Protein AF-A0A7R8WW71-F1 (afdb_monomer_lite)

Organism: NCBI:txid163714

pLDDT: mean 81.94, std 21.59, range [24.39, 98.94]

Radius of gyration: 29.84 Å; chains: 1; bounding box: 73×64×77 Å

Sequence (594 aa):
KRKSDSFTEEFNKARTEALSGLQNKIFKAIKEVAEKENYDVVLSENVLYLGLEVRGNPDIRLTGVAHLQKAGTNDLSFLYQSSYIPYLESTGAGAVIVKSDQANQCPVTCLIADDPYLAYARAAQLLFPRKRGAGLRAPTAVIGDGCGIADTADVGANVVIGCNVEIGHEAIIGPGCVIEDNCSIGAGTYLKARVSLGEGTVLGEECLVHPGAVIGSDGFGFANNRGRWEKIPQVGRVIIGSFVDVGANTTIDRGTVGNTVIRDGVKLDNQIHIAHNVEGHFPGKPIMPGVLIMESLAQTCGLYAFSSHPASEQDKKYLYLFAGIDKARFRKAPKPMWMASWWHRLKSCALSRRWLLIDPRAIIDPAAKIGEGVSIGAFSIVGADVVIGDGCEIGPHVVINGPTRMGSENRVFQFASIGEQPQDLKYNGEPTELIIGDRNTFREFVTINRGTVTGYNKTQIGNDGLFMAYVHIAHDSLVGDRVVFSNGASLAGHVIVGDNVILSGFTLVHQFVSVGDHAFTGMGTALNRDLPPFTMAAGNYASAIGINKEGLKRRGFSPETIAALNKAFRLLIKGRDRKAALDKLAPLMVEFDD

Secondary structure (DSSP, 8-state):
-HHHHHHHHHHHHHHHHHHHHHHHHHHHHHHHHHHHHTPPPBHHHHHHHHTPEEES-TT-B--EE--TTT--TTEEEE--SGGGGGGTTT---SEEEE-TTTTTT-SSEEEE-SSHHHHHHHHHHHHSPPP---S-B-TT-EE-TT-EE-TT-EE-TT-EE-SS-EE-TT-EE-TT-EE-TT-EE-TT-EE-TT-EE-TT-EE-SS-EE-TT-EEEEEP--EEEETTEEEEPP----EEE-TT-EE-TT-EEEEPSSS-EEE-TT-EE-TT-EE-TT-EE--TT-----HHHHHHHHHHHHHHHHHHTS---TTGGG----PPP------S-PPPP----------SS-SS-----SB-TTSEE-TT-EE-TT-EE-TT-EE-TTEEE-TT-EE-TT-EE-SSEEE-SS-EE-TT-EEEEPP--TT--S---EEEE-SS-EE-TT-EEE---TTTTSEEEE-SS-EE-TT-EE-TT-EE-SS-EE-TT-EE-TT-EE-TT-EE-TT-EE-TT-EE-TT-EE-TT-EE-S-B-TTEEEETBTTEEEEE-HHHHHHTT--HHHHHHHHHHHHHHTS-S-HHHHHHHHHHHHHHT--

Structure (mmCIF, N/CA/C/O backbone):
data_AF-A0A7R8WW71-F1
#
_entry.id   AF-A0A7R8WW71-F1
#
loop_
_atom_site.group_PDB
_atom_site.id
_atom_site.type_symbol
_atom_site.label_atom_id
_atom_site.label_alt_id
_atom_site.label_comp_id
_atom_site.label_asym_id
_atom_site.label_entity_id
_atom_site.label_seq_id
_atom_site.pdbx_PDB_ins_code
_atom_site.Cartn_x
_atom_site.Cartn_y
_atom_site.Cartn_z
_atom_site.occupancy
_atom_site.B_iso_or_equiv
_atom_site.auth_seq_id
_atom_site.auth_comp_id
_atom_site.auth_asym_id
_atom_site.auth_atom_id
_atom_site.pdbx_PDB_model_num
ATOM 1 N N . LYS A 1 1 ? 13.656 -23.468 46.470 1.00 38.44 1 LYS A N 1
ATOM 2 C CA . LYS A 1 1 ? 13.617 -23.131 45.026 1.00 38.44 1 LYS A CA 1
ATOM 3 C C . LYS A 1 1 ? 12.534 -23.932 44.301 1.00 38.44 1 LYS A C 1
ATOM 5 O O . LYS A 1 1 ? 11.458 -23.390 44.178 1.00 38.44 1 LYS A O 1
ATOM 10 N N . ARG A 1 2 ? 12.659 -25.242 44.021 1.00 30.72 2 ARG A N 1
ATOM 11 C CA . ARG A 1 2 ? 11.579 -26.000 43.324 1.00 30.72 2 ARG A CA 1
ATOM 12 C C . ARG A 1 2 ? 10.173 -26.013 43.975 1.00 30.72 2 ARG A C 1
ATOM 14 O O . ARG A 1 2 ? 9.208 -26.203 43.257 1.00 30.72 2 ARG A O 1
ATOM 21 N N . LYS A 1 3 ? 10.037 -25.801 45.294 1.00 29.14 3 LYS A N 1
ATOM 22 C CA . LYS A 1 3 ? 8.730 -25.676 45.984 1.00 29.14 3 LYS A CA 1
ATOM 23 C C . LYS A 1 3 ? 8.164 -24.244 46.053 1.00 29.14 3 LYS A C 1
ATOM 25 O O . LYS A 1 3 ? 6.988 -24.098 46.344 1.00 29.14 3 LYS A O 1
ATOM 30 N N . SER A 1 4 ? 8.971 -23.200 45.818 1.00 33.78 4 SER A N 1
ATOM 31 C CA . SER A 1 4 ? 8.461 -21.814 45.769 1.00 33.78 4 SER A CA 1
ATOM 32 C C . SER A 1 4 ? 7.886 -21.481 44.398 1.00 33.78 4 SER A C 1
ATOM 34 O O . SER A 1 4 ? 6.927 -20.726 44.304 1.00 33.78 4 SER A O 1
ATOM 36 N N . ASP A 1 5 ? 8.437 -22.086 43.347 1.00 35.44 5 ASP A N 1
ATOM 37 C CA . ASP A 1 5 ? 8.046 -21.781 41.972 1.00 35.44 5 ASP A CA 1
ATOM 38 C C . ASP A 1 5 ? 6.665 -22.387 41.644 1.00 35.44 5 ASP A C 1
ATOM 40 O O . ASP A 1 5 ? 5.827 -21.698 41.072 1.00 35.44 5 ASP A O 1
ATOM 44 N N . SER A 1 6 ? 6.354 -23.598 42.140 1.00 38.19 6 SER A N 1
ATOM 45 C CA . SER A 1 6 ? 5.028 -24.220 41.945 1.00 38.19 6 SER A CA 1
ATOM 46 C C . SER A 1 6 ? 3.908 -23.527 42.729 1.00 38.19 6 SER A C 1
ATOM 48 O O . SER A 1 6 ? 2.795 -23.406 42.232 1.00 38.19 6 SER A O 1
ATOM 50 N N . PHE A 1 7 ? 4.199 -23.030 43.938 1.00 37.56 7 PHE A N 1
ATOM 51 C CA . PHE A 1 7 ? 3.222 -22.300 44.755 1.00 37.56 7 PHE A CA 1
ATOM 52 C C . PHE A 1 7 ? 2.895 -20.929 44.147 1.00 37.56 7 PHE A C 1
ATOM 54 O O . PHE A 1 7 ? 1.762 -20.465 44.215 1.00 37.56 7 PHE A O 1
ATOM 61 N N . THR A 1 8 ? 3.882 -20.295 43.507 1.00 45.53 8 THR A N 1
ATOM 62 C CA . THR A 1 8 ? 3.696 -19.009 42.823 1.00 45.53 8 THR A CA 1
ATOM 63 C C . THR A 1 8 ? 2.903 -19.182 41.522 1.00 45.53 8 THR A C 1
ATOM 65 O O . THR A 1 8 ? 2.067 -18.340 41.206 1.00 45.53 8 THR A O 1
ATOM 68 N N . GLU A 1 9 ? 3.094 -20.287 40.794 1.00 43.66 9 GLU A N 1
ATOM 69 C CA . GLU A 1 9 ? 2.289 -20.628 39.610 1.00 43.66 9 GLU A CA 1
ATOM 70 C C . GLU A 1 9 ? 0.837 -20.984 39.954 1.00 43.66 9 GLU A C 1
ATOM 72 O O . GLU A 1 9 ? -0.073 -20.435 39.334 1.00 43.66 9 GLU A O 1
ATOM 77 N N . GLU A 1 10 ? 0.590 -21.831 40.960 1.00 43.22 10 GLU A N 1
ATOM 78 C CA . GLU A 1 10 ? -0.777 -22.160 41.400 1.00 43.22 10 GLU A CA 1
ATOM 79 C C . GLU A 1 10 ? -1.509 -20.938 41.962 1.00 43.22 10 GLU A C 1
ATOM 81 O O . GLU A 1 10 ? -2.676 -20.719 41.637 1.00 43.22 10 GLU A O 1
ATOM 86 N N . PHE A 1 11 ? -0.824 -20.094 42.740 1.00 38.00 11 PHE A N 1
ATOM 87 C CA . PHE A 1 11 ? -1.401 -18.859 43.268 1.00 38.00 11 PHE A CA 1
ATOM 88 C C . PHE A 1 11 ? -1.731 -17.857 42.156 1.00 38.00 11 PHE A C 1
ATOM 90 O O . PHE A 1 11 ? -2.813 -17.272 42.156 1.00 38.00 11 PHE A O 1
ATOM 97 N N . ASN A 1 12 ? -0.846 -17.684 41.170 1.00 44.12 12 ASN A N 1
ATOM 98 C CA . ASN A 1 12 ? -1.112 -16.807 40.029 1.00 44.12 12 ASN A CA 1
ATOM 99 C C . ASN A 1 12 ? -2.229 -17.353 39.134 1.00 44.12 12 ASN A C 1
ATOM 101 O O . ASN A 1 12 ? -3.046 -16.572 38.651 1.00 44.12 12 ASN A O 1
ATOM 105 N N . LYS A 1 13 ? -2.312 -18.672 38.943 1.00 49.44 13 LYS A N 1
ATOM 106 C CA . LYS A 1 13 ? -3.391 -19.306 38.180 1.00 49.44 13 LYS A CA 1
ATOM 107 C C . LYS A 1 13 ? -4.743 -19.147 38.879 1.00 49.44 13 LYS A C 1
ATOM 109 O O . LYS A 1 13 ? -5.679 -18.649 38.261 1.00 49.44 13 LYS A O 1
ATOM 114 N N . ALA A 1 14 ? -4.816 -19.443 40.178 1.00 41.56 14 ALA A N 1
ATOM 115 C CA . ALA A 1 14 ? -6.028 -19.266 40.978 1.00 41.56 14 ALA A CA 1
ATOM 116 C C . ALA A 1 14 ? -6.457 -17.791 41.070 1.00 41.56 14 ALA A C 1
ATOM 118 O O . ALA A 1 14 ? -7.647 -17.485 41.001 1.00 41.56 14 ALA A O 1
ATOM 119 N N . ARG A 1 15 ? -5.500 -16.855 41.165 1.00 41.62 15 ARG A N 1
ATOM 120 C CA . ARG A 1 15 ? -5.775 -15.410 41.155 1.00 41.62 15 ARG A CA 1
ATOM 121 C C . ARG A 1 15 ? -6.321 -14.943 39.807 1.00 41.62 15 ARG A C 1
ATOM 123 O O . ARG A 1 15 ? -7.260 -14.156 39.787 1.00 41.62 15 ARG A O 1
ATOM 130 N N . THR A 1 16 ? -5.764 -15.422 38.697 1.00 44.75 16 THR A N 1
ATOM 131 C CA . THR A 1 16 ? -6.228 -15.080 37.342 1.00 44.75 16 THR A CA 1
ATOM 132 C C . THR A 1 16 ? -7.601 -15.684 37.046 1.00 44.75 16 THR A C 1
ATOM 134 O O . THR A 1 16 ? -8.470 -14.988 36.526 1.00 44.75 16 THR A O 1
ATOM 137 N N . GLU A 1 17 ? -7.852 -16.933 37.445 1.00 50.19 17 GLU A N 1
ATOM 138 C CA . GLU A 1 17 ? -9.165 -17.578 37.305 1.00 50.19 17 GLU A CA 1
ATOM 139 C C . GLU A 1 17 ? -10.230 -16.867 38.156 1.00 50.19 17 GLU A C 1
ATOM 141 O O . GLU A 1 17 ? -11.308 -16.558 37.645 1.00 50.19 17 GLU A O 1
ATOM 146 N N . ALA A 1 18 ? -9.909 -16.500 39.403 1.00 40.25 18 ALA A N 1
ATOM 147 C CA . ALA A 1 18 ? -10.802 -15.736 40.276 1.00 40.25 18 ALA A CA 1
ATOM 148 C C . ALA A 1 18 ? -11.073 -14.311 39.761 1.00 40.25 18 ALA A C 1
ATOM 150 O O . ALA A 1 18 ? -12.219 -13.862 39.794 1.00 40.25 18 ALA A O 1
ATOM 151 N N . LEU A 1 19 ? -10.054 -13.614 39.243 1.00 41.72 19 LEU A N 1
ATOM 152 C CA . LEU A 1 19 ? -10.209 -12.286 38.640 1.00 41.72 19 LEU A CA 1
ATOM 153 C C . LEU A 1 19 ? -11.043 -12.346 37.358 1.00 41.72 19 LEU A C 1
ATOM 155 O O . LEU A 1 19 ? -11.925 -11.508 37.192 1.00 41.72 19 LEU A O 1
ATOM 159 N N . SER A 1 20 ? -10.842 -13.355 36.504 1.00 41.44 20 SER A N 1
ATOM 160 C CA . SER A 1 20 ? -11.653 -13.523 35.290 1.00 41.44 20 SER A CA 1
ATOM 161 C C . SER A 1 20 ? -13.105 -13.892 35.611 1.00 41.44 20 SER A C 1
ATOM 163 O O . SER A 1 20 ? -14.032 -13.372 34.995 1.00 41.44 20 SER A O 1
ATOM 165 N N . GLY A 1 21 ? -13.331 -14.730 36.630 1.00 47.22 21 GLY A N 1
ATOM 166 C CA . GLY A 1 21 ? -14.669 -15.110 37.079 1.00 47.22 21 GLY A CA 1
ATOM 167 C C . GLY A 1 21 ? -15.431 -13.948 37.716 1.00 47.22 21 GLY A C 1
ATOM 168 O O . GLY A 1 21 ? -16.641 -13.820 37.519 1.00 47.22 21 GLY A O 1
ATOM 169 N N . LEU A 1 22 ? -14.728 -13.078 38.446 1.00 41.50 22 LEU A N 1
ATOM 170 C CA . LEU A 1 22 ? -15.298 -11.864 39.023 1.00 41.50 22 LEU A CA 1
ATOM 171 C C . LEU A 1 22 ? -15.571 -10.815 37.937 1.00 41.50 22 LEU A C 1
ATOM 173 O O . LEU A 1 22 ? -16.677 -10.285 37.890 1.00 41.50 22 LEU A O 1
ATOM 177 N N . GLN A 1 23 ? -14.628 -10.589 37.014 1.00 40.91 23 GLN A N 1
ATOM 178 C CA . GLN A 1 23 ? -14.820 -9.697 35.867 1.00 40.91 23 GLN A CA 1
ATOM 179 C C . GLN A 1 23 ? -15.993 -10.137 34.993 1.00 40.91 23 GLN A C 1
ATOM 181 O O . GLN A 1 23 ? -16.818 -9.300 34.653 1.00 40.91 23 GLN A O 1
ATOM 186 N N . ASN A 1 24 ? -16.133 -11.429 34.692 1.00 43.59 24 ASN A N 1
ATOM 187 C CA . ASN A 1 24 ? -17.231 -11.930 33.862 1.00 43.59 24 ASN A CA 1
ATOM 188 C C . ASN A 1 24 ? -18.602 -11.794 34.538 1.00 43.59 24 ASN A C 1
ATOM 190 O O . ASN A 1 24 ? -19.581 -11.456 33.876 1.00 43.59 24 ASN A O 1
ATOM 194 N N . LYS A 1 25 ? -18.695 -12.015 35.856 1.00 44.97 25 LYS A N 1
ATOM 195 C CA . LYS A 1 25 ? -19.948 -11.794 36.603 1.00 44.97 25 LYS A CA 1
ATOM 196 C C . LYS A 1 25 ? -20.325 -10.317 36.661 1.00 44.97 25 LYS A C 1
ATOM 198 O O . LYS A 1 25 ? -21.496 -9.983 36.521 1.00 44.97 25 LYS A O 1
ATOM 203 N N . ILE A 1 26 ? -19.327 -9.460 36.834 1.00 42.62 26 ILE A N 1
ATOM 204 C CA . ILE A 1 26 ? -19.485 -8.011 36.870 1.00 42.62 26 ILE A CA 1
ATOM 205 C C . ILE A 1 26 ? -19.901 -7.483 35.489 1.00 42.62 26 ILE A C 1
ATOM 207 O O . ILE A 1 26 ? -20.920 -6.813 35.383 1.00 42.62 26 ILE A O 1
ATOM 211 N N . PHE A 1 27 ? -19.208 -7.871 34.416 1.00 43.94 27 PHE A N 1
ATOM 212 C CA . PHE A 1 27 ? -19.563 -7.495 33.044 1.00 43.94 27 PHE A CA 1
ATOM 213 C C . PHE A 1 27 ? -20.967 -7.956 32.654 1.00 43.94 27 PHE A C 1
ATOM 215 O O . PHE A 1 27 ? -21.703 -7.200 32.026 1.00 43.94 27 PHE A O 1
ATOM 222 N N . LYS A 1 28 ? -21.364 -9.169 33.054 1.00 44.16 28 LYS A N 1
ATOM 223 C CA . LYS A 1 28 ? -22.708 -9.685 32.787 1.00 44.16 28 LYS A CA 1
ATOM 224 C C . LYS A 1 28 ? -23.790 -8.868 33.500 1.00 44.16 28 LYS A C 1
ATOM 226 O O . LYS A 1 28 ? -24.770 -8.497 32.866 1.00 44.16 28 LYS A O 1
ATOM 231 N N . ALA A 1 29 ? -23.586 -8.538 34.776 1.00 45.06 29 ALA A N 1
ATOM 232 C CA . ALA A 1 29 ? -24.520 -7.709 35.534 1.00 45.06 29 ALA A CA 1
ATOM 233 C C . ALA A 1 29 ? -24.620 -6.279 34.970 1.00 45.06 29 ALA A C 1
ATOM 235 O O . ALA A 1 29 ? -25.712 -5.730 34.881 1.00 45.06 29 ALA A O 1
ATOM 236 N N . ILE A 1 30 ? -23.500 -5.697 34.528 1.00 43.47 30 ILE A N 1
ATOM 237 C CA . ILE A 1 30 ? -23.467 -4.362 33.907 1.00 43.47 30 ILE A CA 1
ATOM 238 C C . ILE A 1 30 ? -24.194 -4.358 32.567 1.00 43.47 30 ILE A C 1
ATOM 240 O O . ILE A 1 30 ? -24.953 -3.437 32.292 1.00 43.47 30 ILE A O 1
ATOM 244 N N . LYS A 1 31 ? -23.980 -5.382 31.735 1.00 43.97 31 LYS A N 1
ATOM 245 C CA . LYS A 1 31 ? -24.619 -5.495 30.420 1.00 43.97 31 LYS A CA 1
ATOM 246 C C . LYS A 1 31 ? -26.138 -5.645 30.553 1.00 43.97 31 LYS A C 1
ATOM 248 O O . LYS A 1 31 ? -26.875 -4.939 29.876 1.00 43.97 31 LYS A O 1
ATOM 253 N N . GLU A 1 32 ? -26.596 -6.466 31.500 1.00 48.69 32 GLU A N 1
ATOM 254 C CA . GLU A 1 32 ? -28.025 -6.651 31.798 1.00 48.69 32 GLU A CA 1
ATOM 255 C C . GLU A 1 32 ? -28.703 -5.377 32.338 1.00 48.69 32 GLU A C 1
ATOM 257 O O . GLU A 1 32 ? -29.900 -5.189 32.129 1.00 48.69 32 GLU A O 1
ATOM 262 N N . VAL A 1 33 ? -27.958 -4.491 33.005 1.00 47.06 33 VAL A N 1
ATOM 263 C CA . VAL A 1 33 ? -28.457 -3.192 33.490 1.00 47.06 33 VAL A CA 1
ATOM 264 C C . VAL A 1 33 ? -28.421 -2.140 32.373 1.00 47.06 33 VAL A C 1
ATOM 266 O O . VAL A 1 33 ? -29.424 -1.474 32.127 1.00 47.06 33 VAL A O 1
ATOM 269 N N . ALA A 1 34 ? -27.318 -2.053 31.625 1.00 43.56 34 ALA A N 1
ATOM 270 C CA . ALA A 1 34 ? -27.133 -1.115 30.516 1.00 43.56 34 ALA A CA 1
ATOM 271 C C . ALA A 1 34 ? -28.165 -1.297 29.387 1.00 43.56 34 ALA A C 1
ATOM 273 O O . ALA A 1 34 ? -28.678 -0.312 28.854 1.00 43.56 34 ALA A O 1
ATOM 274 N N . GLU A 1 35 ? -28.499 -2.546 29.048 1.00 47.16 35 GLU A N 1
ATOM 275 C CA . GLU A 1 35 ? -29.461 -2.888 27.988 1.00 47.16 35 GLU A CA 1
ATOM 276 C C . GLU A 1 35 ? -30.923 -2.629 28.383 1.00 47.16 35 GLU A C 1
ATOM 278 O O . GLU A 1 35 ? -31.768 -2.417 27.514 1.00 47.16 35 GLU A O 1
ATOM 283 N N . LYS A 1 36 ? -31.244 -2.634 29.681 1.00 45.81 36 LYS A N 1
ATOM 284 C CA . LYS A 1 36 ? -32.631 -2.592 30.166 1.00 45.81 36 LYS A CA 1
ATOM 285 C C . LYS A 1 36 ? -33.188 -1.174 30.340 1.00 45.81 36 LYS A C 1
ATOM 287 O O . LYS A 1 36 ? -34.402 -0.999 30.343 1.00 45.81 36 LYS A O 1
ATOM 292 N N . GLU A 1 37 ? -32.318 -0.177 30.466 1.00 40.03 37 GLU A N 1
ATOM 293 C CA . GLU A 1 37 ? -32.668 1.156 30.993 1.00 40.03 37 GLU A CA 1
ATOM 294 C C . GLU A 1 37 ? -32.218 2.323 30.088 1.00 40.03 37 GLU A C 1
ATOM 296 O O . GLU A 1 37 ? -32.487 3.480 30.394 1.00 40.03 37 GLU A O 1
ATOM 301 N N . ASN A 1 38 ? -31.582 2.044 28.942 1.00 42.19 38 ASN A N 1
ATOM 302 C CA . ASN A 1 38 ? -31.204 3.053 27.938 1.00 42.19 38 ASN A CA 1
ATOM 303 C C . ASN A 1 38 ? -30.344 4.202 28.525 1.00 42.19 38 ASN A C 1
ATOM 305 O O . ASN A 1 38 ? -30.659 5.383 28.365 1.00 42.19 38 ASN A O 1
ATOM 309 N N . TYR A 1 39 ? -29.286 3.844 29.265 1.00 43.28 39 TYR A N 1
ATOM 310 C CA . TYR A 1 39 ? -28.603 4.759 30.183 1.00 43.28 39 TYR A CA 1
ATOM 311 C C . TYR A 1 39 ? -27.798 5.894 29.538 1.00 43.28 39 TYR A C 1
ATOM 313 O O . TYR A 1 39 ? -26.919 5.702 28.698 1.00 43.28 39 TYR A O 1
ATOM 321 N N . ASP A 1 40 ? -28.019 7.068 30.118 1.00 40.19 40 ASP A N 1
ATOM 322 C CA . ASP A 1 40 ? -27.089 8.181 30.210 1.00 40.19 40 ASP A CA 1
ATOM 323 C C . ASP A 1 40 ? -26.042 7.959 31.333 1.00 40.19 40 ASP A C 1
ATOM 325 O O . ASP A 1 40 ? -26.382 7.483 32.414 1.00 40.19 40 ASP A O 1
ATOM 329 N N . VAL A 1 41 ? -24.776 8.350 31.122 1.00 42.28 41 VAL A N 1
ATOM 330 C CA . VAL A 1 41 ? -23.636 7.997 32.004 1.00 42.28 41 VAL A CA 1
ATOM 331 C C . VAL A 1 41 ? -23.472 8.935 33.220 1.00 42.28 41 VAL A C 1
ATOM 333 O O . VAL A 1 41 ? -23.222 10.127 33.053 1.00 42.28 41 VAL A O 1
ATOM 336 N N . VAL A 1 42 ? -23.534 8.396 34.449 1.00 47.91 42 VAL A N 1
ATOM 337 C CA . VAL A 1 42 ? -23.287 9.094 35.740 1.00 47.91 42 VAL A CA 1
ATOM 338 C C . VAL A 1 42 ? -21.973 8.589 36.383 1.00 47.91 42 VAL A C 1
ATOM 340 O O . VAL A 1 42 ? -21.672 7.395 36.289 1.00 47.91 42 VAL A O 1
ATOM 343 N N . LEU A 1 43 ? -21.149 9.458 37.006 1.00 46.75 43 LEU A N 1
ATOM 344 C CA . LEU A 1 43 ? -19.838 9.054 37.570 1.00 46.75 43 LEU A CA 1
ATOM 345 C C . LEU A 1 43 ? -19.928 8.077 38.737 1.00 46.75 43 LEU A C 1
ATOM 347 O O . LEU A 1 43 ? -19.025 7.253 38.868 1.00 46.75 43 LEU A O 1
ATOM 351 N N . SER A 1 44 ? -20.918 8.212 39.619 1.00 45.03 44 SER A N 1
ATOM 352 C CA . SER A 1 44 ? -20.891 7.553 40.932 1.00 45.03 44 SER A CA 1
ATOM 353 C C . SER A 1 44 ? -20.809 6.026 40.829 1.00 45.03 44 SER A C 1
ATOM 355 O O . SER A 1 44 ? -20.090 5.398 41.605 1.00 45.03 44 SER A O 1
ATOM 357 N N . GLU A 1 45 ? -21.425 5.430 39.805 1.00 49.44 45 GLU A N 1
ATOM 358 C CA . GLU A 1 45 ? -21.304 3.995 39.520 1.00 49.44 45 GLU A CA 1
ATOM 359 C C . GLU A 1 45 ? -19.963 3.629 38.854 1.00 49.44 45 GLU A C 1
ATOM 361 O O . GLU A 1 45 ? -19.394 2.583 39.157 1.00 49.44 45 GLU A O 1
ATOM 366 N N . ASN A 1 46 ? -19.403 4.502 38.006 1.00 51.31 46 ASN A N 1
ATOM 367 C CA . ASN A 1 46 ? -18.204 4.246 37.191 1.00 51.31 46 ASN A CA 1
ATOM 368 C C . ASN A 1 46 ? -16.865 4.506 37.901 1.00 51.31 46 ASN A C 1
ATOM 370 O O . ASN A 1 46 ? -15.858 3.871 37.577 1.00 51.31 46 ASN A O 1
ATOM 374 N N . VAL A 1 47 ? -16.816 5.388 38.901 1.00 50.81 47 VAL A N 1
ATOM 375 C CA . VAL A 1 47 ? -15.579 5.615 39.670 1.00 50.81 47 VAL A CA 1
ATOM 376 C C . VAL A 1 47 ? -15.237 4.419 40.562 1.00 50.81 47 VAL A C 1
ATOM 378 O O . VAL A 1 47 ? -14.057 4.094 40.720 1.00 50.81 47 VAL A O 1
ATOM 381 N N . LEU A 1 48 ? -16.248 3.683 41.041 1.00 48.38 48 LEU A N 1
ATOM 382 C CA . LEU A 1 48 ? -16.038 2.405 41.728 1.00 48.38 48 LEU A CA 1
ATOM 383 C C . LEU A 1 48 ? -15.319 1.380 40.829 1.00 48.38 48 LEU A C 1
ATOM 385 O O . LEU A 1 48 ? -14.492 0.615 41.322 1.00 48.38 48 LEU A O 1
ATOM 389 N N . TYR A 1 49 ? -15.570 1.403 39.513 1.00 53.06 49 TYR A N 1
ATOM 390 C CA . TYR A 1 49 ? -14.894 0.537 38.536 1.00 53.06 49 TYR A CA 1
ATOM 391 C C . TYR A 1 49 ? -13.436 0.917 38.283 1.00 53.06 49 TYR A C 1
ATOM 393 O O . TYR A 1 49 ? -12.608 0.043 38.020 1.00 53.06 49 TYR A O 1
ATOM 401 N N . LEU A 1 50 ? -13.106 2.209 38.353 1.00 65.06 50 LEU A N 1
ATOM 402 C CA . LEU A 1 50 ? -11.735 2.693 38.167 1.00 65.06 50 LEU A CA 1
ATOM 403 C C . LEU A 1 50 ? -10.898 2.605 39.451 1.00 65.06 50 LEU A C 1
ATOM 405 O O . LEU A 1 50 ? -9.670 2.647 39.366 1.00 65.06 50 LEU A O 1
ATOM 409 N N . GLY A 1 51 ? -11.545 2.473 40.614 1.00 70.50 51 GLY A N 1
ATOM 410 C CA . GLY A 1 51 ? -10.885 2.405 41.919 1.00 70.50 51 GLY A CA 1
ATOM 411 C C . GLY A 1 51 ? -10.152 3.695 42.295 1.00 70.50 51 GLY A C 1
ATOM 412 O O . GLY A 1 51 ? -9.157 3.635 43.012 1.00 70.50 51 GLY A O 1
ATOM 413 N N . LEU A 1 52 ? -10.598 4.841 41.771 1.00 83.69 52 LEU A N 1
ATOM 414 C CA . LEU A 1 52 ? -9.978 6.144 42.020 1.00 83.69 52 LEU A CA 1
ATOM 415 C C . LEU A 1 52 ? -10.626 6.820 43.227 1.00 83.69 52 LEU A C 1
ATOM 417 O O . LEU A 1 52 ? -11.839 6.742 43.420 1.00 83.69 52 LEU A O 1
ATOM 421 N N . GLU A 1 53 ? -9.820 7.522 44.016 1.00 88.56 53 GLU A N 1
ATOM 422 C CA . GLU A 1 53 ? -10.340 8.382 45.076 1.00 88.56 53 GLU A CA 1
ATOM 423 C C . GLU A 1 53 ? -11.015 9.611 44.452 1.00 88.56 53 GLU A C 1
ATOM 425 O O . GLU A 1 53 ? -10.461 10.256 43.557 1.00 88.56 53 GLU A O 1
ATOM 430 N N . VAL A 1 54 ? -12.217 9.937 44.933 1.00 89.56 54 VAL A N 1
ATOM 431 C CA . VAL A 1 54 ? -12.970 11.121 44.507 1.00 89.56 54 VAL A CA 1
ATOM 432 C C . VAL A 1 54 ? -12.866 12.201 45.566 1.00 89.56 54 VAL A C 1
ATOM 434 O O . VAL A 1 54 ? -13.204 11.973 46.727 1.00 89.56 54 VAL A O 1
ATOM 437 N N . ARG A 1 55 ? -12.505 13.411 45.144 1.00 90.75 55 ARG A N 1
ATOM 438 C CA . ARG A 1 55 ? -12.601 14.614 45.971 1.00 90.75 55 ARG A CA 1
ATOM 439 C C . ARG A 1 55 ? -13.489 15.642 45.286 1.00 90.75 55 ARG A C 1
ATOM 441 O O . ARG A 1 55 ? -13.150 16.134 44.218 1.00 90.75 55 ARG A O 1
ATOM 448 N N . GLY A 1 56 ? -14.604 15.995 45.916 1.00 87.81 56 GLY A N 1
ATOM 449 C CA . GLY A 1 56 ? -15.618 16.879 45.339 1.00 87.81 56 GLY A CA 1
ATOM 450 C C . GLY A 1 56 ? -16.966 16.176 45.256 1.00 87.81 56 GLY A C 1
ATOM 451 O O . GLY A 1 56 ? -17.267 15.337 46.100 1.00 87.81 56 GLY A O 1
ATOM 452 N N . ASN A 1 57 ? -17.774 16.522 44.256 1.00 84.19 57 ASN A N 1
ATOM 453 C CA . ASN A 1 57 ? -19.091 15.923 44.055 1.00 84.19 57 ASN A CA 1
ATOM 454 C C . ASN A 1 57 ? -18.972 14.605 43.256 1.00 84.19 57 ASN A C 1
ATOM 456 O O . ASN A 1 57 ? -18.627 14.681 42.073 1.00 84.19 57 ASN A O 1
ATOM 460 N N . PRO A 1 58 ? -19.258 13.428 43.847 1.00 79.62 58 PRO A N 1
ATOM 461 C CA . PRO A 1 58 ? -19.204 12.141 43.148 1.00 79.62 58 PRO A CA 1
ATOM 462 C C . PRO A 1 58 ? -20.389 11.900 42.200 1.00 79.62 58 PRO A C 1
ATOM 464 O O . PRO A 1 58 ? -20.288 11.050 41.318 1.00 79.62 58 PRO A O 1
ATOM 467 N N . ASP A 1 59 ? -21.482 12.652 42.341 1.00 79.69 59 ASP A N 1
ATOM 468 C CA . ASP A 1 59 ? -22.726 12.466 41.578 1.00 79.69 59 ASP A CA 1
ATOM 469 C C . ASP A 1 59 ? -22.750 13.264 40.271 1.00 79.69 59 ASP A C 1
ATOM 471 O O . ASP A 1 59 ? -23.791 13.421 39.628 1.00 79.69 59 ASP A O 1
ATOM 475 N N . ILE A 1 60 ? -21.602 13.808 39.867 1.00 81.62 60 ILE A N 1
ATOM 476 C CA . ILE A 1 60 ? -21.510 14.525 38.608 1.00 81.62 60 ILE A CA 1
ATOM 477 C C . ILE A 1 60 ? -21.785 13.593 37.418 1.00 81.62 60 ILE A C 1
ATOM 479 O O . ILE A 1 60 ? -21.530 12.386 37.436 1.00 81.62 60 ILE A O 1
ATOM 483 N N . ARG A 1 61 ? -22.387 14.160 36.375 1.00 82.62 61 ARG A N 1
ATOM 484 C CA . ARG A 1 61 ? -22.727 13.450 35.152 1.00 82.62 61 ARG A CA 1
ATOM 485 C C . ARG A 1 61 ? -21.748 13.848 34.058 1.00 82.62 61 ARG A C 1
ATOM 487 O O . ARG A 1 61 ? -21.682 15.016 33.684 1.00 82.62 61 ARG A O 1
ATOM 494 N N . LEU A 1 62 ? -20.994 12.877 33.556 1.00 83.88 62 LEU A N 1
ATOM 495 C CA . LEU A 1 62 ? -20.036 13.094 32.478 1.00 83.88 62 LEU A CA 1
ATOM 496 C C . LEU A 1 62 ? -20.528 12.420 31.215 1.00 83.88 62 LEU A C 1
ATOM 498 O O . LEU A 1 62 ? -20.840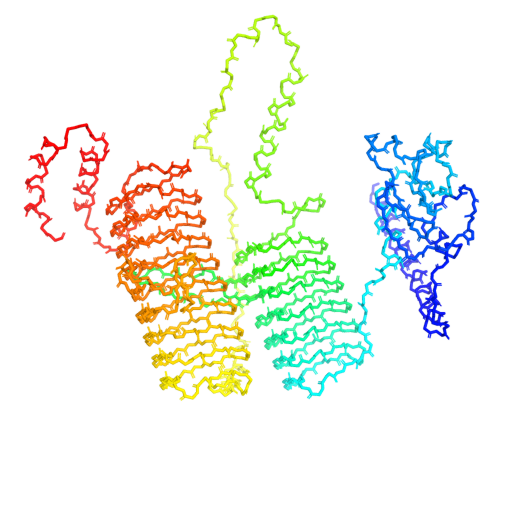 11.235 31.211 1.00 83.88 62 LEU A O 1
ATOM 502 N N . THR A 1 63 ? -20.553 13.184 30.135 1.00 83.06 63 THR A N 1
ATOM 503 C CA . THR A 1 63 ? -20.974 12.713 28.811 1.00 83.06 63 THR A CA 1
ATOM 504 C C . THR A 1 63 ? -19.894 12.934 27.757 1.00 83.06 63 THR A C 1
ATOM 506 O O . THR A 1 63 ? -20.074 12.540 26.608 1.00 83.06 63 THR A O 1
ATOM 509 N N . GLY A 1 64 ? -18.792 13.595 28.122 1.00 84.12 64 GLY A N 1
ATOM 510 C CA . GLY A 1 64 ? -17.751 14.030 27.201 1.00 84.12 64 GLY A CA 1
ATOM 511 C C . GLY A 1 64 ? -16.343 13.944 27.783 1.00 84.12 64 GLY A C 1
ATOM 512 O O . GLY A 1 64 ? -16.144 13.690 28.972 1.00 84.12 64 GLY A O 1
ATOM 513 N N . VAL A 1 65 ? -15.355 14.160 26.918 1.00 91.12 65 VAL A N 1
ATOM 514 C CA . VAL A 1 65 ? -13.951 14.379 27.287 1.00 91.12 65 VAL A CA 1
ATOM 515 C C . VAL A 1 65 ? -13.456 15.635 26.588 1.00 91.12 65 VAL A C 1
ATOM 517 O O . VAL A 1 65 ? -13.784 15.872 25.423 1.00 91.12 65 VAL A O 1
ATOM 520 N N . ALA A 1 66 ? -12.635 16.428 27.267 1.00 92.19 66 ALA A N 1
ATOM 521 C CA . ALA A 1 66 ? -12.079 17.645 26.691 1.00 92.19 66 ALA A CA 1
ATOM 522 C C . ALA A 1 66 ? -10.760 18.038 27.360 1.00 92.19 66 ALA A C 1
ATOM 524 O O . ALA A 1 66 ? -10.481 17.680 28.501 1.00 92.19 66 ALA A O 1
ATOM 525 N N . HIS A 1 67 ? -9.942 18.814 26.645 1.00 93.56 67 HIS A N 1
ATOM 526 C CA . HIS A 1 67 ? -8.759 19.441 27.233 1.00 93.56 67 HIS A CA 1
ATOM 527 C C . HIS A 1 67 ? -9.161 20.469 28.298 1.00 93.56 67 HIS A C 1
ATOM 529 O O . HIS A 1 67 ? -10.162 21.165 28.126 1.00 93.56 67 HIS A O 1
ATOM 535 N N . LEU A 1 68 ? -8.333 20.636 29.339 1.00 94.62 68 LEU A N 1
ATOM 536 C CA . LEU A 1 68 ? -8.575 21.550 30.470 1.00 94.62 68 LEU A CA 1
ATOM 537 C C . LEU A 1 68 ? -9.066 22.946 30.055 1.00 94.62 68 LEU A C 1
ATOM 539 O O . LEU A 1 68 ? -9.948 23.496 30.706 1.00 94.62 68 LEU A O 1
ATOM 543 N N . GLN A 1 69 ? -8.533 23.496 28.961 1.00 93.75 69 GLN A N 1
ATOM 544 C CA . GLN A 1 69 ? -8.854 24.841 28.472 1.00 93.75 69 GLN A CA 1
ATOM 545 C C . GLN A 1 69 ? -10.258 24.985 27.873 1.00 93.75 69 GLN A C 1
ATOM 547 O O . GLN A 1 69 ? -10.754 26.101 27.756 1.00 93.75 69 GLN A O 1
ATOM 552 N N . LYS A 1 70 ? -10.853 23.888 27.396 1.00 94.38 70 LYS A N 1
ATOM 553 C CA . LYS A 1 70 ? -12.125 23.891 26.652 1.00 94.38 70 LYS A CA 1
ATOM 554 C C . LYS A 1 70 ? -13.215 23.056 27.315 1.00 94.38 70 LYS A C 1
ATOM 556 O O . LYS A 1 70 ? -14.345 23.086 26.843 1.00 94.38 70 LYS A O 1
ATOM 561 N N . ALA A 1 71 ? -12.862 22.295 28.345 1.00 94.56 71 ALA A N 1
ATOM 562 C CA . ALA A 1 71 ? -13.779 21.410 29.033 1.00 94.56 71 ALA A CA 1
ATOM 563 C C . ALA A 1 71 ? -14.923 22.193 29.679 1.00 94.56 71 ALA A C 1
ATOM 565 O O . ALA A 1 71 ? -14.688 23.176 30.387 1.00 94.56 71 ALA A O 1
ATOM 566 N N . GLY A 1 72 ? -16.147 21.746 29.412 1.00 93.25 72 GLY A N 1
ATOM 567 C CA . GLY A 1 72 ? -17.350 22.198 30.093 1.00 93.25 72 GLY A CA 1
ATOM 568 C C . GLY A 1 72 ? -17.724 21.290 31.263 1.00 93.25 72 GLY A C 1
ATOM 569 O O . GLY A 1 72 ? -17.071 20.287 31.550 1.00 93.25 72 GLY A O 1
ATOM 570 N N . THR A 1 73 ? -18.840 21.612 31.912 1.00 93.69 73 THR A N 1
ATOM 571 C CA . THR A 1 73 ? -19.273 20.975 33.168 1.00 93.69 73 THR A CA 1
ATOM 572 C C . THR A 1 73 ? -19.611 19.490 33.047 1.00 93.69 73 THR A C 1
ATOM 574 O O . THR A 1 73 ? -19.736 18.820 34.064 1.00 93.69 73 THR A O 1
ATOM 577 N N . ASN A 1 74 ? -19.761 18.969 31.828 1.00 90.38 74 ASN 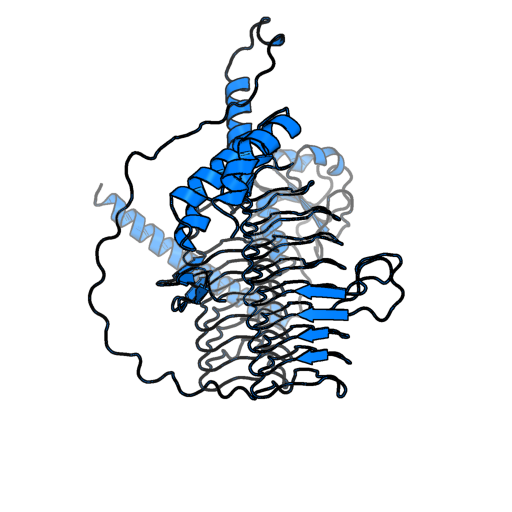A N 1
ATOM 578 C CA . ASN A 1 74 ? -20.074 17.561 31.566 1.00 90.38 74 ASN A CA 1
ATOM 579 C C . ASN A 1 74 ? -18.881 16.798 30.962 1.00 90.38 74 ASN A C 1
ATOM 581 O O . ASN A 1 74 ? -19.035 15.644 30.552 1.00 90.38 74 ASN A O 1
ATOM 585 N N . ASP A 1 75 ? -17.706 17.432 30.886 1.00 92.44 75 ASP A N 1
ATOM 586 C CA . ASP A 1 75 ? -16.503 16.845 30.306 1.00 92.44 75 ASP A CA 1
ATOM 587 C C . ASP A 1 75 ? -15.526 16.357 31.373 1.00 92.44 75 ASP A C 1
ATOM 589 O O . ASP A 1 75 ? -15.262 17.030 32.375 1.00 92.44 75 ASP A O 1
ATOM 593 N N . LEU A 1 76 ? -14.953 15.182 31.117 1.00 93.25 76 LEU A N 1
ATOM 594 C CA . LEU A 1 76 ? -13.801 14.665 31.832 1.00 93.25 76 LEU A CA 1
ATOM 595 C C . LEU A 1 76 ? -12.526 15.228 31.213 1.00 93.25 76 LEU A C 1
ATOM 597 O O . LEU A 1 76 ? -12.309 15.127 30.002 1.00 93.25 76 LEU A O 1
ATOM 601 N N . SER A 1 77 ? -11.640 15.740 32.053 1.00 95.50 77 SER A N 1
ATOM 602 C CA . SER A 1 77 ? -10.285 16.111 31.656 1.00 95.50 77 SER A CA 1
ATOM 603 C C . SER A 1 77 ? -9.255 15.371 32.509 1.00 95.50 77 SER A C 1
ATOM 605 O O . SER A 1 77 ? -9.589 14.662 33.459 1.00 95.50 77 SER A O 1
ATOM 607 N N . PHE A 1 78 ? -7.979 15.521 32.178 1.00 95.00 78 PHE A N 1
ATOM 608 C CA . PHE A 1 78 ? -6.877 15.019 32.988 1.00 95.00 78 PHE A CA 1
ATOM 609 C C . PHE A 1 78 ? -5.681 15.967 32.920 1.00 95.00 78 PHE A C 1
ATOM 611 O O . PHE A 1 78 ? -5.497 16.698 31.943 1.00 95.00 78 PHE A O 1
ATOM 618 N N . LEU A 1 79 ? -4.838 15.921 33.948 1.00 93.19 79 LEU A N 1
ATOM 619 C CA . LEU A 1 79 ? -3.566 16.628 33.997 1.00 93.19 79 LEU A CA 1
ATOM 620 C C . LEU A 1 79 ? -2.421 15.621 34.133 1.00 93.19 79 LEU A C 1
ATOM 622 O O . LEU A 1 79 ? -2.285 14.952 35.151 1.00 93.19 79 LEU A O 1
ATOM 626 N N . TYR A 1 80 ? -1.576 15.532 33.104 1.00 87.56 80 TYR A N 1
ATOM 627 C CA . TYR A 1 80 ? -0.381 14.676 33.115 1.00 87.56 80 TYR A CA 1
ATOM 628 C C . TYR A 1 80 ? 0.922 15.481 33.051 1.00 87.56 80 TYR A C 1
ATOM 630 O O . TYR A 1 80 ? 1.851 15.223 33.814 1.00 87.56 80 TYR A O 1
ATOM 638 N N . GLN A 1 81 ? 0.996 16.475 32.160 1.00 86.06 81 GLN A N 1
ATOM 639 C CA . GLN A 1 81 ? 2.183 17.313 31.988 1.00 86.06 81 GLN A CA 1
ATOM 640 C C . GLN A 1 81 ? 2.071 18.602 32.801 1.00 86.06 81 GLN A C 1
ATOM 642 O O . GLN A 1 81 ? 1.081 19.326 32.699 1.00 86.06 81 GLN A O 1
ATOM 647 N N . SER A 1 82 ? 3.130 18.941 33.535 1.00 85.25 82 SER A N 1
ATOM 648 C CA . SER A 1 82 ? 3.173 20.135 34.387 1.00 85.25 82 SER A CA 1
ATOM 649 C C . SER A 1 82 ? 2.977 21.450 33.621 1.00 85.25 82 SER A C 1
ATOM 651 O O . SER A 1 82 ? 2.502 22.423 34.196 1.00 85.25 82 SER A O 1
ATOM 653 N N . SER A 1 83 ? 3.278 21.483 32.318 1.00 88.06 83 SER A N 1
ATOM 654 C CA . SER A 1 83 ? 3.039 22.642 31.443 1.00 88.06 83 SER A CA 1
ATOM 655 C C . SER A 1 83 ? 1.567 23.059 31.361 1.00 88.06 83 SER A C 1
ATOM 657 O O . SER A 1 83 ? 1.285 24.199 30.999 1.00 88.06 83 SER A O 1
ATOM 659 N N . TYR A 1 84 ? 0.633 22.171 31.716 1.00 89.44 84 TYR A N 1
ATOM 660 C CA . TYR A 1 84 ? -0.802 22.444 31.688 1.00 89.44 84 TYR A CA 1
ATOM 661 C C . TYR A 1 84 ? -1.390 22.830 33.057 1.00 89.44 84 TYR A C 1
ATOM 663 O O . TYR A 1 84 ? -2.581 23.130 33.125 1.00 89.44 84 TYR A O 1
ATOM 671 N N . ILE A 1 85 ? -0.579 22.888 34.126 1.00 89.06 85 ILE A N 1
ATOM 672 C CA . ILE A 1 85 ? -1.010 23.325 35.471 1.00 89.06 85 ILE A CA 1
ATOM 673 C C . ILE A 1 85 ? -1.717 24.692 35.456 1.00 89.06 85 ILE A C 1
ATOM 675 O O . ILE A 1 85 ? -2.768 24.789 36.083 1.00 89.06 85 ILE A O 1
ATOM 679 N N . PRO A 1 86 ? -1.255 25.726 34.716 1.00 91.94 86 PRO A N 1
ATOM 680 C CA . PRO A 1 86 ? -1.940 27.026 34.704 1.00 91.94 86 PRO A CA 1
ATOM 681 C C . PRO A 1 86 ? -3.400 26.970 34.224 1.00 91.94 86 PRO A C 1
ATOM 683 O O . PRO A 1 86 ? -4.192 27.859 34.520 1.00 91.94 86 PRO A O 1
ATOM 686 N N . TYR A 1 87 ? -3.771 25.926 33.478 1.00 93.06 87 TYR A N 1
ATOM 687 C CA . TYR A 1 87 ? -5.139 25.718 33.007 1.00 93.06 87 TYR A CA 1
ATOM 688 C C . TYR A 1 87 ? -5.997 24.913 33.989 1.00 93.06 87 TYR A C 1
ATOM 690 O O . TYR A 1 87 ? -7.206 24.834 33.799 1.00 93.06 87 TYR A O 1
ATOM 698 N N . LEU A 1 88 ? -5.400 24.310 35.023 1.00 93.81 88 LEU A N 1
ATOM 699 C CA . LEU A 1 88 ? -6.125 23.543 36.037 1.00 93.81 88 LEU A CA 1
ATOM 700 C C . LEU A 1 88 ? -6.996 24.458 36.903 1.00 93.81 88 LEU A C 1
ATOM 702 O O . LEU A 1 88 ? -8.160 24.149 37.127 1.00 93.81 88 LEU A O 1
ATOM 706 N N . GLU A 1 89 ? -6.456 25.599 37.335 1.00 90.94 89 GLU A N 1
ATOM 707 C CA . GLU A 1 89 ? -7.150 26.552 38.218 1.00 90.94 89 GLU A CA 1
ATOM 708 C C . GLU A 1 89 ? -8.335 27.256 37.540 1.00 90.94 89 GLU A C 1
ATOM 710 O O . GLU A 1 89 ? -9.228 27.764 38.211 1.00 90.94 89 GLU A O 1
ATOM 715 N N . SER A 1 90 ? -8.345 27.295 36.205 1.00 92.25 90 SER A N 1
ATOM 716 C CA . SER A 1 90 ? -9.354 27.988 35.393 1.00 92.25 90 SER A CA 1
ATOM 717 C C . SER A 1 90 ? -10.246 27.044 34.582 1.00 92.25 90 SER A C 1
ATOM 719 O O . SER A 1 90 ? -11.047 27.508 33.769 1.00 92.25 90 SER A O 1
ATOM 721 N N . THR A 1 91 ? -10.118 25.726 34.769 1.00 95.00 91 THR A N 1
ATOM 722 C CA . THR A 1 91 ? -10.878 24.748 33.983 1.00 95.00 91 THR A CA 1
ATOM 723 C C . THR A 1 91 ? -12.368 24.774 34.323 1.00 95.00 91 THR A C 1
ATOM 725 O O . THR A 1 91 ? -12.754 24.861 35.487 1.00 95.00 91 THR A O 1
ATOM 728 N N . GLY A 1 92 ? -13.208 24.655 33.292 1.00 93.94 92 GLY A N 1
ATOM 729 C CA . GLY A 1 92 ? -14.653 24.467 33.428 1.00 93.94 92 GLY A CA 1
ATOM 730 C C . GLY A 1 92 ? -15.087 23.000 33.445 1.00 93.94 92 GLY A C 1
ATOM 731 O O . GLY A 1 92 ? -16.287 22.742 33.374 1.00 93.94 92 GLY A O 1
ATOM 732 N N . ALA A 1 93 ? -14.133 22.058 33.486 1.00 95.50 93 ALA A N 1
ATOM 733 C CA . ALA A 1 93 ? -14.400 20.625 33.437 1.00 95.50 93 ALA A CA 1
ATOM 734 C C . ALA A 1 93 ? -15.364 20.186 34.542 1.00 95.50 93 ALA A C 1
ATOM 736 O O . ALA A 1 93 ? -15.318 20.693 35.661 1.00 95.50 93 ALA A O 1
ATOM 737 N N . GLY A 1 94 ? -16.179 19.174 34.262 1.00 92.81 94 GLY A N 1
ATOM 738 C CA . GLY A 1 94 ? -16.967 18.536 35.306 1.00 92.81 94 GLY A CA 1
ATOM 739 C C . GLY A 1 94 ? -16.078 17.833 36.329 1.00 92.81 94 GLY A C 1
ATOM 740 O O . GLY A 1 94 ? -16.221 18.013 37.541 1.00 92.81 94 GLY A O 1
ATOM 741 N N . ALA A 1 95 ? -15.132 17.042 35.828 1.00 93.69 95 ALA A N 1
ATOM 742 C CA . ALA A 1 95 ? -14.139 16.383 36.656 1.00 93.69 95 ALA A CA 1
ATOM 743 C C . ALA A 1 95 ? -12.768 16.374 35.982 1.00 93.69 95 ALA A C 1
ATOM 745 O O . ALA A 1 95 ? -12.658 16.342 34.751 1.00 93.69 95 ALA A O 1
ATOM 746 N N . VAL A 1 96 ? -11.714 16.354 36.795 1.00 95.50 96 VAL A N 1
ATOM 747 C CA . VAL A 1 96 ? -10.332 16.263 36.318 1.00 95.50 96 VAL A CA 1
ATOM 748 C C . VAL A 1 96 ? -9.606 15.121 37.011 1.00 95.50 96 VAL A C 1
ATOM 750 O O . VAL A 1 96 ? -9.603 15.014 38.236 1.00 95.50 96 VAL A O 1
ATOM 753 N N . ILE A 1 97 ? -8.946 14.279 36.221 1.00 94.88 97 ILE A N 1
ATOM 754 C CA . ILE A 1 97 ? -8.024 13.271 36.737 1.00 94.88 97 ILE A CA 1
ATOM 755 C C . ILE A 1 97 ? -6.678 13.931 37.025 1.00 94.88 97 ILE A C 1
ATOM 757 O O . ILE A 1 97 ? -6.048 14.492 36.124 1.00 94.88 97 ILE A O 1
ATOM 761 N N . VAL A 1 98 ? -6.227 13.854 38.271 1.00 95.38 98 VAL A N 1
ATOM 762 C CA . VAL A 1 98 ? -5.022 14.539 38.757 1.00 95.38 98 VAL A CA 1
ATOM 763 C C . VAL A 1 98 ? -4.222 13.643 39.695 1.00 95.38 98 VAL A C 1
ATOM 765 O O . VAL A 1 98 ? -4.732 12.651 40.216 1.00 95.38 98 VAL A O 1
ATOM 768 N N . LYS A 1 99 ? -2.965 14.010 39.949 1.00 94.19 99 LYS A N 1
ATOM 769 C CA . LYS A 1 99 ? -2.202 13.428 41.060 1.00 94.19 99 LYS A CA 1
ATOM 770 C C . LYS A 1 99 ? -2.650 14.017 42.397 1.00 94.19 99 LYS A C 1
ATOM 772 O O . LYS A 1 99 ? -3.205 15.115 42.459 1.00 94.19 99 LYS A O 1
ATOM 777 N N . SER A 1 100 ? -2.370 13.302 43.487 1.00 91.88 100 SER A N 1
ATOM 778 C CA . SER A 1 100 ? -2.776 13.716 44.839 1.00 91.88 100 SER A CA 1
ATOM 779 C C . SER A 1 100 ? -2.254 15.103 45.242 1.00 91.88 100 SER A C 1
ATOM 781 O O . SER A 1 100 ? -2.945 15.821 45.961 1.00 91.88 100 SER A O 1
ATOM 783 N N . ASP A 1 101 ? -1.061 15.493 44.793 1.00 90.62 101 ASP A N 1
ATOM 784 C CA . ASP A 1 101 ? -0.434 16.788 45.093 1.00 90.62 101 ASP A CA 1
ATOM 785 C C . ASP A 1 101 ? -1.066 17.963 44.323 1.00 90.62 101 ASP A C 1
ATOM 787 O O . ASP A 1 101 ? -0.983 19.114 44.754 1.00 90.62 101 ASP A O 1
ATOM 791 N N . GLN A 1 102 ? -1.754 17.671 43.220 1.00 90.75 102 GLN A N 1
ATOM 792 C CA . GLN A 1 102 ? -2.444 18.639 42.366 1.00 90.75 102 GLN A CA 1
ATOM 793 C C . GLN A 1 102 ? -3.914 18.834 42.758 1.00 90.75 102 GLN A C 1
ATOM 795 O O . GLN A 1 102 ? -4.512 19.850 42.406 1.00 90.75 102 GLN A O 1
ATOM 800 N N . ALA A 1 103 ? -4.500 17.908 43.523 1.00 88.31 103 ALA A N 1
ATOM 801 C CA . ALA A 1 103 ? -5.919 17.935 43.889 1.00 88.31 103 ALA A CA 1
ATOM 802 C C . ALA A 1 103 ? -6.345 19.207 44.648 1.00 88.31 103 ALA A C 1
ATOM 804 O O . ALA A 1 103 ? -7.494 19.620 44.561 1.00 88.31 103 ALA A O 1
ATOM 805 N N . ASN A 1 104 ? -5.429 19.857 45.377 1.00 88.00 104 ASN A N 1
ATOM 806 C CA . ASN A 1 104 ? -5.715 21.120 46.073 1.00 88.00 104 ASN A CA 1
ATOM 807 C C . ASN A 1 104 ? -5.852 22.331 45.131 1.00 88.00 104 ASN A C 1
ATOM 809 O O . ASN A 1 104 ? -6.455 23.322 45.526 1.00 88.00 104 ASN A O 1
ATOM 813 N N . GLN A 1 105 ? -5.268 22.271 43.931 1.00 88.00 105 GLN A N 1
ATOM 814 C CA . GLN A 1 105 ? -5.256 23.368 42.949 1.00 88.00 105 GLN A CA 1
ATOM 815 C C . GLN A 1 105 ? -6.424 23.273 41.959 1.00 88.00 105 GLN A C 1
ATOM 817 O O . GLN A 1 105 ? -6.662 24.190 41.179 1.00 88.00 105 GLN A O 1
ATOM 822 N N . CYS A 1 106 ? -7.142 22.151 41.956 1.00 91.19 106 CYS A N 1
ATOM 823 C CA . CYS A 1 106 ? -8.249 21.927 41.046 1.00 91.19 106 CYS A CA 1
ATOM 824 C C . CYS A 1 106 ? -9.561 22.437 41.670 1.00 91.19 106 CYS A C 1
ATOM 826 O O . CYS A 1 106 ? -9.926 21.992 42.760 1.00 91.19 106 CYS A O 1
ATOM 828 N N . PRO A 1 107 ? -10.284 23.354 41.003 1.00 91.31 107 PRO A N 1
ATOM 829 C CA . PRO A 1 107 ? -11.502 23.956 41.546 1.00 91.31 107 PRO A CA 1
ATOM 830 C C . PRO A 1 107 ? -12.747 23.062 41.407 1.00 91.31 107 PRO A C 1
ATOM 832 O O . PRO A 1 107 ? -13.814 23.424 41.901 1.00 91.31 107 PRO A O 1
ATOM 835 N N . VAL A 1 108 ? -12.631 21.918 40.726 1.00 93.62 108 VAL A N 1
ATOM 836 C CA . VAL A 1 108 ? -13.740 21.012 40.378 1.00 93.62 108 VAL A CA 1
ATOM 837 C C . VAL A 1 108 ? -13.512 19.608 40.950 1.00 93.62 108 VAL A C 1
ATOM 839 O O . VAL A 1 108 ? -12.501 19.352 41.609 1.00 93.62 108 VAL A O 1
ATOM 842 N N . THR A 1 109 ? -14.453 18.683 40.728 1.00 93.38 109 THR A N 1
ATOM 843 C CA . THR A 1 109 ? -14.323 17.302 41.215 1.00 93.38 109 THR A CA 1
ATOM 844 C C . THR A 1 109 ? -13.034 16.663 40.687 1.00 93.38 109 THR A C 1
ATOM 846 O O . THR A 1 109 ? -12.778 16.621 39.485 1.00 93.38 109 THR A O 1
ATOM 849 N N . CYS A 1 110 ? -12.220 16.132 41.592 1.00 93.44 110 CYS A N 1
ATOM 850 C CA . CYS A 1 110 ? -10.969 15.456 41.280 1.00 93.44 110 CYS A CA 1
ATOM 851 C C . CYS A 1 110 ? -11.132 13.943 41.349 1.00 93.44 110 CYS A C 1
ATOM 853 O O . CYS A 1 110 ? -11.678 13.422 42.324 1.00 93.44 110 CYS A O 1
ATOM 855 N N . LEU A 1 111 ? -10.572 13.252 40.360 1.00 92.38 111 LEU A N 1
ATOM 856 C CA . LEU A 1 111 ? -10.315 11.816 40.405 1.00 92.38 111 LEU A CA 1
ATOM 857 C C . LEU A 1 111 ? -8.813 11.616 40.610 1.00 92.38 111 LEU A C 1
ATOM 859 O O . LEU A 1 111 ? -8.009 11.956 39.739 1.00 92.38 111 LEU A O 1
ATOM 863 N N . ILE A 1 112 ? -8.419 11.115 41.774 1.00 92.38 112 ILE A N 1
ATOM 864 C CA . ILE A 1 112 ? -7.009 11.026 42.150 1.00 92.38 112 ILE A CA 1
ATOM 865 C C . ILE A 1 112 ? -6.423 9.720 41.616 1.00 92.38 112 ILE A C 1
ATOM 867 O O . ILE A 1 112 ? -6.916 8.635 41.925 1.00 92.38 112 ILE A O 1
ATOM 871 N N . ALA A 1 113 ? -5.363 9.836 40.815 1.00 92.19 113 ALA A N 1
ATOM 872 C CA . ALA A 1 113 ? -4.665 8.715 40.198 1.00 92.19 113 ALA A CA 1
ATOM 873 C C . ALA A 1 113 ? -3.141 8.904 40.241 1.00 92.19 113 ALA A C 1
ATOM 875 O O . ALA A 1 113 ? -2.635 9.997 39.983 1.00 92.19 113 ALA A O 1
ATOM 876 N N . ASP A 1 114 ? -2.400 7.816 40.468 1.00 90.31 114 ASP A N 1
ATOM 877 C CA . ASP A 1 114 ? -0.930 7.818 40.373 1.00 90.31 114 ASP A CA 1
ATOM 878 C C . ASP A 1 114 ? -0.449 8.100 38.939 1.00 90.31 114 ASP A C 1
ATOM 880 O O . ASP A 1 114 ? 0.522 8.831 38.716 1.00 90.31 114 ASP A O 1
ATOM 884 N N . ASP A 1 115 ? -1.172 7.548 37.960 1.00 90.75 115 ASP A N 1
ATOM 885 C CA . ASP A 1 115 ? -0.993 7.802 36.532 1.00 90.75 115 ASP A CA 1
ATOM 886 C C . ASP A 1 115 ? -2.286 8.387 35.940 1.00 90.75 115 ASP A C 1
ATOM 888 O O . ASP A 1 115 ? -3.172 7.640 35.502 1.00 90.75 115 ASP A O 1
ATOM 892 N N . PRO A 1 116 ? -2.408 9.729 35.909 1.00 92.19 116 PRO A N 1
ATOM 893 C CA . PRO A 1 116 ? -3.571 10.394 35.335 1.00 92.19 116 PRO A CA 1
ATOM 894 C C . PRO A 1 116 ? -3.829 10.043 33.869 1.00 92.19 116 PRO A C 1
ATOM 896 O O . PRO A 1 116 ? -4.982 10.037 33.447 1.00 92.19 116 PRO A O 1
ATOM 899 N N . TYR A 1 117 ? -2.789 9.724 33.088 1.00 89.25 117 TYR A N 1
ATOM 900 C CA . TYR A 1 117 ? -2.943 9.393 31.671 1.00 89.25 117 TYR A CA 1
ATOM 901 C C . TYR A 1 117 ? -3.555 8.002 31.487 1.00 89.25 117 TYR A C 1
ATOM 903 O O . TYR A 1 117 ? -4.493 7.831 30.705 1.00 89.25 117 TYR A O 1
ATOM 911 N N . LEU A 1 118 ? -3.085 7.010 32.249 1.00 85.44 118 LEU A N 1
ATOM 912 C CA . LEU A 1 118 ? -3.675 5.669 32.249 1.00 85.44 118 LEU A CA 1
ATOM 913 C C . LEU A 1 118 ? -5.109 5.675 32.795 1.00 85.44 118 LEU A C 1
ATOM 915 O O . LEU A 1 118 ? -5.991 5.029 32.224 1.00 85.44 118 LEU A O 1
ATOM 919 N N . ALA A 1 119 ? -5.350 6.404 33.886 1.00 88.00 119 ALA A N 1
ATOM 920 C CA . ALA A 1 119 ? -6.684 6.565 34.455 1.00 88.00 119 ALA A CA 1
ATOM 921 C C . ALA A 1 119 ? -7.639 7.234 33.456 1.00 88.00 119 ALA A C 1
ATOM 923 O O . ALA A 1 119 ? -8.755 6.751 33.267 1.00 88.00 119 ALA A O 1
ATOM 924 N N . TYR A 1 120 ? -7.173 8.263 32.741 1.00 91.50 120 TYR A N 1
ATOM 925 C CA . TYR A 1 120 ? -7.918 8.877 31.645 1.00 91.50 120 TYR A CA 1
ATOM 926 C C . TYR A 1 120 ? -8.243 7.883 30.536 1.00 91.50 120 TYR A C 1
ATOM 928 O O . TYR A 1 120 ? -9.402 7.780 30.145 1.00 91.50 120 TYR A O 1
ATOM 936 N N . ALA A 1 121 ? -7.265 7.108 30.062 1.00 83.94 121 ALA A N 1
ATOM 937 C CA . ALA A 1 121 ? -7.495 6.129 29.003 1.00 83.94 121 ALA A CA 1
ATOM 938 C C . ALA A 1 121 ? -8.576 5.102 29.388 1.00 83.94 121 ALA A C 1
ATOM 940 O O . ALA A 1 121 ? -9.407 4.745 28.554 1.00 83.94 121 ALA A O 1
ATOM 941 N N . ARG A 1 122 ? -8.603 4.658 30.651 1.00 83.81 122 ARG A N 1
ATOM 942 C CA . ARG A 1 122 ? -9.637 3.749 31.173 1.00 83.81 122 ARG A CA 1
ATOM 943 C C . ARG A 1 122 ? -10.996 4.434 31.311 1.00 83.81 122 ARG A C 1
ATOM 945 O O . ARG A 1 122 ? -11.998 3.873 30.885 1.00 83.81 122 ARG A O 1
ATOM 952 N N . ALA A 1 123 ? -11.033 5.647 31.857 1.00 84.81 123 ALA A N 1
ATOM 953 C CA . ALA A 1 123 ? -12.268 6.409 32.003 1.00 84.81 123 ALA A CA 1
ATOM 954 C C . ALA A 1 123 ? -12.901 6.743 30.642 1.00 84.81 123 ALA A C 1
ATOM 956 O O . ALA A 1 123 ? -14.106 6.590 30.462 1.00 84.81 123 ALA A O 1
ATOM 957 N N . ALA A 1 124 ? -12.085 7.108 29.651 1.00 82.38 124 ALA A N 1
ATOM 958 C CA . ALA A 1 124 ? -12.536 7.352 28.287 1.00 82.38 124 ALA A CA 1
ATOM 959 C C . ALA A 1 124 ? -13.131 6.090 27.637 1.00 82.38 124 ALA A C 1
ATOM 961 O O . ALA A 1 124 ? -14.106 6.198 26.905 1.00 82.38 124 ALA A O 1
ATOM 962 N N . GLN A 1 125 ? -12.604 4.894 27.925 1.00 79.62 125 GLN A N 1
ATOM 963 C CA . GLN A 1 125 ? -13.182 3.633 27.434 1.00 79.62 125 GLN A CA 1
ATOM 964 C C . GLN A 1 125 ? -14.541 3.306 28.069 1.00 79.62 125 GLN A C 1
ATOM 966 O O . GLN A 1 125 ? -15.352 2.649 27.425 1.00 79.62 125 GLN A O 1
ATOM 971 N N . LEU A 1 126 ? -14.803 3.762 29.298 1.00 80.62 126 LEU A N 1
ATOM 972 C CA . LEU A 1 126 ? -16.118 3.629 29.937 1.00 80.62 126 LEU A CA 1
ATOM 973 C C . LEU A 1 126 ? -17.126 4.634 29.369 1.00 80.62 126 LEU A C 1
ATOM 975 O O . LEU A 1 126 ? -18.270 4.275 29.117 1.00 80.62 126 LEU A O 1
ATOM 979 N N . LEU A 1 127 ? -16.692 5.878 29.139 1.00 79.38 127 LEU A N 1
ATOM 980 C CA . LEU A 1 127 ? -17.523 6.927 28.535 1.00 79.38 127 LEU A CA 1
ATOM 981 C C . LEU A 1 127 ? -17.840 6.638 27.061 1.00 79.38 127 LEU A C 1
ATOM 983 O O . LEU A 1 127 ? -18.920 6.966 26.577 1.00 79.38 127 LEU A O 1
ATOM 987 N N . PHE A 1 128 ? -16.900 6.013 26.353 1.00 79.31 128 PHE A N 1
ATOM 988 C CA . PHE A 1 128 ? -17.001 5.691 24.933 1.00 79.31 128 PHE A CA 1
ATOM 989 C C . PHE A 1 128 ? -16.680 4.209 24.706 1.00 79.31 128 PHE A C 1
ATOM 991 O O . PHE A 1 128 ? -15.612 3.879 24.170 1.00 79.31 128 PHE A O 1
ATOM 998 N N . PRO A 1 129 ? -17.581 3.296 25.118 1.00 79.75 129 PRO A N 1
ATOM 999 C CA . PRO A 1 129 ? -17.349 1.868 24.984 1.00 79.75 129 PRO A CA 1
ATOM 1000 C C . PRO A 1 129 ? -17.198 1.471 23.515 1.00 79.75 129 PRO A C 1
ATOM 1002 O O . PRO A 1 129 ? -17.823 2.038 22.611 1.00 79.75 129 PRO A O 1
ATOM 1005 N N . ARG A 1 130 ? -16.353 0.463 23.265 1.00 80.19 130 ARG A N 1
ATOM 1006 C CA . ARG A 1 130 ? -16.214 -0.116 21.925 1.00 80.19 130 ARG A CA 1
ATOM 1007 C C . ARG A 1 130 ? -17.564 -0.678 21.482 1.00 80.19 130 ARG A C 1
ATOM 1009 O O . ARG A 1 130 ? -18.263 -1.332 22.252 1.00 80.19 130 ARG A O 1
ATOM 1016 N N . LYS A 1 131 ? -17.905 -0.445 20.213 1.00 87.31 131 LYS A N 1
ATOM 1017 C CA . LYS A 1 131 ? -19.080 -1.066 19.600 1.00 87.31 131 LYS A CA 1
ATOM 1018 C C . LYS A 1 131 ? -18.917 -2.585 19.602 1.00 87.31 131 LYS A C 1
ATOM 1020 O O . LYS A 1 131 ? -17.829 -3.085 19.322 1.00 87.31 131 LYS A O 1
ATOM 1025 N N . ARG A 1 132 ? -20.014 -3.283 19.879 1.00 91.50 132 ARG A N 1
ATOM 1026 C CA . ARG A 1 132 ? -20.138 -4.741 19.818 1.00 91.50 132 ARG A CA 1
ATOM 1027 C C . ARG A 1 132 ? -21.194 -5.120 18.798 1.00 91.50 132 ARG A C 1
ATOM 1029 O O . ARG A 1 132 ? -22.144 -4.361 18.609 1.00 91.50 132 ARG A O 1
ATOM 1036 N N . GLY A 1 133 ? -20.996 -6.264 18.153 1.00 91.25 133 GLY A N 1
ATOM 1037 C CA . GLY A 1 133 ? -22.001 -6.843 17.278 1.00 91.25 133 GLY A CA 1
ATOM 1038 C C . GLY A 1 133 ? -23.282 -7.144 18.052 1.00 91.25 133 GLY A C 1
ATOM 1039 O O . GLY A 1 133 ? -23.237 -7.590 19.202 1.00 91.25 133 GLY A O 1
ATOM 1040 N N . ALA A 1 134 ? -24.413 -6.875 17.414 1.00 93.81 134 ALA A N 1
ATOM 1041 C CA . ALA A 1 134 ? -25.755 -7.129 17.919 1.00 93.81 134 ALA A CA 1
ATOM 1042 C C . ALA A 1 134 ? -26.494 -8.208 17.100 1.00 93.81 134 ALA A C 1
ATOM 1044 O O . ALA A 1 134 ? -27.688 -8.419 17.304 1.00 93.81 134 ALA A O 1
ATOM 1045 N N . GLY A 1 135 ? -25.806 -8.887 16.175 1.00 94.44 135 GLY A N 1
ATOM 1046 C CA . GLY A 1 135 ? -26.387 -9.902 15.289 1.00 94.44 135 GLY A CA 1
ATOM 1047 C C . GLY A 1 135 ? -27.022 -9.338 14.017 1.00 94.44 135 GLY A C 1
ATOM 1048 O O . GLY A 1 135 ? -27.843 -9.998 13.376 1.00 94.44 135 GLY A O 1
ATOM 1049 N N . LEU A 1 136 ? -26.684 -8.105 13.637 1.00 95.38 136 LEU A N 1
ATOM 1050 C CA . LEU A 1 136 ? -27.242 -7.433 12.468 1.00 95.38 136 LEU A CA 1
ATOM 1051 C C . LEU A 1 136 ? -26.622 -7.978 11.184 1.00 95.38 136 LEU A C 1
ATOM 1053 O O . LEU A 1 136 ? -25.420 -7.863 10.967 1.00 95.38 136 LEU A O 1
ATOM 1057 N N . ARG A 1 137 ? -27.447 -8.499 10.275 1.00 95.88 137 ARG A N 1
ATOM 1058 C CA . ARG A 1 137 ? -26.992 -8.984 8.964 1.00 95.88 137 ARG A CA 1
ATOM 1059 C C . ARG A 1 137 ? -27.676 -8.212 7.852 1.00 95.88 137 ARG A C 1
ATOM 1061 O O . ARG A 1 137 ? -28.892 -8.284 7.685 1.00 95.88 137 ARG A O 1
ATOM 1068 N N . ALA A 1 138 ? -26.892 -7.451 7.099 1.00 96.94 138 ALA A N 1
ATOM 1069 C CA . ALA A 1 138 ? -27.414 -6.682 5.986 1.00 96.94 138 ALA A CA 1
ATOM 1070 C C . ALA A 1 138 ? -27.880 -7.615 4.849 1.00 96.94 138 ALA A C 1
ATOM 1072 O O . ALA A 1 138 ? -27.121 -8.500 4.452 1.00 96.94 138 ALA A O 1
ATOM 1073 N N . PRO A 1 139 ? -29.062 -7.383 4.243 1.00 95.88 139 PRO A N 1
ATOM 1074 C CA . PRO A 1 139 ? -29.569 -8.212 3.143 1.00 95.88 139 PRO A CA 1
ATOM 1075 C C . PRO A 1 139 ? -28.679 -8.237 1.894 1.00 95.88 139 PRO A C 1
ATOM 1077 O O . PRO A 1 139 ? -28.816 -9.120 1.057 1.00 95.88 139 PRO A O 1
ATOM 1080 N N . THR A 1 140 ? -27.789 -7.254 1.745 1.00 95.88 140 THR A N 1
ATOM 1081 C CA . THR A 1 140 ? -26.871 -7.152 0.604 1.00 95.88 140 THR A CA 1
ATOM 1082 C C . THR A 1 140 ? -25.514 -7.815 0.847 1.00 95.88 140 THR A C 1
ATOM 1084 O O . THR A 1 140 ? -24.632 -7.728 -0.009 1.00 95.88 140 THR A O 1
ATOM 1087 N N . ALA A 1 141 ? -25.309 -8.438 2.010 1.00 95.00 141 ALA A N 1
ATOM 1088 C CA . ALA A 1 141 ? -24.119 -9.235 2.264 1.00 95.00 141 ALA A CA 1
ATOM 1089 C C . ALA A 1 141 ? -24.154 -10.527 1.433 1.00 95.00 141 ALA A C 1
ATOM 1091 O O . ALA A 1 141 ? -25.187 -11.188 1.330 1.00 95.00 141 ALA A O 1
ATOM 1092 N N . VAL A 1 142 ? -23.011 -10.891 0.859 1.00 94.69 142 VAL A N 1
ATOM 1093 C CA . VAL A 1 142 ? -22.814 -12.146 0.128 1.00 94.69 142 VAL A CA 1
ATOM 1094 C C . VAL A 1 142 ? -21.929 -13.039 0.983 1.00 94.69 142 VAL A C 1
ATOM 1096 O O . VAL A 1 142 ? -20.824 -12.638 1.344 1.00 94.69 142 VAL A O 1
ATOM 1099 N N . ILE A 1 143 ? -22.427 -14.226 1.321 1.00 95.00 143 ILE A N 1
ATOM 1100 C CA . ILE A 1 143 ? -21.760 -15.175 2.215 1.00 95.00 143 ILE A CA 1
ATOM 1101 C C . ILE A 1 143 ? -21.624 -16.504 1.477 1.00 95.00 143 ILE A C 1
ATOM 1103 O O . ILE A 1 143 ? -22.624 -17.045 1.005 1.00 95.00 143 ILE A O 1
ATOM 1107 N N . GLY A 1 144 ? -20.392 -16.992 1.354 1.00 93.25 144 GLY A N 1
ATOM 1108 C CA . GLY A 1 144 ? -20.080 -18.276 0.745 1.00 93.25 144 GLY A CA 1
ATOM 1109 C C . GLY A 1 144 ? -20.471 -19.467 1.619 1.00 93.25 144 GLY A C 1
ATOM 1110 O O . GLY A 1 144 ? -20.850 -19.337 2.786 1.00 93.25 144 GLY A O 1
ATOM 1111 N N . ASP A 1 145 ? -20.357 -20.658 1.042 1.00 93.94 145 ASP A N 1
ATOM 1112 C CA . ASP A 1 145 ? -20.764 -21.895 1.701 1.00 93.94 145 ASP A CA 1
ATOM 1113 C C . ASP A 1 145 ? -19.854 -22.253 2.886 1.00 93.94 145 ASP A C 1
ATOM 1115 O O . ASP A 1 145 ? -18.666 -21.925 2.922 1.00 93.94 145 ASP A O 1
ATOM 1119 N N . GLY A 1 146 ? -20.416 -22.968 3.864 1.00 95.88 146 GLY A N 1
ATOM 1120 C CA . GLY A 1 146 ? -19.655 -23.532 4.983 1.00 95.88 146 GLY A CA 1
ATOM 1121 C C . GLY A 1 146 ? -19.180 -22.524 6.033 1.00 95.88 146 GLY A C 1
ATOM 1122 O O . GLY A 1 146 ? -18.353 -22.885 6.860 1.00 95.88 146 GLY A O 1
ATOM 1123 N N . CYS A 1 147 ? -19.670 -21.282 6.015 1.00 97.25 147 CYS A N 1
ATOM 1124 C CA . CYS A 1 147 ? -19.277 -20.266 6.994 1.00 97.25 147 CYS A CA 1
ATOM 1125 C C . CYS A 1 147 ? -19.954 -20.459 8.361 1.00 97.25 147 CYS A C 1
ATOM 1127 O O . CYS A 1 147 ? -21.182 -20.558 8.440 1.00 97.25 147 CYS A O 1
ATOM 1129 N N . GLY A 1 148 ? -19.171 -20.410 9.440 1.00 97.81 148 GLY A N 1
ATOM 1130 C CA . GLY A 1 148 ? -19.654 -20.291 10.814 1.00 97.81 148 GLY A CA 1
ATOM 1131 C C . GLY A 1 148 ? -19.679 -18.832 11.272 1.00 97.81 148 GLY A C 1
ATOM 1132 O O . GLY A 1 148 ? -18.659 -18.257 11.637 1.00 97.81 148 GLY A O 1
ATOM 1133 N N . ILE A 1 149 ? -20.856 -18.203 11.266 1.00 98.12 149 ILE A N 1
ATOM 1134 C CA . ILE A 1 149 ? -21.025 -16.811 11.714 1.00 98.12 149 ILE A CA 1
ATOM 1135 C C . ILE A 1 149 ? -21.890 -16.807 12.966 1.00 98.12 149 ILE A C 1
ATOM 1137 O O . ILE A 1 149 ? -23.067 -17.170 12.886 1.00 98.12 149 ILE A O 1
ATOM 1141 N N . ALA A 1 150 ? -21.329 -16.367 14.092 1.00 98.12 150 ALA A N 1
ATOM 1142 C CA . ALA A 1 150 ? -22.042 -16.287 15.361 1.00 98.12 150 ALA A CA 1
ATOM 1143 C C . ALA A 1 150 ? -23.323 -15.435 15.264 1.00 98.12 150 ALA A C 1
ATOM 1145 O O . ALA A 1 150 ? -23.382 -14.437 14.540 1.00 98.12 150 ALA A O 1
ATOM 1146 N N . ASP A 1 151 ? -24.348 -15.795 16.039 1.00 97.19 151 ASP A N 1
ATOM 1147 C CA . ASP A 1 151 ? -25.649 -15.105 16.022 1.00 97.19 151 ASP A CA 1
ATOM 1148 C C . ASP A 1 151 ? -25.560 -13.647 16.487 1.00 97.19 151 ASP A C 1
ATOM 1150 O O . ASP A 1 151 ? -26.382 -12.827 16.101 1.00 97.19 151 ASP A O 1
ATOM 1154 N N . THR A 1 152 ? -24.539 -13.314 17.281 1.00 97.62 152 THR A N 1
ATOM 1155 C CA . THR A 1 152 ? -24.274 -11.953 17.766 1.00 97.62 152 THR A CA 1
ATOM 1156 C C . THR A 1 152 ? -23.307 -11.166 16.879 1.00 97.62 152 THR A C 1
ATOM 1158 O O . THR A 1 152 ? -22.992 -10.024 17.198 1.00 97.62 152 THR A O 1
ATOM 1161 N N . ALA A 1 153 ? -22.795 -11.749 15.792 1.00 98.25 153 ALA A N 1
ATOM 1162 C CA . ALA A 1 153 ? -21.889 -11.050 14.887 1.00 98.25 153 ALA A CA 1
ATOM 1163 C C . ALA A 1 153 ? -22.658 -10.160 13.899 1.00 98.25 153 ALA A C 1
ATOM 1165 O O . ALA A 1 153 ? -23.656 -10.582 13.308 1.00 98.25 153 ALA A O 1
ATOM 1166 N N . ASP A 1 154 ? -22.146 -8.950 13.679 1.00 98.69 154 ASP A N 1
ATOM 1167 C CA . ASP A 1 154 ? -22.675 -8.027 12.680 1.00 98.69 154 ASP A CA 1
ATOM 1168 C C . ASP A 1 154 ? -21.978 -8.224 11.331 1.00 98.69 154 ASP A C 1
ATOM 1170 O O . ASP A 1 154 ? -20.748 -8.224 11.235 1.00 98.69 154 ASP A O 1
ATOM 1174 N N . VAL A 1 155 ? -22.770 -8.300 10.264 1.00 98.50 155 VAL A N 1
ATOM 1175 C CA . VAL A 1 155 ? -22.314 -8.309 8.873 1.00 98.50 155 VAL A CA 1
ATOM 1176 C C . VAL A 1 155 ? -22.937 -7.121 8.148 1.00 98.50 155 VAL A C 1
ATOM 1178 O O . VAL A 1 155 ? -24.138 -7.087 7.869 1.00 98.50 155 VAL A O 1
ATOM 1181 N N . GLY A 1 156 ? -22.105 -6.122 7.861 1.00 97.88 156 GLY A N 1
ATOM 1182 C CA . GLY A 1 156 ? -22.501 -4.866 7.241 1.00 97.88 156 GLY A CA 1
ATOM 1183 C C . GLY A 1 156 ? -22.930 -4.995 5.779 1.00 97.88 156 GLY A C 1
ATOM 1184 O O . GLY A 1 156 ? -22.752 -6.018 5.118 1.00 97.88 156 GLY A O 1
ATOM 1185 N N . ALA A 1 157 ? -23.493 -3.906 5.253 1.00 97.19 157 ALA A N 1
ATOM 1186 C CA . ALA A 1 157 ? -23.961 -3.845 3.872 1.00 97.19 157 ALA A CA 1
ATOM 1187 C C . ALA A 1 157 ? -22.834 -4.126 2.872 1.00 97.19 157 ALA A C 1
ATOM 1189 O O . ALA A 1 157 ? -21.721 -3.609 3.002 1.00 97.19 157 ALA A O 1
ATOM 1190 N N . ASN A 1 158 ? -23.156 -4.897 1.835 1.00 95.81 158 ASN A N 1
ATOM 1191 C CA . ASN A 1 158 ? -22.262 -5.198 0.720 1.00 95.81 158 ASN A CA 1
ATOM 1192 C C . ASN A 1 158 ? -20.952 -5.885 1.151 1.00 95.81 158 ASN A C 1
ATOM 1194 O O . ASN A 1 158 ? -19.933 -5.756 0.484 1.00 95.81 158 ASN A O 1
ATOM 1198 N N . VAL A 1 159 ? -20.935 -6.596 2.274 1.00 97.81 159 VAL A N 1
ATOM 1199 C CA . VAL A 1 159 ? -19.791 -7.443 2.629 1.00 97.81 159 VAL A CA 1
ATOM 1200 C C . VAL A 1 159 ? -19.712 -8.643 1.676 1.00 97.81 159 VAL A C 1
ATOM 1202 O O . VAL A 1 159 ? -20.742 -9.172 1.258 1.00 97.81 159 VAL A O 1
ATOM 1205 N N . VAL A 1 160 ? -18.492 -9.064 1.332 1.00 97.19 160 VAL A N 1
ATOM 1206 C CA . VAL A 1 160 ? -18.193 -10.332 0.641 1.00 97.19 160 VAL A CA 1
ATOM 1207 C C . VAL A 1 160 ? -17.472 -11.244 1.595 1.00 97.19 160 VAL A C 1
ATOM 1209 O O . VAL A 1 160 ? -16.387 -10.899 2.056 1.00 97.19 160 VAL A O 1
ATOM 1212 N N . ILE A 1 161 ? -18.045 -12.407 1.849 1.00 97.50 161 ILE A N 1
ATOM 1213 C CA . ILE A 1 161 ? -17.418 -13.476 2.609 1.00 97.50 161 ILE A CA 1
ATOM 1214 C C . ILE A 1 161 ? -17.304 -14.686 1.683 1.00 97.50 161 ILE A C 1
ATOM 1216 O O . ILE A 1 161 ? -18.299 -15.108 1.096 1.00 97.50 161 ILE A O 1
ATOM 1220 N N . GLY A 1 162 ? -16.084 -15.200 1.528 1.00 94.81 162 GLY A N 1
ATOM 1221 C CA . GLY A 1 162 ? -15.770 -16.430 0.805 1.00 94.81 162 GLY A CA 1
ATOM 1222 C C . GLY A 1 162 ? -16.298 -17.678 1.515 1.00 94.81 162 GLY A C 1
ATOM 1223 O O . GLY A 1 162 ? -17.180 -17.602 2.364 1.00 94.81 162 GLY A O 1
ATOM 1224 N N . CYS A 1 163 ? -15.774 -18.847 1.167 1.00 95.69 163 CYS A N 1
ATOM 1225 C CA . CYS A 1 163 ? -16.189 -20.122 1.752 1.00 95.69 163 CYS A CA 1
ATOM 1226 C C . CYS A 1 163 ? -15.425 -20.439 3.046 1.00 95.69 163 CYS A C 1
ATOM 1228 O O . CYS A 1 163 ? -14.247 -20.101 3.188 1.00 95.69 163 CYS A O 1
ATOM 1230 N N . ASN A 1 164 ? -16.065 -21.180 3.953 1.00 97.56 164 ASN A N 1
ATOM 1231 C CA . ASN A 1 164 ? -15.464 -21.686 5.197 1.00 97.56 164 ASN A CA 1
ATOM 1232 C C . ASN A 1 164 ? -14.853 -20.584 6.085 1.00 97.56 164 ASN A C 1
ATOM 1234 O O . ASN A 1 164 ? -13.771 -20.759 6.648 1.00 97.56 164 ASN A O 1
ATOM 1238 N N . VAL A 1 165 ? -15.506 -19.423 6.154 1.00 98.44 165 VAL A N 1
ATOM 1239 C CA . VAL A 1 165 ? -15.080 -18.315 7.014 1.00 98.44 165 VAL A CA 1
ATOM 1240 C C . VAL A 1 165 ? -15.746 -18.427 8.382 1.00 98.44 165 VAL A C 1
ATOM 1242 O O . VAL A 1 165 ? -16.959 -18.606 8.473 1.00 98.44 165 VAL A O 1
ATOM 1245 N N . GLU A 1 166 ? -14.956 -18.255 9.439 1.00 98.75 166 GLU A N 1
ATOM 1246 C CA . GLU A 1 166 ? -15.421 -18.255 10.828 1.00 98.75 166 GLU A CA 1
ATOM 1247 C C . GLU A 1 166 ? -15.425 -16.834 11.405 1.00 98.75 166 GLU A C 1
ATOM 1249 O O . GLU A 1 166 ? -14.418 -16.121 11.338 1.00 98.75 166 GLU A O 1
ATOM 1254 N N . ILE A 1 167 ? -16.549 -16.415 11.989 1.00 98.69 167 ILE A N 1
ATOM 1255 C CA . ILE A 1 167 ? -16.740 -15.089 12.593 1.00 98.69 167 ILE A CA 1
ATOM 1256 C C . ILE A 1 167 ? -17.294 -15.255 14.010 1.00 98.69 167 ILE A C 1
ATOM 1258 O O . ILE A 1 167 ? -18.423 -15.713 14.208 1.00 98.69 167 ILE A O 1
ATOM 1262 N N . GLY A 1 168 ? -16.486 -14.861 14.995 1.00 98.12 168 GLY A N 1
ATOM 1263 C CA . GLY A 1 168 ? -16.773 -15.006 16.419 1.00 98.12 168 GLY A CA 1
ATOM 1264 C C . GLY A 1 168 ? -17.867 -14.078 16.956 1.00 98.12 168 GLY A C 1
ATOM 1265 O O . GLY A 1 168 ? -18.299 -13.124 16.311 1.00 98.12 168 GLY A O 1
ATOM 1266 N N . HIS A 1 169 ? -18.302 -14.360 18.187 1.00 97.75 169 HIS A N 1
ATOM 1267 C CA . HIS A 1 169 ? -19.339 -13.598 18.886 1.00 97.75 169 HIS A CA 1
ATOM 1268 C C . HIS A 1 169 ? -19.022 -12.104 18.971 1.00 97.75 169 HIS A C 1
ATOM 1270 O O . HIS A 1 169 ? -17.886 -11.721 19.239 1.00 97.75 169 HIS A O 1
ATOM 1276 N N . GLU A 1 170 ? -20.043 -11.266 18.787 1.00 97.50 170 GLU A N 1
ATOM 1277 C CA . GLU A 1 170 ? -19.957 -9.801 18.905 1.00 97.50 170 GLU A CA 1
ATOM 1278 C C . GLU A 1 170 ? -18.929 -9.137 17.968 1.00 97.50 170 GLU A C 1
ATOM 1280 O O . GLU A 1 170 ? -18.641 -7.945 18.117 1.00 97.50 170 GLU A O 1
ATOM 1285 N N . ALA A 1 171 ? -18.369 -9.877 17.005 1.00 98.56 171 ALA A N 1
ATOM 1286 C CA . ALA A 1 171 ? -17.527 -9.311 15.964 1.00 98.56 171 ALA A CA 1
ATOM 1287 C C . ALA A 1 171 ? -18.364 -8.421 15.037 1.00 98.56 171 ALA A C 1
ATOM 1289 O O . ALA A 1 171 ? -19.560 -8.646 14.842 1.00 98.56 171 ALA A O 1
ATOM 1290 N N . ILE A 1 172 ? -17.731 -7.408 14.450 1.00 98.69 172 ILE A N 1
ATOM 1291 C CA . ILE A 1 172 ? -18.375 -6.486 13.513 1.00 98.69 172 ILE A CA 1
ATOM 1292 C C . ILE A 1 172 ? -17.589 -6.487 12.211 1.00 98.69 172 ILE A C 1
ATOM 1294 O O . ILE A 1 172 ? -16.416 -6.103 12.182 1.00 98.69 172 ILE A O 1
ATOM 1298 N N . ILE A 1 173 ? -18.254 -6.847 11.117 1.00 98.75 173 ILE A N 1
ATOM 1299 C CA . ILE A 1 173 ? -17.718 -6.716 9.766 1.00 98.75 173 ILE A CA 1
ATOM 1300 C C . ILE A 1 173 ? -18.345 -5.492 9.108 1.00 98.75 173 ILE A C 1
ATOM 1302 O O . ILE A 1 173 ? -19.518 -5.487 8.736 1.00 98.75 173 ILE A O 1
ATOM 1306 N N . GLY A 1 174 ? -17.559 -4.429 8.983 1.00 98.19 174 GLY A N 1
ATOM 1307 C CA . GLY A 1 174 ? -17.977 -3.169 8.386 1.00 98.19 174 GLY A CA 1
ATOM 1308 C C . GLY A 1 174 ? -18.365 -3.302 6.908 1.00 98.19 174 GLY A C 1
ATOM 1309 O O . GLY A 1 174 ? -17.989 -4.260 6.235 1.00 98.19 174 GLY A O 1
ATOM 1310 N N . PRO A 1 175 ? -19.115 -2.329 6.369 1.00 97.88 175 PRO A N 1
ATOM 1311 C CA . PRO A 1 175 ? -19.641 -2.413 5.013 1.00 97.88 175 PRO A CA 1
ATOM 1312 C C . PRO A 1 175 ? -18.534 -2.456 3.950 1.00 97.88 175 PRO A C 1
ATOM 1314 O O . PRO A 1 175 ? -17.501 -1.790 4.071 1.00 97.88 175 PRO A O 1
ATOM 1317 N N . GLY A 1 176 ? -18.772 -3.217 2.881 1.00 96.38 176 GLY A N 1
ATOM 1318 C CA . GLY A 1 176 ? -17.856 -3.332 1.741 1.00 96.38 176 GLY A CA 1
ATOM 1319 C C . GLY A 1 176 ? -16.548 -4.082 2.020 1.00 96.38 176 GLY A C 1
ATOM 1320 O O . GLY A 1 176 ? -15.645 -4.028 1.185 1.00 96.38 176 GLY A O 1
ATOM 1321 N N . CYS A 1 177 ? -16.402 -4.741 3.175 1.00 98.69 177 CYS A N 1
ATOM 1322 C CA . CYS A 1 177 ? -15.270 -5.638 3.416 1.00 98.69 177 CYS A CA 1
ATOM 1323 C C . CYS A 1 177 ? -15.282 -6.822 2.443 1.00 98.69 177 CYS A C 1
ATOM 1325 O O . CYS A 1 177 ? -16.349 -7.297 2.047 1.00 98.69 177 CYS A O 1
ATOM 1327 N N . VAL A 1 178 ? -14.092 -7.310 2.098 1.00 98.19 178 VAL A N 1
ATOM 1328 C CA . VAL A 1 178 ? -13.893 -8.517 1.288 1.00 98.19 178 VAL A CA 1
ATOM 1329 C C . VAL A 1 178 ? -13.049 -9.497 2.092 1.00 98.19 178 VAL A C 1
ATOM 1331 O O . VAL A 1 178 ? -11.910 -9.197 2.438 1.00 98.19 178 VAL A O 1
ATOM 1334 N N . ILE A 1 179 ? -13.618 -10.648 2.424 1.00 98.38 179 ILE A N 1
ATOM 1335 C CA . ILE A 1 179 ? -12.985 -11.694 3.226 1.00 98.38 179 ILE A CA 1
ATOM 1336 C C . ILE A 1 179 ? -12.904 -12.941 2.353 1.00 98.38 179 ILE A C 1
ATOM 1338 O O . ILE A 1 179 ? -13.934 -13.508 1.998 1.00 98.38 179 ILE A O 1
ATOM 1342 N N . GLU A 1 180 ? -11.695 -13.340 1.973 1.00 96.69 180 GLU A N 1
ATOM 1343 C CA . GLU A 1 180 ? -11.459 -14.542 1.172 1.00 96.69 180 GLU A CA 1
ATOM 1344 C C . GLU A 1 180 ? -11.645 -15.830 1.992 1.00 96.69 180 GLU A C 1
ATOM 1346 O O . GLU A 1 180 ? -11.842 -15.810 3.210 1.00 96.69 180 GLU A O 1
ATOM 1351 N N . ASP A 1 181 ? -11.586 -16.969 1.305 1.00 96.06 181 ASP A N 1
ATOM 1352 C CA . ASP A 1 181 ? -11.868 -18.284 1.871 1.00 96.06 181 ASP A CA 1
ATOM 1353 C C . ASP A 1 181 ? -10.994 -18.620 3.093 1.00 96.06 181 ASP A C 1
ATOM 1355 O O . ASP A 1 181 ? -9.835 -18.205 3.218 1.00 96.06 181 ASP A O 1
ATOM 1359 N N . ASN A 1 182 ? -11.532 -19.465 3.973 1.00 97.38 182 ASN A N 1
ATOM 1360 C CA . ASN A 1 182 ? -10.816 -20.070 5.100 1.00 97.38 182 ASN A CA 1
ATOM 1361 C C . ASN A 1 182 ? -10.266 -19.061 6.131 1.00 97.38 182 ASN A C 1
ATOM 1363 O O . ASN A 1 182 ? -9.342 -19.391 6.883 1.00 97.38 182 ASN A O 1
ATOM 1367 N N . CYS A 1 183 ? -10.786 -17.832 6.158 1.00 98.62 183 CYS A N 1
ATOM 1368 C CA . CYS A 1 183 ? -10.425 -16.835 7.163 1.00 98.62 183 CYS A CA 1
ATOM 1369 C C . CYS A 1 183 ? -11.112 -17.107 8.511 1.00 98.62 183 CYS A C 1
ATOM 1371 O O . CYS A 1 183 ? -12.210 -17.654 8.566 1.00 98.62 183 CYS A O 1
ATOM 1373 N N . SER A 1 184 ? -10.487 -16.671 9.605 1.00 98.69 184 SER A N 1
ATOM 1374 C CA . SER A 1 184 ? -11.053 -16.749 10.958 1.00 98.69 184 SER A CA 1
ATOM 1375 C C . SER A 1 184 ? -10.926 -15.405 11.660 1.00 98.69 184 SER A C 1
ATOM 1377 O O . SER A 1 184 ? -9.836 -14.834 11.705 1.00 98.69 184 SER A O 1
ATOM 1379 N N . ILE A 1 185 ? -12.020 -14.915 12.236 1.00 98.88 185 ILE A N 1
ATOM 1380 C CA . ILE A 1 185 ? -12.103 -13.617 12.911 1.00 98.88 185 ILE A CA 1
ATOM 1381 C C . ILE A 1 185 ? -12.615 -13.841 14.336 1.00 98.88 185 ILE A C 1
ATOM 1383 O O . ILE A 1 185 ? -13.735 -14.312 14.527 1.00 98.88 185 ILE A O 1
ATOM 1387 N N . GLY A 1 186 ? -11.790 -13.526 15.336 1.00 98.31 186 GLY A N 1
ATOM 1388 C CA . GLY A 1 186 ? -12.107 -13.739 16.749 1.00 98.31 186 GLY A CA 1
ATOM 1389 C C . GLY A 1 186 ? -13.232 -12.851 17.291 1.00 98.31 186 GLY A C 1
ATOM 1390 O O . GLY A 1 186 ? -13.659 -11.878 16.667 1.00 98.31 186 GLY A O 1
ATOM 1391 N N . ALA A 1 187 ? -13.715 -13.199 18.484 1.00 97.69 187 ALA A N 1
ATOM 1392 C CA . ALA A 1 187 ? -14.809 -12.503 19.154 1.00 97.69 187 ALA A CA 1
ATOM 1393 C C . ALA A 1 187 ? -14.485 -11.026 19.435 1.00 97.69 187 ALA A C 1
ATOM 1395 O O . ALA A 1 187 ? -13.339 -10.659 19.704 1.00 97.69 187 ALA A O 1
ATOM 1396 N N . GLY A 1 188 ? -15.497 -10.164 19.343 1.00 95.44 188 GLY A N 1
ATOM 1397 C CA . GLY A 1 188 ? -15.376 -8.728 19.606 1.00 95.44 188 GLY A CA 1
ATOM 1398 C C . GLY A 1 188 ? -14.485 -7.953 18.625 1.00 95.44 188 GLY A C 1
ATOM 1399 O O . GLY A 1 188 ? -14.345 -6.738 18.780 1.00 95.44 188 GLY A O 1
ATOM 1400 N N . THR A 1 189 ? -13.892 -8.614 17.622 1.00 98.62 189 THR A N 1
ATOM 1401 C CA . THR A 1 189 ? -13.057 -7.970 16.604 1.00 98.62 189 THR A CA 1
ATOM 1402 C C . THR A 1 189 ? -13.905 -7.118 15.668 1.00 98.62 189 THR A C 1
ATOM 1404 O O . THR A 1 189 ? -14.935 -7.554 15.157 1.00 98.62 189 THR A O 1
ATOM 1407 N N . TYR A 1 190 ? -13.445 -5.897 15.408 1.00 98.44 190 TYR A N 1
ATOM 1408 C CA . TYR A 1 190 ? -14.112 -4.945 14.534 1.00 98.44 190 TYR A CA 1
ATOM 1409 C C . TYR A 1 190 ? -13.258 -4.648 13.301 1.00 98.44 190 TYR A C 1
ATOM 1411 O O . TYR A 1 190 ? -12.254 -3.934 13.367 1.00 98.44 190 TYR A O 1
ATOM 1419 N N . LEU A 1 191 ? -13.706 -5.146 12.149 1.00 98.69 191 LEU A N 1
ATOM 1420 C CA . LEU A 1 191 ? -13.242 -4.678 10.848 1.00 98.69 191 LEU A CA 1
ATOM 1421 C C . LEU A 1 191 ? -14.074 -3.462 10.450 1.00 98.69 191 LEU A C 1
ATOM 1423 O O . LEU A 1 191 ? -15.283 -3.572 10.252 1.00 98.69 191 LEU A O 1
ATOM 1427 N N . LYS A 1 192 ? -13.458 -2.288 10.320 1.00 98.38 192 LYS A N 1
ATOM 1428 C CA . LYS A 1 192 ? -14.139 -1.119 9.752 1.00 98.38 192 LYS A CA 1
ATOM 1429 C C . LYS A 1 192 ? -14.397 -1.323 8.255 1.00 98.38 192 LYS A C 1
ATOM 1431 O O . LYS A 1 192 ? -14.024 -2.332 7.674 1.00 98.38 192 LYS A O 1
ATOM 1436 N N . ALA A 1 193 ? -15.082 -0.366 7.633 1.00 97.25 193 ALA A N 1
ATOM 1437 C CA . ALA A 1 193 ? -15.483 -0.467 6.233 1.00 97.25 193 ALA A CA 1
ATOM 1438 C C . ALA A 1 193 ? -14.299 -0.738 5.287 1.00 97.25 193 ALA A C 1
ATOM 1440 O O . ALA A 1 193 ? -13.230 -0.152 5.453 1.00 97.25 193 ALA A O 1
ATOM 1441 N N . ARG A 1 194 ? -14.531 -1.547 4.247 1.00 97.69 194 ARG A N 1
ATOM 1442 C CA . ARG A 1 194 ? -13.569 -1.815 3.161 1.00 97.69 194 ARG A CA 1
ATOM 1443 C C . ARG A 1 194 ? -12.221 -2.375 3.637 1.00 97.69 194 ARG A C 1
ATOM 1445 O O . ARG A 1 194 ? -11.178 -1.987 3.129 1.00 97.69 194 ARG A O 1
ATOM 1452 N N . VAL A 1 195 ? -12.224 -3.270 4.617 1.00 98.69 195 VAL A N 1
ATOM 1453 C CA . VAL A 1 195 ? -11.049 -4.099 4.935 1.00 98.69 195 VAL A CA 1
ATOM 1454 C C . VAL A 1 195 ? -11.014 -5.302 3.991 1.00 98.69 195 VAL A C 1
ATOM 1456 O O . VAL A 1 195 ? -12.063 -5.879 3.695 1.00 98.69 195 VAL A O 1
ATOM 1459 N N . SER A 1 196 ? -9.822 -5.675 3.519 1.00 98.50 196 SER A N 1
ATOM 1460 C CA . SER A 1 196 ? -9.608 -6.869 2.691 1.00 98.50 196 SER A CA 1
ATOM 1461 C C . SER A 1 196 ? -8.771 -7.907 3.439 1.00 98.50 196 SER A C 1
ATOM 1463 O O . SER A 1 196 ? -7.641 -7.614 3.833 1.00 98.50 196 SER A O 1
ATOM 1465 N N . LEU A 1 197 ? -9.307 -9.115 3.620 1.00 98.44 197 LEU A N 1
ATOM 1466 C CA . LEU A 1 197 ? -8.586 -10.260 4.179 1.00 98.44 197 LEU A CA 1
ATOM 1467 C C . LEU A 1 197 ? -8.351 -11.303 3.082 1.00 98.44 197 LEU A C 1
ATOM 1469 O O . LEU A 1 197 ? -9.307 -11.811 2.503 1.00 98.44 197 LEU A O 1
ATOM 1473 N N . GLY A 1 198 ? -7.085 -11.610 2.813 1.00 95.94 198 GLY A N 1
ATOM 1474 C CA . GLY A 1 198 ? -6.654 -12.662 1.901 1.00 95.94 198 GLY A CA 1
ATOM 1475 C C . GLY A 1 198 ? -6.780 -14.053 2.517 1.00 95.94 198 GLY A C 1
ATOM 1476 O O . GLY A 1 198 ? -6.809 -14.205 3.744 1.00 95.94 198 GLY A O 1
ATOM 1477 N N . GLU A 1 199 ? -6.832 -15.066 1.657 1.00 94.75 199 GLU A N 1
ATOM 1478 C CA . GLU A 1 199 ? -7.154 -16.452 2.003 1.00 94.75 199 GLU A CA 1
ATOM 1479 C C . GLU A 1 199 ? -6.388 -16.985 3.227 1.00 94.75 199 GLU A C 1
ATOM 1481 O O . GLU A 1 199 ? -5.152 -16.955 3.297 1.00 94.75 199 GLU A O 1
ATOM 1486 N N . GLY A 1 200 ? -7.128 -17.568 4.172 1.00 95.94 200 GLY A N 1
ATOM 1487 C CA . GLY A 1 200 ? -6.555 -18.226 5.345 1.00 95.94 200 GLY A CA 1
ATOM 1488 C C . GLY A 1 200 ? -6.040 -17.279 6.431 1.00 95.94 200 GLY A C 1
ATOM 1489 O O . GLY A 1 200 ? -5.339 -17.740 7.337 1.00 95.94 200 GLY A O 1
ATOM 1490 N N . THR A 1 201 ? -6.334 -15.979 6.353 1.00 98.25 201 THR A N 1
ATOM 1491 C CA . THR A 1 201 ? -5.958 -15.005 7.387 1.00 98.25 201 THR A CA 1
ATOM 1492 C C . THR A 1 201 ? -6.680 -15.295 8.702 1.00 98.25 201 THR A C 1
ATOM 1494 O O . THR A 1 201 ? -7.882 -15.556 8.728 1.00 98.25 201 THR A O 1
ATOM 1497 N N . VAL A 1 202 ? -5.943 -15.227 9.813 1.00 98.44 202 VAL A N 1
ATOM 1498 C CA . VAL A 1 202 ? -6.477 -15.423 11.166 1.00 98.44 202 VAL A CA 1
ATOM 1499 C C . VAL A 1 202 ? -6.309 -14.137 11.965 1.00 98.44 202 VAL A C 1
ATOM 1501 O O . VAL A 1 202 ? -5.193 -13.631 12.081 1.00 98.44 202 VAL A O 1
ATOM 1504 N N . LEU A 1 203 ? -7.403 -13.636 12.531 1.00 98.38 203 LEU A N 1
ATOM 1505 C CA . LEU A 1 203 ? -7.431 -12.529 13.481 1.00 98.38 203 LEU A CA 1
ATOM 1506 C C . LEU A 1 203 ? -7.923 -13.036 14.838 1.00 98.38 203 LEU A C 1
ATOM 1508 O O . LEU A 1 203 ? -8.937 -13.732 14.906 1.00 98.38 203 LEU A O 1
ATOM 1512 N N . GLY A 1 204 ? -7.216 -12.665 15.903 1.00 97.75 204 GLY A N 1
ATOM 1513 C CA . GLY A 1 204 ? -7.603 -12.937 17.280 1.00 97.75 204 GLY A CA 1
ATOM 1514 C C . GLY A 1 204 ? -8.833 -12.147 17.721 1.00 97.75 204 GLY A C 1
ATOM 1515 O O . GLY A 1 204 ? -9.585 -11.589 16.917 1.00 97.75 204 GLY A O 1
ATOM 1516 N N . GLU A 1 205 ? -9.053 -12.134 19.027 1.00 97.69 205 GLU A N 1
ATOM 1517 C CA . GLU A 1 205 ? -10.175 -11.444 19.661 1.00 97.69 205 GLU A CA 1
ATOM 1518 C C . GLU A 1 205 ? -9.865 -9.959 19.845 1.00 97.69 205 GLU A C 1
ATOM 1520 O O . GLU A 1 205 ? -8.705 -9.568 19.967 1.00 97.69 205 GLU A O 1
ATOM 1525 N N . GLU A 1 206 ? -10.893 -9.119 19.933 1.00 95.00 206 GLU A N 1
ATOM 1526 C CA . GLU A 1 206 ? -10.754 -7.715 20.351 1.00 95.00 206 GLU A CA 1
ATOM 1527 C C . GLU A 1 206 ? -9.841 -6.853 19.457 1.00 95.00 206 GLU A C 1
ATOM 1529 O O . GLU A 1 206 ? -9.339 -5.799 19.875 1.00 95.00 206 GLU A O 1
ATOM 1534 N N . CYS A 1 207 ? -9.621 -7.277 18.213 1.00 97.69 207 CYS A N 1
ATOM 1535 C CA . CYS A 1 207 ? -8.853 -6.516 17.239 1.00 97.69 207 CYS A CA 1
ATOM 1536 C C . CYS A 1 207 ? -9.672 -5.352 16.671 1.00 97.69 207 CYS A C 1
ATOM 1538 O O . CYS A 1 207 ? -10.892 -5.431 16.528 1.00 97.69 207 CYS A O 1
ATOM 1540 N N . LEU A 1 208 ? -8.990 -4.278 16.279 1.00 97.38 208 LEU A N 1
ATOM 1541 C CA . LEU A 1 208 ? -9.585 -3.167 15.541 1.00 97.38 208 LEU A CA 1
ATOM 1542 C C . LEU A 1 208 ? -8.822 -2.956 14.237 1.00 97.38 208 LEU A C 1
ATOM 1544 O O . LEU A 1 208 ? -7.673 -2.529 14.251 1.00 97.38 208 LEU A O 1
ATOM 1548 N N . VAL A 1 209 ? -9.467 -3.210 13.102 1.00 98.50 209 VAL A N 1
ATOM 1549 C CA . VAL A 1 209 ? -8.859 -3.023 11.780 1.00 98.50 209 VAL A CA 1
ATOM 1550 C C . VAL A 1 209 ? -9.525 -1.841 11.089 1.00 98.50 209 VAL A C 1
ATOM 1552 O O . VAL A 1 209 ? -10.737 -1.826 10.871 1.00 98.50 209 VAL A O 1
ATOM 1555 N N . HIS A 1 210 ? -8.745 -0.809 10.789 1.00 98.12 210 HIS A N 1
ATOM 1556 C CA . HIS A 1 210 ? -9.225 0.435 10.199 1.00 98.12 210 HIS A CA 1
ATOM 1557 C C . HIS A 1 210 ? -9.446 0.322 8.680 1.00 98.12 210 HIS A C 1
ATOM 1559 O O . HIS A 1 210 ? -8.948 -0.611 8.050 1.00 98.12 210 HIS A O 1
ATOM 1565 N N . PRO A 1 211 ? -10.208 1.263 8.080 1.00 98.12 211 PRO A N 1
ATOM 1566 C CA . PRO A 1 211 ? -10.617 1.159 6.687 1.00 98.12 211 PRO A CA 1
ATOM 1567 C C . PRO A 1 211 ? -9.455 1.002 5.711 1.00 98.12 211 PRO A C 1
ATOM 1569 O O . PRO A 1 211 ? -8.389 1.588 5.905 1.00 98.12 211 PRO A O 1
ATOM 1572 N N . GLY A 1 212 ? -9.689 0.227 4.654 1.00 95.69 212 GLY A N 1
ATOM 1573 C CA . GLY A 1 212 ? -8.731 0.015 3.572 1.00 95.69 212 GLY A CA 1
ATOM 1574 C C . GLY A 1 212 ? -7.576 -0.928 3.904 1.00 95.69 212 GLY A C 1
ATOM 1575 O O . GLY A 1 212 ? -6.818 -1.261 3.006 1.00 95.69 212 GLY A O 1
ATOM 157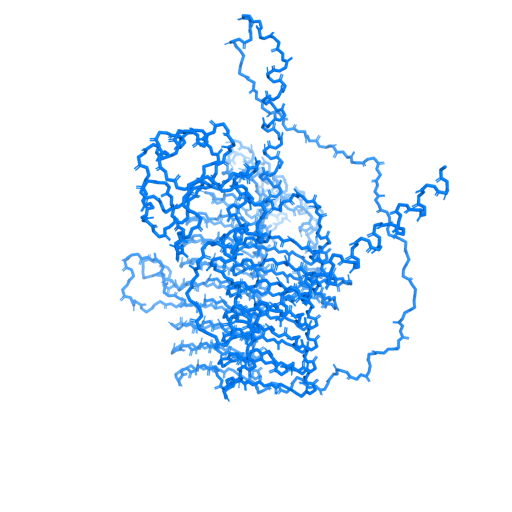6 N N . ALA A 1 213 ? -7.404 -1.389 5.148 1.00 98.12 213 ALA A N 1
ATOM 1577 C CA . ALA A 1 213 ? -6.325 -2.329 5.455 1.00 98.12 213 ALA A CA 1
ATOM 1578 C C . ALA A 1 213 ? -6.430 -3.612 4.603 1.00 98.12 213 ALA A C 1
ATOM 1580 O O . ALA A 1 213 ? -7.526 -4.150 4.408 1.00 98.12 213 ALA A O 1
ATOM 1581 N N . VAL A 1 214 ? -5.283 -4.101 4.122 1.00 98.19 214 VAL A N 1
ATOM 1582 C CA . VAL A 1 214 ? -5.154 -5.329 3.321 1.00 98.19 214 VAL A CA 1
ATOM 1583 C C . VAL A 1 214 ? -4.254 -6.306 4.066 1.00 98.19 214 VAL A C 1
ATOM 1585 O O . VAL A 1 214 ? -3.079 -6.031 4.304 1.00 98.19 214 VAL A O 1
ATOM 1588 N N . ILE A 1 215 ? -4.796 -7.451 4.464 1.00 98.25 215 ILE A N 1
ATOM 1589 C CA . ILE A 1 215 ? -4.099 -8.425 5.308 1.00 98.25 215 ILE A CA 1
ATOM 1590 C C . ILE A 1 215 ? -4.139 -9.774 4.607 1.00 98.25 215 ILE A C 1
ATOM 1592 O O . ILE A 1 215 ? -5.215 -10.247 4.275 1.00 98.25 215 ILE A O 1
ATOM 1596 N N . GLY A 1 216 ? -2.990 -10.410 4.399 1.00 95.31 216 GLY A N 1
ATOM 1597 C CA . GLY A 1 216 ? -2.905 -11.726 3.765 1.00 95.31 216 GLY A CA 1
ATOM 1598 C C . GLY A 1 216 ? -2.677 -11.707 2.257 1.00 95.31 216 GLY A C 1
ATOM 1599 O O . GLY A 1 216 ? -2.848 -12.744 1.620 1.00 95.31 216 GLY A O 1
ATOM 1600 N N . SER A 1 217 ? -2.270 -10.576 1.675 1.00 91.12 217 SER A N 1
ATOM 1601 C CA . SER A 1 217 ? -1.845 -10.537 0.273 1.00 91.12 217 SER A CA 1
ATOM 1602 C C . SER A 1 217 ? -0.486 -11.217 0.067 1.00 91.12 217 SER A C 1
ATOM 1604 O O . SER A 1 217 ? 0.232 -11.533 1.016 1.00 91.12 217 SER A O 1
ATOM 1606 N N . ASP A 1 218 ? -0.143 -11.524 -1.185 1.00 86.25 218 ASP A N 1
ATOM 1607 C CA . ASP A 1 218 ? 1.094 -12.240 -1.505 1.00 86.25 218 ASP A CA 1
ATOM 1608 C C . ASP A 1 218 ? 2.344 -11.419 -1.151 1.00 86.25 218 ASP A C 1
ATOM 1610 O O . ASP A 1 218 ? 2.507 -10.289 -1.603 1.00 86.25 218 ASP A O 1
ATOM 1614 N N . GLY A 1 219 ? 3.298 -12.032 -0.452 1.00 78.19 219 GLY A N 1
ATOM 1615 C CA . GLY A 1 219 ? 4.646 -11.496 -0.277 1.00 78.19 219 GLY A CA 1
ATOM 1616 C C . GLY A 1 219 ? 5.438 -11.253 -1.564 1.00 78.19 219 GLY A C 1
ATOM 1617 O O . GLY A 1 219 ? 5.175 -11.835 -2.621 1.00 78.19 219 GLY A O 1
ATOM 1618 N N . PHE A 1 220 ? 6.492 -10.441 -1.446 1.00 77.25 220 PHE A N 1
ATOM 1619 C CA . PHE A 1 220 ? 7.495 -10.213 -2.493 1.00 77.25 220 PHE A CA 1
ATOM 1620 C C . PHE A 1 220 ? 8.493 -11.387 -2.646 1.00 77.25 220 PHE A C 1
ATOM 1622 O O . PHE A 1 220 ? 9.699 -11.250 -2.446 1.00 77.25 220 PHE A O 1
ATOM 1629 N N . GLY A 1 221 ? 7.998 -12.568 -3.026 1.00 73.69 221 GLY A N 1
ATOM 1630 C CA . GLY A 1 221 ? 8.832 -13.736 -3.328 1.00 73.69 221 GLY A CA 1
ATOM 1631 C C . GLY A 1 221 ? 8.954 -14.001 -4.827 1.00 73.69 221 GLY A C 1
ATOM 1632 O O . GLY A 1 221 ? 8.009 -14.489 -5.443 1.00 73.69 221 GLY A O 1
ATOM 1633 N N . PHE A 1 222 ? 10.129 -13.739 -5.406 1.00 74.06 222 PHE A N 1
ATOM 1634 C CA . PHE A 1 222 ? 10.417 -13.994 -6.822 1.00 74.06 222 PHE A CA 1
ATOM 1635 C C . PHE A 1 222 ? 11.792 -14.638 -7.014 1.00 74.06 222 PHE A C 1
ATOM 1637 O O . PHE A 1 222 ? 12.774 -14.246 -6.379 1.00 74.06 222 PHE A O 1
ATOM 1644 N N . ALA A 1 223 ? 11.876 -15.596 -7.934 1.00 71.69 223 ALA A N 1
ATOM 1645 C CA . ALA A 1 223 ? 13.135 -16.116 -8.452 1.00 71.69 223 ALA A CA 1
ATOM 1646 C C . ALA A 1 223 ? 13.512 -15.357 -9.732 1.00 71.69 223 ALA A C 1
ATOM 1648 O O . ALA A 1 223 ? 12.649 -15.007 -10.532 1.00 71.69 223 ALA A O 1
ATOM 1649 N N . ASN A 1 224 ? 14.801 -15.076 -9.932 1.00 71.31 224 ASN A N 1
ATOM 1650 C CA . ASN A 1 224 ? 15.268 -14.453 -11.169 1.00 71.31 224 ASN A CA 1
ATOM 1651 C C . ASN A 1 224 ? 15.768 -15.525 -12.141 1.00 71.31 224 ASN A C 1
ATOM 1653 O O . ASN A 1 224 ? 16.734 -16.226 -11.838 1.00 71.31 224 ASN A O 1
ATOM 1657 N N . ASN A 1 225 ? 15.150 -15.602 -13.313 1.00 74.44 225 ASN A N 1
ATOM 1658 C CA . ASN A 1 225 ? 15.571 -16.425 -14.434 1.00 74.44 225 ASN A CA 1
ATOM 1659 C C . ASN A 1 225 ? 16.054 -15.514 -15.573 1.00 74.44 225 ASN A C 1
ATOM 1661 O O . ASN A 1 225 ? 15.272 -15.071 -16.412 1.00 74.44 225 ASN A O 1
ATOM 1665 N N . ARG A 1 226 ? 17.355 -15.186 -15.567 1.00 70.81 226 ARG A N 1
ATOM 1666 C CA . ARG A 1 226 ? 18.028 -14.376 -16.607 1.00 70.81 226 ARG A CA 1
ATOM 1667 C C . ARG A 1 226 ? 17.311 -13.055 -16.913 1.00 70.81 226 ARG A C 1
ATOM 1669 O O . ARG A 1 226 ? 17.082 -12.705 -18.064 1.00 70.81 226 ARG A O 1
ATOM 1676 N N . GLY A 1 227 ? 16.947 -12.317 -15.868 1.00 62.81 227 GLY A N 1
ATOM 1677 C CA . GLY A 1 227 ? 16.242 -11.039 -16.002 1.00 62.81 227 GLY A CA 1
ATOM 1678 C C . GLY A 1 227 ? 14.717 -11.146 -16.019 1.00 62.81 227 GLY A C 1
ATOM 1679 O O . GLY A 1 227 ? 14.071 -10.134 -15.768 1.00 62.81 227 GLY A O 1
ATOM 1680 N N . ARG A 1 228 ? 14.142 -12.342 -16.196 1.00 67.31 228 ARG A N 1
ATOM 1681 C CA . ARG A 1 228 ? 12.706 -12.585 -15.999 1.00 67.31 228 ARG A CA 1
ATOM 1682 C C . ARG A 1 228 ? 12.426 -12.958 -14.544 1.00 67.31 228 ARG A C 1
ATOM 1684 O O . ARG A 1 228 ? 13.156 -13.758 -13.960 1.00 67.31 228 ARG A O 1
ATOM 1691 N N . TRP A 1 229 ? 11.398 -12.367 -13.943 1.00 71.88 229 TRP A N 1
ATOM 1692 C CA . TRP A 1 229 ? 10.993 -12.677 -12.571 1.00 71.88 229 TRP A CA 1
ATOM 1693 C C . TRP A 1 229 ? 9.911 -13.754 -12.572 1.00 71.88 229 TRP A C 1
ATOM 1695 O O . TRP A 1 229 ? 8.854 -13.578 -13.167 1.00 71.88 229 TRP A O 1
ATOM 1705 N N . GLU A 1 230 ? 10.169 -14.861 -11.887 1.00 76.00 230 GLU A N 1
ATOM 1706 C CA . GLU A 1 230 ? 9.217 -15.955 -11.705 1.00 76.00 230 GLU A CA 1
ATOM 1707 C C . GLU A 1 230 ? 8.643 -15.888 -10.291 1.00 76.00 230 GLU A C 1
ATOM 1709 O O . GLU A 1 230 ? 9.384 -15.913 -9.302 1.00 76.00 230 GLU A O 1
ATOM 1714 N N . LYS A 1 231 ? 7.317 -15.765 -10.186 1.00 77.56 231 LYS A N 1
ATOM 1715 C CA . LYS A 1 231 ? 6.626 -15.649 -8.900 1.00 77.56 231 LYS A CA 1
ATOM 1716 C C . LYS A 1 231 ? 6.746 -16.949 -8.110 1.00 77.56 231 LYS A C 1
ATOM 1718 O O . LYS A 1 231 ? 6.394 -18.019 -8.599 1.00 77.56 231 LYS A O 1
ATOM 1723 N N . ILE A 1 232 ? 7.192 -16.841 -6.862 1.00 78.94 232 ILE A N 1
ATOM 1724 C CA . ILE A 1 232 ? 7.188 -17.952 -5.911 1.00 78.94 232 ILE A CA 1
ATOM 1725 C C . ILE A 1 232 ? 5.819 -17.955 -5.220 1.00 78.94 232 ILE A C 1
ATOM 1727 O O . ILE A 1 232 ? 5.462 -16.942 -4.609 1.00 78.94 232 ILE A O 1
ATOM 1731 N N . PRO A 1 233 ? 5.045 -19.055 -5.283 1.00 80.75 233 PRO A N 1
ATOM 1732 C CA . PRO A 1 233 ? 3.774 -19.155 -4.575 1.00 80.75 233 PRO A CA 1
ATOM 1733 C C . PRO A 1 233 ? 3.932 -18.877 -3.076 1.00 80.75 233 PRO A C 1
ATOM 1735 O O . PRO A 1 233 ? 4.799 -19.453 -2.417 1.00 80.75 233 PRO A O 1
ATOM 1738 N N . GLN A 1 234 ? 3.088 -17.996 -2.542 1.00 82.69 234 GLN A N 1
ATOM 1739 C CA . GLN A 1 234 ? 3.093 -17.614 -1.132 1.00 82.69 234 GLN A CA 1
ATOM 1740 C C . GLN A 1 234 ? 2.050 -18.461 -0.400 1.00 82.69 234 GLN A C 1
ATOM 1742 O O . GLN A 1 234 ? 0.870 -18.128 -0.363 1.00 82.69 234 GLN A O 1
ATOM 1747 N N . VAL A 1 235 ? 2.471 -19.615 0.119 1.00 86.12 235 VAL A N 1
ATOM 1748 C CA . VAL A 1 235 ? 1.549 -20.624 0.681 1.00 86.12 235 VAL A CA 1
ATOM 1749 C C . VAL A 1 235 ? 1.296 -20.448 2.181 1.00 86.12 235 VAL A C 1
ATOM 1751 O O . VAL A 1 235 ? 0.483 -21.162 2.768 1.00 86.12 235 VAL A O 1
ATOM 1754 N N . GLY A 1 236 ? 2.013 -19.520 2.814 1.00 86.88 236 GLY A N 1
ATOM 1755 C CA . GLY A 1 236 ? 1.877 -19.171 4.223 1.00 86.88 236 GLY A CA 1
ATOM 1756 C C . GLY A 1 236 ? 0.573 -18.462 4.560 1.00 86.88 236 GLY A C 1
ATOM 1757 O O . GLY A 1 236 ? -0.273 -18.272 3.701 1.00 86.88 236 GLY A O 1
ATOM 1758 N N . ARG A 1 237 ? 0.391 -18.027 5.806 1.00 92.62 237 ARG A N 1
ATOM 1759 C CA . ARG A 1 237 ? -0.767 -17.209 6.224 1.00 92.62 237 ARG A CA 1
ATOM 1760 C C . ARG A 1 237 ? -0.312 -15.947 6.945 1.00 92.62 237 ARG A C 1
ATOM 1762 O O . ARG A 1 237 ? 0.881 -15.778 7.214 1.00 92.62 237 ARG A O 1
ATOM 1769 N N . VAL A 1 238 ? -1.270 -15.092 7.284 1.00 96.62 238 VAL A N 1
ATOM 1770 C CA . VAL A 1 238 ? -1.106 -14.074 8.324 1.00 96.62 238 VAL A CA 1
ATOM 1771 C C . VAL A 1 238 ? -1.864 -14.529 9.567 1.00 96.62 238 VAL A C 1
ATOM 1773 O O . VAL A 1 238 ? -3.033 -14.901 9.480 1.00 96.62 238 VAL A O 1
ATOM 1776 N N . ILE A 1 239 ? -1.187 -14.516 10.714 1.00 96.81 239 ILE A N 1
ATOM 1777 C CA . ILE A 1 239 ? -1.779 -14.781 12.026 1.00 96.81 239 ILE A CA 1
ATOM 1778 C C . ILE A 1 239 ? -1.622 -13.526 12.875 1.00 96.81 239 ILE A C 1
ATOM 1780 O O . ILE A 1 239 ? -0.507 -13.147 13.233 1.00 96.81 239 ILE A O 1
ATOM 1784 N N . ILE A 1 240 ? -2.738 -12.892 13.202 1.00 97.12 240 ILE A N 1
ATOM 1785 C CA . ILE A 1 240 ? -2.806 -11.749 14.105 1.00 97.12 240 ILE A CA 1
ATOM 1786 C C . ILE A 1 240 ? -3.421 -12.219 15.420 1.00 97.12 240 ILE A C 1
ATOM 1788 O O . ILE A 1 240 ? -4.478 -12.841 15.423 1.00 97.12 240 ILE A O 1
ATOM 1792 N N . GLY A 1 241 ? -2.735 -11.944 16.525 1.00 94.06 241 GLY A N 1
ATOM 1793 C CA . GLY A 1 241 ? -3.185 -12.223 17.883 1.00 94.06 241 GLY A CA 1
ATOM 1794 C C . GLY A 1 241 ? -4.314 -11.302 18.347 1.00 94.06 241 GLY A C 1
ATOM 1795 O O . GLY A 1 241 ? -4.838 -10.507 17.571 1.00 94.06 241 GLY A O 1
ATOM 1796 N N . SER A 1 242 ? -4.682 -11.393 19.620 1.00 94.88 242 SER A N 1
ATOM 1797 C CA . SER A 1 242 ? -5.790 -10.626 20.200 1.00 94.88 242 SER A CA 1
ATOM 1798 C C . SER A 1 242 ? -5.389 -9.195 20.572 1.00 94.88 242 SER A C 1
ATOM 1800 O O . SER A 1 242 ? -4.219 -8.891 20.809 1.00 94.88 242 SER A O 1
ATOM 1802 N N . PHE A 1 243 ? -6.361 -8.290 20.675 1.00 90.38 243 PHE A N 1
ATOM 1803 C CA . PHE A 1 243 ? -6.167 -6.882 21.037 1.00 90.38 243 PHE A CA 1
ATOM 1804 C C . PHE A 1 243 ? -5.215 -6.137 20.094 1.00 90.38 243 PHE A C 1
ATOM 1806 O O . PHE A 1 243 ? -4.507 -5.225 20.527 1.00 90.38 243 PHE A O 1
ATOM 1813 N N . VAL A 1 244 ? -5.136 -6.531 18.824 1.00 92.38 244 VAL A N 1
ATOM 1814 C CA . VAL A 1 244 ? -4.289 -5.850 17.836 1.00 92.38 244 VAL A CA 1
ATOM 1815 C C . VAL A 1 244 ? -5.075 -4.743 17.145 1.00 92.38 244 VAL A C 1
ATOM 1817 O O . VAL A 1 244 ? -6.160 -4.996 16.626 1.00 92.38 244 VAL A O 1
ATOM 1820 N N . ASP A 1 245 ? -4.504 -3.539 17.087 1.00 92.25 245 ASP A N 1
ATOM 1821 C CA . ASP A 1 245 ? -5.070 -2.457 16.277 1.00 92.25 245 ASP A CA 1
ATOM 1822 C C . ASP A 1 245 ? -4.236 -2.306 14.997 1.00 92.25 245 ASP A C 1
ATOM 1824 O O . ASP A 1 245 ? -3.008 -2.192 15.058 1.00 92.25 245 ASP A O 1
ATOM 1828 N N . VAL A 1 246 ? -4.902 -2.322 13.843 1.00 96.31 246 VAL A N 1
ATOM 1829 C CA . VAL A 1 246 ? -4.307 -2.144 12.515 1.00 96.31 246 VAL A CA 1
ATOM 1830 C C . VAL A 1 246 ? -4.856 -0.863 11.903 1.00 96.31 246 VAL A C 1
ATOM 1832 O O . VAL A 1 246 ? -6.059 -0.755 11.663 1.00 96.31 246 VAL A O 1
ATOM 1835 N N . GLY A 1 247 ? -3.980 0.108 11.660 1.00 91.25 247 GLY A N 1
ATOM 1836 C CA . GLY A 1 247 ? -4.327 1.397 11.074 1.00 91.25 247 GLY A CA 1
ATOM 1837 C C . GLY A 1 247 ? -4.811 1.315 9.626 1.00 91.25 247 GLY A C 1
ATOM 1838 O O . GLY A 1 247 ? -4.713 0.292 8.947 1.00 91.25 247 GLY A O 1
ATOM 1839 N N . ALA A 1 248 ? -5.382 2.422 9.161 1.00 89.19 248 ALA A N 1
ATOM 1840 C CA . ALA A 1 248 ? -5.989 2.537 7.845 1.00 89.19 248 ALA A CA 1
ATOM 1841 C C . ALA A 1 248 ? -4.953 2.333 6.736 1.00 89.19 248 ALA A C 1
ATOM 1843 O O . ALA A 1 248 ? -3.814 2.796 6.831 1.00 89.19 248 ALA A O 1
ATOM 1844 N N . ASN A 1 249 ? -5.379 1.652 5.673 1.00 94.06 249 ASN A N 1
ATOM 1845 C CA . ASN A 1 249 ? -4.573 1.302 4.500 1.00 94.06 249 ASN A CA 1
ATOM 1846 C C . ASN A 1 249 ? -3.313 0.456 4.792 1.00 94.06 249 ASN A C 1
ATOM 1848 O O . ASN A 1 249 ? -2.532 0.172 3.890 1.00 94.06 249 ASN A O 1
ATOM 1852 N N . THR A 1 250 ? -3.087 -0.002 6.023 1.00 93.00 250 THR A N 1
ATOM 1853 C CA . THR A 1 250 ? -1.930 -0.854 6.327 1.00 93.00 250 THR A CA 1
ATOM 1854 C C . THR A 1 250 ? -1.990 -2.169 5.542 1.00 93.00 250 THR A C 1
ATOM 1856 O O . THR A 1 250 ? -3.051 -2.780 5.416 1.00 93.00 250 THR A O 1
ATOM 1859 N N . THR A 1 251 ? -0.843 -2.593 5.006 1.00 94.81 251 THR A N 1
ATOM 1860 C CA . THR A 1 251 ? -0.678 -3.821 4.212 1.00 94.81 251 THR A CA 1
ATOM 1861 C C . THR A 1 251 ? 0.172 -4.835 4.979 1.00 94.81 251 THR A C 1
ATOM 1863 O O . THR A 1 251 ? 1.237 -4.487 5.493 1.00 94.81 251 THR A O 1
ATOM 1866 N N . ILE A 1 252 ? -0.292 -6.081 5.097 1.00 95.56 252 ILE A N 1
ATOM 1867 C CA . ILE A 1 252 ? 0.419 -7.164 5.794 1.00 95.56 252 ILE A CA 1
ATOM 1868 C C . ILE A 1 252 ? 0.456 -8.390 4.883 1.00 95.56 252 ILE A C 1
ATOM 1870 O O . ILE A 1 252 ? -0.560 -9.061 4.703 1.00 95.56 252 ILE A O 1
ATOM 1874 N N . ASP A 1 253 ? 1.629 -8.701 4.340 1.00 92.75 253 ASP A N 1
ATOM 1875 C CA . ASP A 1 253 ? 1.811 -9.815 3.413 1.00 92.75 253 ASP A CA 1
ATOM 1876 C C . ASP A 1 253 ? 1.845 -11.166 4.148 1.00 92.75 253 ASP A C 1
ATOM 1878 O O . ASP A 1 253 ? 2.443 -11.318 5.223 1.00 92.75 253 ASP A O 1
ATOM 1882 N N . ARG A 1 254 ? 1.268 -12.198 3.529 1.00 91.38 254 ARG A N 1
ATOM 1883 C CA . ARG A 1 254 ? 1.369 -13.594 3.975 1.00 91.38 254 ARG A CA 1
ATOM 1884 C C . ARG A 1 254 ? 2.781 -14.142 3.769 1.00 91.38 254 ARG A C 1
ATOM 1886 O O . ARG A 1 254 ? 3.500 -13.723 2.867 1.00 91.38 254 ARG A O 1
ATOM 1893 N N . GLY A 1 255 ? 3.168 -15.122 4.584 1.00 76.81 255 GLY A N 1
ATOM 1894 C CA . GLY A 1 255 ? 4.468 -15.787 4.458 1.00 76.81 255 GLY A CA 1
ATOM 1895 C C . GLY A 1 255 ? 4.652 -16.547 3.134 1.00 76.81 255 GLY A C 1
ATOM 1896 O O . GLY A 1 255 ? 3.702 -17.116 2.596 1.00 76.81 255 GLY A O 1
ATOM 1897 N N . THR A 1 256 ? 5.894 -16.638 2.648 1.00 75.62 256 THR A N 1
ATOM 1898 C CA . THR A 1 256 ? 6.255 -17.508 1.513 1.00 75.62 256 THR A CA 1
ATOM 1899 C C . THR A 1 256 ? 6.115 -18.978 1.900 1.00 75.62 256 THR A C 1
ATOM 1901 O O . THR A 1 256 ? 5.381 -19.726 1.262 1.00 75.62 256 THR A O 1
ATOM 1904 N N . VAL A 1 257 ? 6.780 -19.368 2.994 1.00 74.62 257 VAL A N 1
ATOM 1905 C CA . VAL A 1 257 ? 6.649 -20.660 3.690 1.00 74.62 257 VAL A CA 1
ATOM 1906 C C . VAL A 1 257 ? 6.567 -20.365 5.188 1.00 74.62 257 VAL A C 1
ATOM 1908 O O . VAL A 1 257 ? 7.398 -19.616 5.690 1.00 74.62 257 VAL A O 1
ATOM 1911 N N . GLY A 1 258 ? 5.591 -20.920 5.910 1.00 80.94 258 GLY A N 1
ATOM 1912 C CA . GLY A 1 258 ? 5.296 -20.502 7.293 1.00 80.94 258 GLY A CA 1
ATOM 1913 C C . GLY A 1 258 ? 4.436 -19.233 7.345 1.00 80.94 258 GLY A C 1
ATOM 1914 O O . GLY A 1 258 ? 3.898 -18.822 6.325 1.00 80.94 258 GLY A O 1
ATOM 1915 N N . ASN A 1 259 ? 4.272 -18.611 8.513 1.00 87.19 259 ASN A N 1
ATOM 1916 C CA . ASN A 1 259 ? 3.307 -17.518 8.692 1.00 87.19 259 ASN A CA 1
ATOM 1917 C C . ASN A 1 259 ? 3.994 -16.175 8.951 1.00 87.19 259 ASN A C 1
ATOM 1919 O O . ASN A 1 259 ? 5.050 -16.122 9.576 1.00 87.19 259 ASN A O 1
ATOM 1923 N N . THR A 1 260 ? 3.360 -15.092 8.513 1.00 88.56 260 THR A N 1
ATOM 1924 C CA . THR A 1 260 ? 3.587 -13.759 9.082 1.00 88.56 260 THR A CA 1
ATOM 1925 C C . THR A 1 260 ? 2.772 -13.676 10.370 1.00 88.56 260 THR A C 1
ATOM 1927 O O . THR A 1 260 ? 1.584 -14.000 10.361 1.00 88.56 260 THR A O 1
ATOM 1930 N N . VAL A 1 261 ? 3.393 -13.293 11.485 1.00 90.94 261 VAL A N 1
ATOM 1931 C CA . VAL A 1 261 ? 2.770 -13.326 12.814 1.00 90.94 261 VAL A CA 1
ATOM 1932 C C . VAL A 1 261 ? 2.860 -11.963 13.490 1.00 90.94 261 VAL A C 1
ATOM 1934 O O . VAL A 1 261 ? 3.955 -11.455 13.749 1.00 90.94 261 VAL A O 1
ATOM 1937 N N . ILE A 1 262 ? 1.696 -11.416 13.838 1.00 90.50 262 ILE A N 1
ATOM 1938 C CA . ILE A 1 262 ? 1.531 -10.218 14.661 1.00 90.50 262 ILE A CA 1
ATOM 1939 C C . ILE A 1 262 ? 0.992 -10.669 16.014 1.00 90.50 262 ILE A C 1
ATOM 1941 O O . ILE A 1 262 ? -0.101 -11.217 16.085 1.00 90.50 262 ILE A O 1
ATOM 1945 N N . ARG A 1 263 ? 1.765 -10.499 17.089 1.00 87.25 263 ARG A N 1
ATOM 1946 C CA . ARG A 1 263 ? 1.362 -10.994 18.418 1.00 87.25 263 ARG A CA 1
ATOM 1947 C C . ARG A 1 263 ? 0.340 -10.082 19.101 1.00 87.25 263 ARG A C 1
ATOM 1949 O O . ARG A 1 263 ? 0.116 -8.952 18.668 1.00 87.25 263 ARG A O 1
ATOM 1956 N N . ASP A 1 264 ? -0.226 -10.586 20.193 1.00 86.06 264 ASP A N 1
ATOM 1957 C CA . ASP A 1 264 ? -1.234 -9.897 20.993 1.00 86.06 264 ASP A CA 1
ATOM 1958 C C . ASP A 1 264 ? -0.811 -8.478 21.393 1.00 86.06 264 ASP A C 1
ATOM 1960 O O . ASP A 1 264 ? 0.352 -8.197 21.705 1.00 86.06 264 ASP A O 1
ATOM 1964 N N . GLY A 1 265 ? -1.778 -7.565 21.400 1.00 81.38 265 GLY A N 1
ATOM 1965 C CA . GLY A 1 265 ? -1.608 -6.206 21.898 1.00 81.38 265 GLY A CA 1
ATOM 1966 C C . GLY A 1 265 ? -0.822 -5.260 20.986 1.00 81.38 265 GLY A C 1
ATOM 1967 O O . GLY A 1 265 ? -0.743 -4.071 21.308 1.00 81.38 265 GLY A O 1
ATOM 1968 N N . VAL A 1 266 ? -0.276 -5.721 19.854 1.00 84.12 266 VAL A N 1
ATOM 1969 C CA . VAL A 1 266 ? 0.435 -4.864 18.887 1.00 84.12 266 VAL A CA 1
ATOM 1970 C C . VAL A 1 266 ? -0.476 -3.738 18.373 1.00 84.12 266 VAL A C 1
ATOM 1972 O O . VAL A 1 266 ? -1.683 -3.906 18.218 1.00 84.12 266 VAL A O 1
ATOM 1975 N N . LYS A 1 267 ? 0.109 -2.561 18.140 1.00 85.94 267 LYS A N 1
ATOM 1976 C CA . LYS A 1 267 ? -0.568 -1.380 17.596 1.00 85.94 267 LYS A CA 1
ATOM 1977 C C . LYS A 1 267 ? 0.196 -0.918 16.365 1.00 85.94 267 LYS A C 1
ATOM 1979 O O . LYS A 1 267 ? 1.376 -0.582 16.471 1.00 85.94 267 LYS A O 1
ATOM 1984 N N . LEU A 1 268 ? -0.459 -0.970 15.216 1.00 85.44 268 LEU A N 1
ATOM 1985 C CA . LEU A 1 268 ? 0.058 -0.530 13.929 1.00 85.44 268 LEU A CA 1
ATOM 1986 C C . LEU A 1 268 ? -0.709 0.724 13.528 1.00 85.44 268 LEU A C 1
ATOM 1988 O O . LEU A 1 268 ? -1.936 0.708 13.489 1.00 85.44 268 LEU A O 1
ATOM 1992 N N . ASP A 1 269 ? 0.015 1.796 13.236 1.00 85.81 269 ASP A N 1
ATOM 1993 C CA . ASP A 1 269 ? -0.574 3.015 12.691 1.00 85.81 269 ASP A CA 1
ATOM 1994 C C . ASP A 1 269 ? -0.967 2.834 11.210 1.00 85.81 269 ASP A C 1
ATOM 1996 O O . ASP A 1 269 ? -0.882 1.740 10.637 1.00 85.81 269 ASP A O 1
ATOM 2000 N N . ASN A 1 270 ? -1.460 3.904 10.600 1.00 82.75 270 ASN A N 1
ATOM 2001 C CA . ASN A 1 270 ? -1.883 3.955 9.208 1.00 82.75 270 ASN A CA 1
ATOM 2002 C C . ASN A 1 270 ? -0.693 3.817 8.243 1.00 82.75 270 ASN A C 1
ATOM 2004 O O . ASN A 1 270 ? 0.432 4.194 8.566 1.00 82.75 270 ASN A O 1
ATOM 2008 N N . GLN A 1 271 ? -0.968 3.343 7.026 1.00 85.50 271 GLN A N 1
ATOM 2009 C CA . GLN A 1 271 ? -0.001 3.273 5.918 1.00 85.50 271 GLN A CA 1
ATOM 2010 C C . GLN A 1 271 ? 1.298 2.516 6.245 1.00 85.50 271 GLN A C 1
ATOM 2012 O O . GLN A 1 271 ? 2.369 2.813 5.711 1.00 85.50 271 GLN A O 1
ATOM 2017 N N . ILE A 1 272 ? 1.214 1.501 7.104 1.00 86.12 272 ILE A N 1
ATOM 2018 C CA . ILE A 1 272 ? 2.329 0.592 7.370 1.00 86.12 272 ILE A CA 1
ATOM 2019 C C . ILE A 1 272 ? 2.362 -0.501 6.296 1.00 86.12 272 ILE A C 1
ATOM 2021 O O . ILE A 1 272 ? 1.329 -0.936 5.787 1.00 86.12 272 ILE A O 1
ATOM 2025 N N . HIS A 1 273 ? 3.561 -0.982 5.974 1.00 85.50 273 HIS A N 1
ATOM 2026 C CA . HIS A 1 273 ? 3.747 -2.228 5.239 1.00 85.50 273 HIS A CA 1
ATOM 2027 C C . HIS A 1 273 ? 4.536 -3.234 6.079 1.00 85.50 273 HIS A C 1
ATOM 2029 O O . HIS A 1 273 ? 5.649 -2.941 6.526 1.00 85.50 273 HIS A O 1
ATOM 2035 N N . ILE A 1 274 ? 3.975 -4.428 6.265 1.00 87.44 274 ILE A N 1
ATOM 2036 C CA . ILE A 1 274 ? 4.644 -5.580 6.870 1.00 87.44 274 ILE A CA 1
ATOM 2037 C C . ILE A 1 274 ? 4.847 -6.635 5.786 1.00 87.44 274 ILE A C 1
ATOM 2039 O O . ILE A 1 274 ? 3.884 -7.199 5.275 1.00 87.44 274 ILE A O 1
ATOM 2043 N N . ALA A 1 275 ? 6.109 -6.909 5.465 1.00 84.50 275 ALA A N 1
ATOM 2044 C CA . ALA A 1 275 ? 6.476 -7.906 4.469 1.00 84.50 275 ALA A CA 1
ATOM 2045 C C . ALA A 1 275 ? 6.243 -9.347 4.966 1.00 84.50 275 ALA A C 1
ATOM 2047 O O . ALA A 1 275 ? 5.995 -9.611 6.145 1.00 84.50 275 ALA A O 1
ATOM 2048 N N . HIS A 1 276 ? 6.370 -10.297 4.045 1.00 78.19 276 HIS A N 1
ATOM 2049 C CA . HIS A 1 276 ? 6.181 -11.718 4.312 1.00 78.19 276 HIS A CA 1
ATOM 2050 C C . HIS A 1 276 ? 7.168 -12.287 5.343 1.00 78.19 276 HIS A C 1
ATOM 2052 O O . HIS A 1 276 ? 8.319 -11.860 5.443 1.00 78.19 276 HIS A O 1
ATOM 2058 N N . ASN A 1 277 ? 6.722 -13.314 6.076 1.00 75.38 277 ASN A N 1
ATOM 2059 C CA . ASN A 1 277 ? 7.524 -14.061 7.055 1.00 75.38 277 ASN A CA 1
ATOM 2060 C C . ASN A 1 277 ? 8.049 -13.229 8.232 1.00 75.38 277 ASN A C 1
ATOM 2062 O O . ASN A 1 277 ? 9.002 -13.627 8.904 1.00 75.38 277 ASN A O 1
ATOM 2066 N N . VAL A 1 278 ? 7.423 -12.088 8.509 1.00 74.62 278 VAL A N 1
ATOM 2067 C CA . VAL A 1 278 ? 7.737 -11.300 9.698 1.00 74.62 278 VAL A CA 1
ATOM 2068 C C . VAL A 1 278 ? 7.124 -11.972 10.923 1.00 74.62 278 VAL A C 1
ATOM 2070 O O . VAL A 1 278 ? 5.912 -12.139 11.011 1.00 74.62 278 VAL A O 1
ATOM 2073 N N . GLU A 1 279 ? 7.959 -12.312 11.902 1.00 66.31 279 GLU A N 1
ATOM 2074 C CA . GLU A 1 279 ? 7.525 -12.653 13.259 1.00 66.31 279 GLU A CA 1
ATOM 2075 C C . GLU A 1 279 ? 7.806 -11.462 14.183 1.00 66.31 279 GLU A C 1
ATOM 2077 O O . GLU A 1 279 ? 8.900 -11.315 14.734 1.00 66.31 279 GLU A O 1
ATOM 2082 N N . GLY A 1 280 ? 6.835 -10.562 14.333 1.00 50.47 280 GLY A N 1
ATOM 2083 C CA . GLY A 1 280 ? 7.019 -9.312 15.071 1.00 50.47 280 GLY A CA 1
ATOM 2084 C C . GLY A 1 280 ? 6.414 -9.340 16.476 1.00 50.47 280 GLY A C 1
ATOM 2085 O O . GLY A 1 280 ? 5.197 -9.424 16.615 1.00 50.47 280 GLY A O 1
ATOM 2086 N N . HIS A 1 281 ? 7.246 -9.206 17.522 1.00 49.16 281 HIS A N 1
ATOM 2087 C CA . HIS A 1 281 ? 6.882 -8.533 18.785 1.00 49.16 281 HIS A CA 1
ATOM 2088 C C . HIS A 1 281 ? 8.113 -8.173 19.635 1.00 49.16 281 HIS A C 1
ATOM 2090 O O . HIS A 1 281 ? 9.002 -9.006 19.811 1.00 49.16 281 HIS A O 1
ATOM 2096 N N . PHE A 1 282 ? 8.082 -6.984 20.247 1.00 48.62 282 PHE A N 1
ATOM 2097 C CA . PHE A 1 282 ? 8.793 -6.654 21.485 1.00 48.62 282 PHE A CA 1
ATOM 2098 C C . PHE A 1 282 ? 7.743 -6.191 22.515 1.00 48.62 282 PHE A C 1
ATOM 2100 O O . PHE A 1 282 ? 7.184 -5.103 22.343 1.00 48.62 282 PHE A O 1
ATOM 2107 N N . PRO A 1 283 ? 7.443 -6.972 23.567 1.00 39.78 283 PRO A N 1
ATOM 2108 C CA . PRO A 1 283 ? 6.503 -6.548 24.603 1.00 39.78 283 PRO A CA 1
ATOM 2109 C C . PRO A 1 283 ? 6.926 -5.213 25.220 1.00 39.78 283 PRO A C 1
ATOM 2111 O O . PRO A 1 283 ? 8.063 -5.064 25.665 1.00 39.78 283 PRO A O 1
ATOM 2114 N N . GLY A 1 284 ? 6.017 -4.232 25.212 1.00 42.53 284 GLY A N 1
ATOM 2115 C CA . GLY A 1 284 ? 6.226 -2.899 25.793 1.00 42.53 284 GLY A CA 1
ATOM 2116 C C . GLY A 1 284 ? 6.894 -1.855 24.888 1.00 42.53 284 GLY A C 1
ATOM 2117 O O . GLY A 1 284 ? 7.179 -0.760 25.368 1.00 42.53 284 GLY A O 1
ATOM 2118 N N . LYS A 1 285 ? 7.150 -2.147 23.603 1.00 37.91 285 LYS A N 1
ATOM 2119 C CA . LYS A 1 285 ? 7.705 -1.170 22.647 1.00 37.91 285 LYS A CA 1
ATOM 2120 C C . LYS A 1 285 ? 6.886 -1.150 21.347 1.00 37.91 285 LYS A C 1
ATOM 2122 O O . LYS A 1 285 ? 6.967 -2.122 20.595 1.00 37.91 285 LYS A O 1
ATOM 2127 N N . PRO A 1 286 ? 6.101 -0.092 21.060 1.00 41.19 286 PRO A N 1
ATOM 2128 C CA . PRO A 1 286 ? 5.448 0.048 19.760 1.00 41.19 286 PRO A CA 1
ATOM 2129 C C . PRO A 1 286 ? 6.498 0.037 18.641 1.00 41.19 286 PRO A C 1
ATOM 2131 O O . PRO A 1 286 ? 7.615 0.533 18.822 1.00 41.19 286 PRO A O 1
ATOM 2134 N N . ILE A 1 287 ? 6.153 -0.539 17.485 1.00 42.41 287 ILE A N 1
ATOM 2135 C CA . ILE A 1 287 ? 7.000 -0.469 16.292 1.00 42.41 287 ILE A CA 1
ATOM 2136 C C . ILE A 1 287 ? 6.908 0.963 15.759 1.00 42.41 287 ILE A C 1
ATOM 2138 O O . ILE A 1 287 ? 6.047 1.294 14.955 1.00 42.41 287 ILE A O 1
ATOM 2142 N N . MET A 1 288 ? 7.804 1.821 16.235 1.00 39.66 288 MET A N 1
ATOM 2143 C CA . MET A 1 288 ? 8.230 3.000 15.487 1.00 39.66 288 MET A CA 1
ATOM 2144 C C . MET A 1 288 ? 9.088 2.514 14.304 1.00 39.66 288 MET A C 1
ATOM 2146 O O . MET A 1 288 ? 9.800 1.514 14.459 1.00 39.66 288 MET A O 1
ATOM 2150 N N . PRO A 1 289 ? 9.053 3.172 13.130 1.00 46.94 289 PRO A N 1
ATOM 2151 C CA . PRO A 1 289 ? 9.916 2.832 12.000 1.00 46.94 289 PRO A CA 1
ATOM 2152 C C . PRO A 1 289 ? 11.348 2.607 12.492 1.00 46.94 289 PRO A C 1
ATOM 2154 O O . PRO A 1 289 ? 11.902 3.466 13.175 1.00 46.94 289 PRO A O 1
ATOM 2157 N N . GLY A 1 290 ? 11.946 1.444 12.211 1.00 42.34 290 GLY A N 1
ATOM 2158 C CA . GLY A 1 290 ? 13.224 1.042 12.820 1.00 42.34 290 GLY A CA 1
ATOM 2159 C C . GLY A 1 290 ? 14.355 2.062 12.626 1.00 42.34 290 GLY A C 1
ATOM 2160 O O . GLY A 1 290 ? 15.241 2.166 13.470 1.00 42.34 290 GLY A O 1
ATOM 2161 N N . VAL A 1 291 ? 14.275 2.871 11.567 1.00 43.28 291 VAL A N 1
ATOM 2162 C CA . VAL A 1 291 ? 15.150 4.026 11.319 1.00 43.28 291 VAL A CA 1
ATOM 2163 C C . VAL A 1 291 ? 14.989 5.099 12.399 1.00 43.28 291 VAL A C 1
ATOM 2165 O O . VAL A 1 291 ? 15.984 5.502 12.988 1.00 43.28 291 VAL A O 1
ATOM 2168 N N . LEU A 1 292 ? 13.755 5.474 12.747 1.00 44.38 292 LEU A N 1
ATOM 2169 C CA . LEU A 1 292 ? 13.466 6.454 13.797 1.00 44.38 292 LEU A CA 1
ATOM 2170 C C . LEU A 1 292 ? 13.857 5.939 15.185 1.00 44.38 292 LEU A C 1
ATOM 2172 O O . LEU A 1 292 ? 14.323 6.721 16.007 1.00 44.38 292 LEU A O 1
ATOM 2176 N N . ILE A 1 293 ? 13.723 4.635 15.459 1.00 45.81 293 ILE A N 1
ATOM 2177 C CA . ILE A 1 293 ? 14.182 4.041 16.730 1.00 45.81 293 ILE A CA 1
ATOM 2178 C C . ILE A 1 293 ? 15.706 4.086 16.826 1.00 45.81 293 ILE A C 1
ATOM 2180 O O . ILE A 1 293 ? 16.242 4.454 17.869 1.00 45.81 293 ILE A O 1
ATOM 2184 N N . MET A 1 294 ? 16.407 3.713 15.755 1.00 48.03 294 MET A N 1
ATOM 2185 C CA . MET A 1 294 ? 17.870 3.732 15.722 1.00 48.03 294 MET A CA 1
ATOM 2186 C C . MET A 1 294 ? 18.418 5.160 15.783 1.00 48.03 294 MET A C 1
ATOM 2188 O O . MET A 1 294 ? 19.378 5.395 16.513 1.00 48.03 294 MET A O 1
ATOM 2192 N N . GLU A 1 295 ? 17.786 6.119 15.103 1.00 49.66 295 GLU A N 1
ATOM 2193 C CA . GLU A 1 295 ? 18.105 7.545 15.234 1.00 49.66 295 GLU A CA 1
ATOM 2194 C C . GLU A 1 295 ? 17.839 8.049 16.652 1.00 49.66 295 GLU A C 1
ATOM 2196 O O . GLU A 1 295 ? 18.715 8.668 17.248 1.00 49.66 295 GLU A O 1
ATOM 2201 N N . SER A 1 296 ? 16.685 7.724 17.237 1.00 48.84 296 SER A N 1
ATOM 2202 C CA . SER A 1 296 ? 16.323 8.153 18.594 1.00 48.84 296 SER A CA 1
ATOM 2203 C C . SER A 1 296 ? 17.249 7.552 19.653 1.00 48.84 296 SER A C 1
ATOM 2205 O O . SER A 1 296 ? 17.651 8.250 20.580 1.00 48.84 296 SER A O 1
ATOM 2207 N N . LEU A 1 297 ? 17.637 6.279 19.519 1.00 54.56 297 LEU A N 1
ATOM 2208 C CA . LEU A 1 297 ? 18.614 5.626 20.398 1.00 54.56 297 LEU A CA 1
ATOM 2209 C C . LEU A 1 297 ? 20.006 6.235 20.231 1.00 54.56 297 LEU A C 1
ATOM 2211 O O . LEU A 1 297 ? 20.661 6.507 21.232 1.00 54.56 297 LEU A O 1
ATOM 2215 N N . ALA A 1 298 ? 20.446 6.499 18.998 1.00 54.88 298 ALA A N 1
ATOM 2216 C CA . ALA A 1 298 ? 21.730 7.147 18.742 1.00 54.88 298 ALA A CA 1
ATOM 2217 C C . ALA A 1 298 ? 21.772 8.575 19.312 1.00 54.88 298 ALA A C 1
ATOM 2219 O O . ALA A 1 298 ? 22.747 8.944 19.969 1.00 54.88 298 ALA A O 1
ATOM 2220 N N . GLN A 1 299 ? 20.698 9.350 19.138 1.00 56.81 299 GLN A N 1
ATOM 2221 C CA . GLN A 1 299 ? 20.558 10.700 19.690 1.00 56.81 299 GLN A CA 1
ATOM 2222 C C . GLN A 1 299 ? 20.490 10.679 21.224 1.00 56.81 299 GLN A C 1
ATOM 2224 O O . GLN A 1 299 ? 21.180 11.457 21.879 1.00 56.81 299 GLN A O 1
ATOM 2229 N N . THR A 1 300 ? 19.736 9.743 21.808 1.00 59.56 300 THR A N 1
ATOM 2230 C CA . THR A 1 300 ? 19.600 9.594 23.268 1.00 59.56 300 THR A CA 1
ATOM 2231 C C . THR A 1 300 ? 20.906 9.128 23.911 1.00 59.56 300 THR A C 1
ATOM 2233 O O . THR A 1 300 ? 21.307 9.676 24.933 1.00 59.56 300 THR A O 1
ATOM 2236 N N . CYS A 1 301 ? 21.619 8.166 23.315 1.00 57.28 301 CYS A N 1
ATOM 2237 C CA . CYS A 1 301 ? 22.943 7.751 23.782 1.00 57.28 301 CYS A CA 1
ATOM 2238 C C . CYS A 1 301 ? 23.978 8.874 23.639 1.00 57.28 301 CYS A C 1
ATOM 2240 O O . CYS A 1 301 ? 24.806 9.034 24.532 1.00 57.28 301 CYS A O 1
ATOM 2242 N N . GLY A 1 302 ? 23.916 9.672 22.567 1.00 57.81 302 GLY A N 1
ATOM 2243 C CA . GLY A 1 302 ? 24.761 10.857 22.395 1.00 57.81 302 GLY A CA 1
ATOM 2244 C C . GLY A 1 302 ? 24.515 11.917 23.473 1.00 57.81 302 GLY A C 1
ATOM 2245 O O . GLY A 1 302 ? 25.461 12.389 24.100 1.00 57.81 302 GLY A O 1
ATOM 2246 N N . LEU A 1 303 ? 23.248 12.229 23.758 1.00 58.31 303 LEU A N 1
ATOM 2247 C CA . LEU A 1 303 ? 22.853 13.148 24.832 1.00 58.31 303 LEU A CA 1
ATOM 2248 C C . LEU A 1 303 ? 23.215 12.610 26.222 1.00 58.31 303 LEU A C 1
ATOM 2250 O O . LEU A 1 303 ? 23.690 13.362 27.069 1.00 58.31 303 LEU A O 1
ATOM 2254 N N . TYR A 1 304 ? 23.047 11.307 26.456 1.00 55.75 304 TYR A N 1
ATOM 2255 C CA . TYR A 1 304 ? 23.432 10.671 27.714 1.00 55.75 304 TYR A CA 1
ATOM 2256 C C . TYR A 1 304 ? 24.949 10.726 27.921 1.00 55.75 304 TYR A C 1
ATOM 2258 O O . TYR A 1 304 ? 25.392 11.149 28.988 1.00 55.75 304 TYR A O 1
ATOM 2266 N N . ALA A 1 305 ? 25.746 10.397 26.899 1.00 58.78 305 ALA A N 1
ATOM 2267 C CA . ALA A 1 305 ? 27.205 10.519 26.931 1.00 58.78 305 ALA A CA 1
ATOM 2268 C C . ALA A 1 305 ? 27.664 11.968 27.183 1.00 58.78 305 ALA A C 1
ATOM 2270 O O . ALA A 1 305 ? 28.590 12.187 27.960 1.00 58.78 305 ALA A O 1
ATOM 2271 N N . PHE A 1 306 ? 26.970 12.950 26.597 1.00 57.25 306 PHE A N 1
ATOM 2272 C CA . PHE A 1 306 ? 27.199 14.377 26.838 1.00 57.25 306 PHE A CA 1
ATOM 2273 C C . PHE A 1 306 ? 26.878 14.785 28.285 1.00 57.25 306 PHE A C 1
ATOM 2275 O O . PHE A 1 306 ? 27.674 15.456 28.930 1.00 57.25 306 PHE A O 1
ATOM 2282 N N . SER A 1 307 ? 25.738 14.339 28.823 1.00 55.50 307 SER A N 1
ATOM 2283 C CA . SER A 1 307 ? 25.286 14.679 30.184 1.00 55.50 307 SER A CA 1
ATOM 2284 C C . SER A 1 307 ? 26.077 13.995 31.307 1.00 55.50 307 SER A C 1
ATOM 2286 O O . SER A 1 307 ? 26.046 14.449 32.448 1.00 55.50 307 SER A O 1
ATOM 2288 N N . SER A 1 308 ? 26.771 12.898 30.994 1.00 62.09 308 SER A N 1
ATOM 2289 C CA . SER A 1 308 ? 27.538 12.095 31.955 1.00 62.09 308 SER A CA 1
ATOM 2290 C C . SER A 1 308 ? 29.031 12.441 31.991 1.00 62.09 308 SER A C 1
ATOM 2292 O O . SER A 1 308 ? 29.751 11.908 32.835 1.00 62.09 308 SER A O 1
ATOM 2294 N N . HIS A 1 309 ? 29.499 13.352 31.129 1.00 55.59 309 HIS A N 1
ATOM 2295 C CA . HIS A 1 309 ? 30.837 13.942 31.207 1.00 55.59 309 HIS A CA 1
ATOM 2296 C C . HIS A 1 309 ? 30.775 15.349 31.831 1.00 55.59 309 HIS A C 1
ATOM 2298 O O . HIS A 1 309 ? 30.020 16.194 31.350 1.00 55.59 309 HIS A O 1
ATOM 2304 N N . PRO A 1 310 ? 31.565 15.653 32.878 1.00 54.41 310 PRO A N 1
ATOM 2305 C CA . PRO A 1 310 ? 31.675 17.011 33.398 1.00 54.41 310 PRO A CA 1
ATOM 2306 C C . PRO A 1 310 ? 32.426 17.871 32.373 1.00 54.41 310 PRO A C 1
ATOM 2308 O O . PRO A 1 310 ? 33.636 17.732 32.213 1.00 54.41 310 PRO A O 1
ATOM 2311 N N . ALA A 1 311 ? 31.698 18.717 31.640 1.00 54.69 311 ALA A N 1
ATOM 2312 C CA . ALA A 1 311 ? 32.270 19.544 30.582 1.00 54.69 311 ALA A CA 1
ATOM 2313 C C . ALA A 1 311 ? 33.377 20.459 31.133 1.00 54.69 311 ALA A C 1
ATOM 2315 O O . ALA A 1 311 ? 33.147 21.271 32.034 1.00 54.69 311 ALA A O 1
ATOM 2316 N N . SER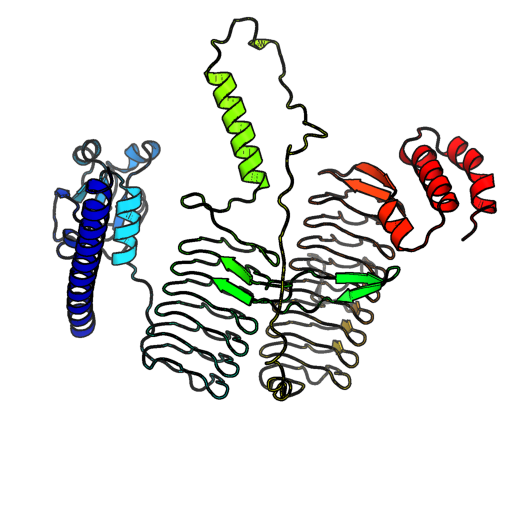 A 1 312 ? 34.575 20.344 30.570 1.00 58.59 312 SER A N 1
ATOM 2317 C CA . SER A 1 312 ? 35.665 21.288 30.793 1.00 58.59 312 SER A CA 1
ATOM 2318 C C . SER A 1 312 ? 35.484 22.516 29.889 1.00 58.59 312 SER A C 1
ATOM 2320 O O . SER A 1 312 ? 34.871 22.442 28.824 1.00 58.59 312 SER A O 1
ATOM 2322 N N . GLU A 1 313 ? 36.049 23.668 30.262 1.00 54.16 313 GLU A N 1
ATOM 2323 C CA . GLU A 1 313 ? 36.019 24.899 29.441 1.00 54.16 313 GLU A CA 1
ATOM 2324 C C . GLU A 1 313 ? 36.617 24.713 28.024 1.00 54.16 313 GLU A C 1
ATOM 2326 O O . GLU A 1 313 ? 36.353 25.510 27.123 1.00 54.16 313 GLU A O 1
ATOM 2331 N N . GLN A 1 314 ? 37.374 23.635 27.784 1.00 52.56 314 GLN A N 1
ATOM 2332 C CA . GLN A 1 314 ? 37.917 23.274 26.471 1.00 52.56 314 GLN A CA 1
ATOM 2333 C C . GLN A 1 314 ? 36.908 22.597 25.527 1.00 52.56 314 GLN A C 1
ATOM 2335 O O . GLN A 1 314 ? 37.116 22.629 24.312 1.00 52.56 314 GLN A O 1
ATOM 2340 N N . ASP A 1 315 ? 35.789 22.072 26.034 1.00 53.28 315 ASP A N 1
ATOM 2341 C CA . ASP A 1 315 ? 34.801 21.330 25.235 1.00 53.28 315 ASP A CA 1
ATOM 2342 C C . ASP A 1 315 ? 33.907 22.238 24.370 1.00 53.28 315 ASP A C 1
ATOM 2344 O O . ASP A 1 315 ? 33.311 21.787 23.393 1.00 53.28 315 ASP A O 1
ATOM 2348 N N . LYS A 1 316 ? 33.880 23.550 24.649 1.00 51.09 316 LYS A N 1
ATOM 2349 C CA . LYS A 1 316 ? 33.110 24.558 23.891 1.00 51.09 316 LYS A CA 1
ATOM 2350 C C . LYS A 1 316 ? 33.714 24.918 22.520 1.00 51.09 316 LYS A C 1
ATOM 2352 O O . LYS A 1 316 ? 33.152 25.756 21.818 1.00 51.09 316 LYS A O 1
ATOM 2357 N N . LYS A 1 317 ? 34.858 24.336 22.133 1.00 42.38 317 LYS A N 1
ATOM 2358 C CA . LYS A 1 317 ? 35.589 24.671 20.889 1.00 42.38 317 LYS A CA 1
ATOM 2359 C C . LYS A 1 317 ? 35.544 23.606 19.787 1.00 42.38 317 LYS A C 1
ATOM 2361 O O . LYS A 1 317 ? 36.092 23.855 18.715 1.00 42.38 317 LYS A O 1
ATOM 2366 N N . TYR A 1 318 ? 34.896 22.461 20.001 1.00 47.62 318 TYR A N 1
ATOM 2367 C CA . TYR A 1 318 ? 34.876 21.364 19.026 1.00 47.62 318 TYR A CA 1
ATOM 2368 C C . TYR A 1 318 ? 33.474 21.110 18.460 1.00 47.62 318 TYR A C 1
ATOM 2370 O O . TYR A 1 318 ? 32.493 21.028 19.194 1.00 47.62 318 TYR A O 1
ATOM 2378 N N . LEU A 1 319 ? 33.393 20.960 17.133 1.00 43.84 319 LEU A N 1
ATOM 2379 C CA . LEU A 1 319 ? 32.208 20.469 16.432 1.00 43.84 319 LEU A CA 1
ATOM 2380 C C . LEU A 1 319 ? 32.301 18.939 16.358 1.00 43.84 319 LEU A C 1
ATOM 2382 O O . LEU A 1 319 ? 33.146 18.403 15.640 1.00 43.84 319 LEU A O 1
ATOM 2386 N N . TYR A 1 320 ? 31.455 18.235 17.105 1.00 48.97 320 TYR A N 1
ATOM 2387 C CA . TYR A 1 320 ? 31.432 16.773 17.105 1.00 48.97 320 TYR A CA 1
ATOM 2388 C C . TYR A 1 320 ? 30.499 16.259 16.001 1.00 48.97 320 TYR A C 1
ATOM 2390 O O . TYR A 1 320 ? 29.317 16.593 15.965 1.00 48.97 320 TYR A O 1
ATOM 2398 N N . LEU A 1 321 ? 31.040 15.453 15.086 1.00 40.75 321 LEU A N 1
ATOM 2399 C CA . LEU A 1 321 ? 30.320 14.865 13.954 1.00 40.75 321 LEU A CA 1
ATOM 2400 C C . LEU A 1 321 ? 30.158 13.356 14.172 1.00 40.75 321 LEU A C 1
ATOM 2402 O O . LEU A 1 321 ? 31.107 12.679 14.567 1.00 40.75 321 LEU A O 1
ATOM 2406 N N . PHE A 1 322 ? 28.976 12.813 13.876 1.00 42.41 322 PHE A N 1
ATOM 2407 C CA . PHE A 1 322 ? 28.760 11.366 13.876 1.00 42.41 322 PHE A CA 1
ATOM 2408 C C . PHE A 1 322 ? 29.516 10.724 12.705 1.00 42.41 322 PHE A C 1
ATOM 2410 O O . PHE A 1 322 ? 29.220 10.991 11.541 1.00 42.41 322 PHE A O 1
ATOM 2417 N N . ALA A 1 323 ? 30.482 9.857 13.008 1.00 41.03 323 ALA A N 1
ATOM 2418 C CA . ALA A 1 323 ? 31.142 9.018 12.015 1.00 41.03 323 ALA A CA 1
ATOM 2419 C C . ALA A 1 323 ? 30.406 7.674 11.902 1.00 41.03 323 ALA A C 1
ATOM 2421 O O . ALA A 1 323 ? 30.195 6.985 12.900 1.00 41.03 323 ALA A O 1
ATOM 2422 N N . GLY A 1 324 ? 30.008 7.300 10.684 1.00 43.09 324 GLY A N 1
ATOM 2423 C CA . GLY A 1 324 ? 29.383 6.006 10.414 1.00 43.09 324 GLY A CA 1
ATOM 2424 C C . GLY A 1 324 ? 30.334 4.838 10.697 1.00 43.09 324 GLY A C 1
ATOM 2425 O O . GLY A 1 324 ? 31.535 4.924 10.444 1.00 43.09 324 GLY A O 1
ATOM 2426 N N . ILE A 1 325 ? 29.790 3.727 11.196 1.00 42.09 325 ILE A N 1
ATOM 2427 C CA . ILE A 1 325 ? 30.526 2.468 11.337 1.00 42.09 325 ILE A CA 1
ATOM 2428 C C . ILE A 1 325 ? 30.260 1.633 10.089 1.00 42.09 325 ILE A C 1
ATOM 2430 O O . ILE A 1 325 ? 29.157 1.123 9.901 1.00 42.09 325 ILE A O 1
ATOM 2434 N N . ASP A 1 326 ? 31.279 1.471 9.253 1.00 32.75 326 ASP A N 1
ATOM 2435 C CA . ASP A 1 326 ? 31.226 0.589 8.091 1.00 32.75 326 ASP A CA 1
ATOM 2436 C C . ASP A 1 326 ? 31.891 -0.763 8.423 1.00 32.75 326 ASP A C 1
ATOM 2438 O O . ASP A 1 326 ? 32.942 -0.815 9.067 1.00 32.75 326 ASP A O 1
ATOM 2442 N N . LYS A 1 327 ? 31.284 -1.872 7.977 1.00 33.41 327 LYS A N 1
ATOM 2443 C CA . LYS A 1 327 ? 31.745 -3.276 8.140 1.00 33.41 327 LYS A CA 1
ATOM 2444 C C . LYS A 1 327 ? 31.680 -3.927 9.537 1.00 33.41 327 LYS A C 1
ATOM 2446 O O . LYS A 1 327 ? 32.418 -4.884 9.792 1.00 33.41 327 LYS A O 1
ATOM 2451 N N . ALA A 1 328 ? 30.761 -3.535 10.418 1.00 40.47 328 ALA A N 1
ATOM 2452 C CA . ALA A 1 328 ? 30.472 -4.345 11.609 1.00 40.47 328 ALA A CA 1
ATOM 2453 C C . ALA A 1 328 ? 29.780 -5.675 11.220 1.00 40.47 328 ALA A C 1
ATOM 2455 O O . ALA A 1 328 ? 28.795 -5.679 10.484 1.00 40.47 328 ALA A O 1
ATOM 2456 N N . ARG A 1 329 ? 30.289 -6.821 11.699 1.00 36.34 329 ARG A N 1
ATOM 2457 C CA . ARG A 1 329 ? 29.693 -8.158 11.489 1.00 36.34 329 ARG A CA 1
ATOM 2458 C C . ARG A 1 329 ? 29.329 -8.800 12.826 1.00 36.34 329 ARG A C 1
ATOM 2460 O O . ARG A 1 329 ? 30.143 -8.817 13.746 1.00 36.34 329 ARG A O 1
ATOM 2467 N N . PHE A 1 330 ? 28.144 -9.405 12.908 1.00 36.69 330 PHE A N 1
ATOM 2468 C CA . PHE A 1 330 ? 27.760 -10.253 14.037 1.00 36.69 330 PHE A CA 1
ATOM 2469 C C . PHE A 1 330 ? 28.577 -11.552 14.040 1.00 36.69 330 PHE A C 1
ATOM 2471 O O . PHE A 1 330 ? 28.771 -12.190 13.006 1.00 36.69 330 PHE A O 1
ATOM 2478 N N . ARG A 1 331 ? 29.064 -11.958 15.218 1.00 34.69 331 ARG A N 1
ATOM 2479 C CA . ARG A 1 331 ? 30.047 -13.046 15.378 1.00 34.69 331 ARG A CA 1
ATOM 2480 C C . ARG A 1 331 ? 29.462 -14.463 15.219 1.00 34.69 331 ARG A C 1
ATOM 2482 O O . ARG A 1 331 ? 30.228 -15.420 15.248 1.00 34.69 331 ARG A O 1
ATOM 2489 N N . LYS A 1 332 ? 28.143 -14.622 15.030 1.00 31.34 332 LYS A N 1
ATOM 2490 C CA . LYS A 1 332 ? 27.478 -15.907 14.731 1.00 31.34 332 LYS A CA 1
ATOM 2491 C C . LYS A 1 332 ? 26.190 -15.706 13.922 1.00 31.34 332 LYS A C 1
ATOM 2493 O O . LYS A 1 332 ? 25.345 -14.909 14.309 1.00 31.34 332 LYS A O 1
ATOM 2498 N N . ALA A 1 333 ? 26.045 -16.472 12.841 1.00 32.41 333 ALA A N 1
ATOM 2499 C CA . ALA A 1 333 ? 24.810 -16.594 12.068 1.00 32.41 333 ALA A CA 1
ATOM 2500 C C . ALA A 1 333 ? 23.876 -17.649 12.704 1.00 32.41 333 ALA A C 1
ATOM 2502 O O . ALA A 1 333 ? 24.375 -18.711 13.097 1.00 32.41 333 ALA A O 1
ATOM 2503 N N . PRO A 1 334 ? 22.553 -17.420 12.789 1.00 31.98 334 PRO A N 1
ATOM 2504 C CA . PRO A 1 334 ? 21.602 -18.484 13.090 1.00 31.98 334 PRO A CA 1
ATOM 2505 C C . PRO A 1 334 ? 21.520 -19.450 11.899 1.00 31.98 334 PRO A C 1
ATOM 2507 O O . PRO A 1 334 ? 21.385 -19.025 10.753 1.00 31.98 334 PRO A O 1
ATOM 2510 N N . LYS A 1 335 ? 21.621 -20.755 12.165 1.00 27.83 335 LYS A N 1
ATOM 2511 C CA . LYS A 1 335 ? 21.385 -21.815 11.174 1.00 27.83 335 LYS A CA 1
ATOM 2512 C C . LYS A 1 335 ? 19.973 -22.379 11.364 1.00 27.83 335 LYS A C 1
ATOM 2514 O O . LYS A 1 335 ? 19.663 -22.759 12.493 1.00 27.83 335 LYS A O 1
ATOM 2519 N N . PRO A 1 336 ? 19.161 -22.531 10.307 1.00 29.78 336 PRO A N 1
ATOM 2520 C CA . PRO A 1 336 ? 17.969 -23.371 10.356 1.00 29.78 336 PRO A CA 1
ATOM 2521 C C . PRO A 1 336 ? 18.376 -24.852 10.269 1.00 29.78 336 PRO A C 1
ATOM 2523 O O . PRO A 1 336 ? 19.144 -25.230 9.384 1.00 29.78 336 PRO A O 1
ATOM 2526 N N . MET A 1 337 ? 17.872 -25.694 11.176 1.00 27.72 337 MET A N 1
ATOM 2527 C CA . MET A 1 337 ? 17.930 -27.157 11.060 1.00 27.72 337 MET A CA 1
ATOM 2528 C C . MET A 1 337 ? 16.551 -27.714 10.678 1.00 27.72 337 MET A C 1
ATOM 2530 O O . MET A 1 337 ? 15.593 -27.530 11.416 1.00 27.72 337 MET A O 1
ATOM 2534 N N . TRP A 1 338 ? 16.548 -28.420 9.543 1.00 27.81 338 TRP A N 1
ATOM 2535 C CA . TRP A 1 338 ? 15.709 -29.540 9.084 1.00 27.81 338 TRP A CA 1
ATOM 2536 C C . TRP A 1 338 ? 14.173 -29.433 9.026 1.00 27.81 338 TRP A C 1
ATOM 2538 O O . TRP A 1 338 ? 13.467 -29.449 10.027 1.00 27.81 338 TRP A O 1
ATOM 2548 N N . MET A 1 339 ? 13.685 -29.516 7.781 1.00 29.27 339 MET A N 1
ATOM 2549 C CA . MET A 1 339 ? 12.394 -30.081 7.378 1.00 29.27 339 MET A CA 1
ATOM 2550 C C . MET A 1 339 ? 12.520 -31.604 7.207 1.00 29.27 339 MET A C 1
ATOM 2552 O O . MET A 1 339 ? 13.463 -32.063 6.562 1.00 29.27 339 MET A O 1
ATOM 2556 N N . ALA A 1 340 ? 11.524 -32.367 7.661 1.00 25.78 340 ALA A N 1
ATOM 2557 C CA . ALA A 1 340 ? 11.172 -33.657 7.069 1.00 25.78 340 ALA A CA 1
ATOM 2558 C C . ALA A 1 340 ? 9.680 -33.976 7.277 1.00 25.78 340 ALA A C 1
ATOM 2560 O O . ALA A 1 340 ? 9.137 -33.802 8.363 1.00 25.78 340 ALA A O 1
ATOM 2561 N N . SER A 1 341 ? 9.080 -34.455 6.183 1.00 26.20 341 SER A N 1
ATOM 2562 C CA . SER A 1 341 ? 7.797 -35.152 6.016 1.00 26.20 341 SER A CA 1
ATOM 2563 C C . SER A 1 341 ? 6.500 -34.447 6.421 1.00 26.20 341 SER A C 1
ATOM 2565 O O . SER A 1 341 ? 6.032 -34.651 7.528 1.00 26.20 341 SER A O 1
ATOM 2567 N N . TRP A 1 342 ? 5.842 -33.789 5.459 1.00 24.39 342 TRP A N 1
ATOM 2568 C CA . TRP A 1 342 ? 4.382 -33.878 5.270 1.00 24.39 342 TRP A CA 1
ATOM 2569 C C . TRP A 1 342 ? 4.067 -33.742 3.773 1.00 24.39 342 TRP A C 1
ATOM 2571 O O . TRP A 1 342 ? 3.757 -32.671 3.263 1.00 24.39 342 TRP A O 1
ATOM 2581 N N . TRP A 1 343 ? 4.183 -34.855 3.050 1.00 29.14 343 TRP A N 1
ATOM 2582 C CA . TRP A 1 343 ? 3.509 -35.057 1.770 1.00 29.14 343 TRP A CA 1
ATOM 2583 C C . TRP A 1 343 ? 2.346 -36.002 2.045 1.00 29.14 343 TRP A C 1
ATOM 2585 O O . TRP A 1 343 ? 2.589 -37.158 2.360 1.00 29.14 343 TRP A O 1
ATOM 2595 N N . HIS A 1 344 ? 1.124 -35.461 2.018 1.00 28.75 344 HIS A N 1
ATOM 2596 C CA . HIS A 1 344 ? -0.172 -36.107 1.743 1.00 28.75 344 HIS A CA 1
ATOM 2597 C C . HIS A 1 344 ? -1.303 -35.354 2.465 1.00 28.75 344 HIS A C 1
ATOM 2599 O O . HIS A 1 344 ? -1.769 -35.795 3.509 1.00 28.75 344 HIS A O 1
ATOM 2605 N N . ARG A 1 345 ? -1.747 -34.216 1.899 1.00 30.56 345 ARG A N 1
ATOM 2606 C CA . ARG A 1 345 ? -3.133 -33.684 1.996 1.00 30.56 345 ARG A CA 1
ATOM 2607 C C . ARG A 1 345 ? -3.324 -32.385 1.190 1.00 30.56 345 ARG A C 1
ATOM 2609 O O . ARG A 1 345 ? -3.786 -31.378 1.700 1.00 30.56 345 ARG A O 1
ATOM 2616 N N . LEU A 1 346 ? -2.987 -32.405 -0.099 1.00 29.84 346 LEU A N 1
ATOM 2617 C CA . LEU A 1 346 ? -3.367 -31.338 -1.043 1.00 29.84 346 LEU A CA 1
ATOM 2618 C C . LEU A 1 346 ? -3.994 -31.951 -2.296 1.00 29.84 346 LEU A C 1
ATOM 2620 O O . LEU A 1 346 ? -3.512 -31.797 -3.412 1.00 29.84 346 LEU A O 1
ATOM 2624 N N . LYS A 1 347 ? -5.068 -32.714 -2.095 1.00 28.20 347 LYS A N 1
ATOM 2625 C CA . LYS A 1 347 ? -5.941 -33.178 -3.178 1.00 28.20 347 LYS A CA 1
ATOM 2626 C C . LYS A 1 347 ? -7.404 -32.978 -2.785 1.00 28.20 347 LYS A C 1
ATOM 2628 O O . LYS A 1 347 ? -8.133 -33.952 -2.688 1.00 28.20 347 LYS A O 1
ATOM 2633 N N . SER A 1 348 ? -7.806 -31.733 -2.513 1.00 29.86 348 SER A N 1
ATOM 2634 C CA . SER A 1 348 ? -9.234 -31.354 -2.450 1.00 29.86 348 SER A CA 1
ATOM 2635 C C . SER A 1 348 ? -9.501 -29.840 -2.340 1.00 29.86 348 SER A C 1
ATOM 2637 O O . SER A 1 348 ? -10.506 -29.459 -1.761 1.00 29.86 348 SER A O 1
ATOM 2639 N N . CYS A 1 349 ? -8.644 -28.960 -2.875 1.00 29.98 349 CYS A N 1
ATOM 2640 C CA . CYS A 1 349 ? -8.945 -27.515 -2.915 1.00 29.98 349 CYS A CA 1
ATOM 2641 C C . CYS A 1 349 ? -8.482 -26.869 -4.232 1.00 29.98 349 CYS A C 1
ATOM 2643 O O . CYS A 1 349 ? -7.795 -25.857 -4.249 1.00 29.98 349 CYS A O 1
ATOM 2645 N N . ALA A 1 350 ? -8.783 -27.521 -5.358 1.00 30.19 350 ALA A N 1
ATOM 2646 C CA . ALA A 1 350 ? -8.480 -27.007 -6.700 1.00 30.19 350 ALA A CA 1
ATOM 2647 C C . ALA A 1 350 ? -9.749 -26.737 -7.530 1.00 30.19 350 ALA A C 1
ATOM 2649 O O . ALA A 1 350 ? -9.668 -26.541 -8.737 1.00 30.19 350 ALA A O 1
ATOM 2650 N N . LEU A 1 351 ? -10.932 -26.751 -6.910 1.00 30.88 351 LEU A N 1
ATOM 2651 C CA . LEU A 1 351 ? -12.211 -26.711 -7.619 1.00 30.88 351 LEU A CA 1
ATOM 2652 C C . LEU A 1 351 ? -13.240 -25.849 -6.875 1.00 30.88 351 LEU A C 1
ATOM 2654 O O . LEU A 1 351 ? -14.260 -26.362 -6.440 1.00 30.88 351 LEU A O 1
ATOM 2658 N N . SER A 1 352 ? -12.986 -24.545 -6.736 1.00 31.78 352 SER A N 1
ATOM 2659 C CA . SER A 1 352 ? -14.068 -23.560 -6.529 1.00 31.78 352 SER A CA 1
ATOM 2660 C C . SER A 1 352 ? -13.663 -22.097 -6.755 1.00 31.78 352 SER A C 1
ATOM 2662 O O . SER A 1 352 ? -14.327 -21.203 -6.245 1.00 31.78 352 SER A O 1
ATOM 2664 N N . ARG A 1 353 ? -12.652 -21.781 -7.582 1.00 40.84 353 ARG A N 1
ATOM 2665 C CA . ARG A 1 353 ? -12.526 -20.408 -8.119 1.00 40.84 353 ARG A CA 1
ATOM 2666 C C . ARG A 1 353 ? -13.532 -20.206 -9.249 1.00 40.84 353 ARG A C 1
ATOM 2668 O O . ARG A 1 353 ? -13.167 -19.996 -10.398 1.00 40.84 353 ARG A O 1
ATOM 2675 N N . ARG A 1 354 ? -14.816 -20.326 -8.923 1.00 36.47 354 ARG A N 1
ATOM 2676 C CA . ARG A 1 354 ? -15.914 -19.916 -9.796 1.00 36.47 354 ARG A CA 1
ATOM 2677 C C . ARG A 1 354 ? -16.337 -18.514 -9.374 1.00 36.47 354 ARG A C 1
ATOM 2679 O O . ARG A 1 354 ? -17.482 -18.281 -9.011 1.00 36.47 354 ARG A O 1
ATOM 2686 N N . TRP A 1 355 ? -15.383 -17.585 -9.400 1.00 41.94 355 TRP A N 1
ATOM 2687 C CA . TRP A 1 355 ? -15.759 -16.189 -9.542 1.00 41.94 355 TRP A CA 1
ATOM 2688 C C . TRP A 1 355 ? -16.492 -16.097 -10.884 1.00 41.94 355 TRP A C 1
ATOM 2690 O O . TRP A 1 355 ? -16.065 -16.702 -11.873 1.00 41.94 355 TRP A O 1
ATOM 2700 N N . LEU A 1 356 ? -17.613 -15.378 -10.935 1.00 48.91 356 LEU A N 1
ATOM 2701 C CA . LEU A 1 356 ? -17.975 -14.744 -12.199 1.00 48.91 356 LEU A CA 1
ATOM 2702 C C . LEU A 1 356 ? -16.703 -14.053 -12.704 1.00 48.91 356 LEU A C 1
ATOM 2704 O O . LEU A 1 356 ? -16.009 -13.443 -11.891 1.00 48.91 356 LEU A O 1
ATOM 2708 N N . LEU A 1 357 ? -16.382 -14.169 -13.999 1.00 72.75 357 LEU A N 1
ATOM 2709 C CA . LEU A 1 357 ? -15.267 -13.408 -14.576 1.00 72.75 357 LEU A CA 1
ATOM 2710 C C . LEU A 1 357 ? -15.361 -11.949 -14.093 1.00 72.75 357 LEU A C 1
ATOM 2712 O O . LEU A 1 357 ? -14.397 -11.394 -13.601 1.00 72.75 357 LEU A O 1
ATOM 2716 N N . ILE A 1 358 ? -16.562 -11.378 -14.031 1.00 90.88 358 ILE A N 1
ATOM 2717 C CA . ILE A 1 358 ? -16.785 -10.042 -13.480 1.00 90.88 358 ILE A CA 1
ATOM 2718 C C . ILE A 1 358 ? -17.774 -10.124 -12.315 1.00 90.88 358 ILE A C 1
ATOM 2720 O O . ILE A 1 358 ? -18.907 -10.576 -12.496 1.00 90.88 358 ILE A O 1
ATOM 2724 N N . ASP A 1 359 ? -17.364 -9.687 -11.122 1.00 91.31 359 ASP A N 1
ATOM 2725 C CA . ASP A 1 359 ? -18.258 -9.593 -9.966 1.00 91.31 359 ASP A CA 1
ATOM 2726 C C . ASP A 1 359 ? -19.422 -8.633 -10.279 1.00 91.31 359 ASP A C 1
ATOM 2728 O O . ASP A 1 359 ? -19.188 -7.529 -10.773 1.00 91.31 359 ASP A O 1
ATOM 2732 N N . PRO A 1 360 ? -20.680 -8.992 -9.967 1.00 91.00 360 PRO A N 1
ATOM 2733 C CA . PRO A 1 360 ? -21.850 -8.192 -10.340 1.00 91.00 360 PRO A CA 1
ATOM 2734 C C . PRO A 1 360 ? -21.920 -6.824 -9.647 1.00 91.00 360 PRO A C 1
ATOM 2736 O O . PRO A 1 360 ? -22.784 -6.015 -9.977 1.00 91.00 360 PRO A O 1
ATOM 2739 N N . ARG A 1 361 ? -21.057 -6.562 -8.661 1.00 92.81 361 ARG A N 1
ATOM 2740 C CA . ARG A 1 361 ? -20.961 -5.269 -7.966 1.00 92.81 361 ARG A CA 1
ATOM 2741 C C . ARG A 1 361 ? -19.792 -4.429 -8.458 1.00 92.81 361 ARG A C 1
ATOM 2743 O O . ARG A 1 361 ? -19.573 -3.344 -7.921 1.00 92.81 361 ARG A O 1
ATOM 2750 N N . ALA A 1 362 ? -19.025 -4.924 -9.427 1.00 94.88 362 ALA A N 1
ATOM 2751 C CA . ALA A 1 362 ? -18.163 -4.068 -10.218 1.00 94.88 362 ALA A CA 1
ATOM 2752 C C . ALA A 1 362 ? -19.034 -3.149 -11.086 1.00 94.88 362 ALA A C 1
ATOM 2754 O O . ALA A 1 362 ? -20.048 -3.571 -11.645 1.00 94.88 362 ALA A O 1
ATOM 2755 N N . ILE A 1 363 ? -18.643 -1.883 -11.185 1.00 97.31 363 ILE A N 1
ATOM 2756 C CA . ILE A 1 363 ? -19.295 -0.901 -12.048 1.00 97.31 363 ILE A CA 1
ATOM 2757 C C . ILE A 1 363 ? -18.414 -0.742 -13.276 1.00 97.31 363 ILE A C 1
ATOM 2759 O O . ILE A 1 363 ? -17.293 -0.250 -13.180 1.00 97.31 363 ILE A O 1
ATOM 2763 N N . ILE A 1 364 ? -18.918 -1.170 -14.426 1.00 97.81 364 ILE A N 1
ATOM 2764 C CA . ILE A 1 364 ? -18.212 -1.064 -15.699 1.00 97.81 364 ILE A CA 1
ATOM 2765 C C . ILE A 1 364 ? -19.037 -0.159 -16.595 1.00 97.81 364 ILE A C 1
ATOM 2767 O O . ILE A 1 364 ? -20.208 -0.437 -16.860 1.00 97.81 364 ILE A O 1
ATOM 2771 N N . ASP A 1 365 ? -18.428 0.937 -17.025 1.00 98.19 365 ASP A N 1
ATOM 2772 C CA . ASP A 1 365 ? -19.041 1.837 -17.983 1.00 98.19 365 ASP A CA 1
ATOM 2773 C C . ASP A 1 365 ? -19.299 1.096 -19.310 1.00 98.19 365 ASP A C 1
ATOM 2775 O O . ASP A 1 365 ? -18.414 0.380 -19.787 1.00 98.19 365 ASP A O 1
ATOM 2779 N N . PRO A 1 366 ? -20.475 1.255 -19.945 1.00 97.25 366 PRO A N 1
ATOM 2780 C CA . PRO A 1 366 ? -20.782 0.599 -21.217 1.00 97.25 366 PRO A CA 1
ATOM 2781 C C . PRO A 1 366 ? -19.809 0.918 -22.363 1.00 97.25 366 PRO A C 1
ATOM 2783 O O . PRO A 1 366 ? -19.743 0.153 -23.326 1.00 97.25 366 PRO A O 1
ATOM 2786 N N . ALA A 1 367 ? -19.083 2.039 -22.299 1.00 97.50 367 ALA A N 1
ATOM 2787 C CA . ALA A 1 367 ? -18.073 2.413 -23.287 1.00 97.50 367 ALA A CA 1
ATOM 2788 C C . ALA A 1 367 ? -16.715 1.719 -23.064 1.00 97.50 367 ALA A C 1
ATOM 2790 O O . ALA A 1 367 ? -15.867 1.739 -23.964 1.00 97.50 367 ALA A O 1
ATOM 2791 N N . ALA A 1 368 ? -16.493 1.107 -21.897 1.00 98.00 368 ALA A N 1
ATOM 2792 C CA . ALA A 1 368 ? -15.275 0.359 -21.620 1.00 98.00 368 ALA A CA 1
ATOM 2793 C C . ALA A 1 368 ? -15.191 -0.909 -22.486 1.00 98.00 368 ALA A C 1
ATOM 2795 O O . ALA A 1 368 ? -16.188 -1.576 -22.769 1.00 98.00 368 ALA A O 1
ATOM 2796 N N . LYS A 1 369 ? -13.974 -1.271 -22.898 1.00 98.44 369 LYS A N 1
ATOM 2797 C CA . LYS A 1 369 ? -13.698 -2.481 -23.684 1.00 98.44 369 LYS A CA 1
ATOM 2798 C C . LYS A 1 369 ? -12.904 -3.461 -22.840 1.00 98.44 369 LYS A C 1
ATOM 2800 O O . LYS A 1 369 ? -11.770 -3.173 -22.467 1.00 98.44 369 LYS A O 1
ATOM 2805 N N . ILE A 1 370 ? -13.507 -4.611 -22.564 1.00 97.81 370 ILE A N 1
ATOM 2806 C CA . ILE A 1 370 ? -12.935 -5.659 -21.720 1.00 97.81 370 ILE A CA 1
ATOM 2807 C C . ILE A 1 370 ? -12.564 -6.858 -22.595 1.00 97.81 370 ILE A C 1
ATOM 2809 O O . ILE A 1 370 ? -13.411 -7.355 -23.340 1.00 97.81 370 ILE A O 1
ATOM 2813 N N . GLY A 1 371 ? -11.304 -7.283 -22.518 1.00 97.06 371 GLY A N 1
ATOM 2814 C CA . GLY A 1 371 ? -10.771 -8.444 -23.227 1.00 97.06 371 GLY A CA 1
ATOM 2815 C C . GLY A 1 371 ? -11.311 -9.788 -22.732 1.00 97.06 371 GLY A C 1
ATOM 2816 O O . GLY A 1 371 ? -12.036 -9.883 -21.735 1.00 97.06 371 GLY A O 1
ATOM 2817 N N . GLU A 1 372 ? -10.941 -10.855 -23.433 1.00 95.38 372 GLU A N 1
ATOM 2818 C CA . GLU A 1 372 ? -11.308 -12.228 -23.089 1.00 95.38 372 GLU A CA 1
ATOM 2819 C C . GLU A 1 372 ? -10.590 -12.689 -21.813 1.00 95.38 372 GLU A C 1
ATOM 2821 O O . GLU A 1 372 ? -9.432 -12.362 -21.566 1.00 95.38 372 GLU A O 1
ATOM 2826 N N . GLY A 1 373 ? -11.277 -13.463 -20.969 1.00 93.12 373 GLY A N 1
ATOM 2827 C CA . GLY A 1 373 ? -10.665 -14.041 -19.769 1.00 93.12 373 GLY A CA 1
ATOM 2828 C C . GLY A 1 373 ? -10.335 -13.036 -18.657 1.00 93.12 373 GLY A C 1
ATOM 2829 O O . GLY A 1 373 ? -9.709 -13.425 -17.674 1.00 93.12 373 GLY A O 1
ATOM 2830 N N . VAL A 1 374 ? -10.745 -11.769 -18.784 1.00 96.50 374 VAL A N 1
ATOM 2831 C CA . VAL A 1 374 ? -10.520 -10.742 -17.758 1.00 96.50 374 VAL A CA 1
ATOM 2832 C C . VAL A 1 374 ? -11.352 -11.030 -16.513 1.00 96.50 374 VAL A C 1
ATOM 2834 O O . VAL A 1 374 ? -12.550 -11.309 -16.616 1.00 96.50 374 VAL A O 1
ATOM 2837 N N . SER A 1 375 ? -10.726 -10.901 -15.339 1.00 95.94 375 SER A N 1
ATOM 2838 C CA . SER A 1 375 ? -11.419 -10.937 -14.055 1.00 95.94 375 SER A CA 1
ATOM 2839 C C . SER A 1 375 ? -11.504 -9.573 -13.368 1.00 95.94 375 SER A C 1
ATOM 2841 O O . SER A 1 375 ? -10.528 -8.827 -13.370 1.00 95.94 375 SER A O 1
ATOM 2843 N N . ILE A 1 376 ? -12.661 -9.227 -12.789 1.00 97.06 376 ILE A N 1
ATOM 2844 C CA . ILE A 1 376 ? -12.875 -7.950 -12.082 1.00 97.06 376 ILE A CA 1
ATOM 2845 C C . ILE A 1 376 ? -13.574 -8.193 -10.744 1.00 97.06 376 ILE A C 1
ATOM 2847 O O . ILE A 1 376 ? -14.691 -8.707 -10.690 1.00 97.06 376 ILE A O 1
ATOM 2851 N N . GLY A 1 377 ? -12.900 -7.810 -9.661 1.00 94.06 377 GLY A N 1
ATOM 2852 C CA . GLY A 1 377 ? -13.355 -7.981 -8.288 1.00 94.06 377 GLY A CA 1
ATOM 2853 C C . GLY A 1 377 ? -14.443 -6.994 -7.861 1.00 94.06 377 GLY A C 1
ATOM 2854 O O . GLY A 1 377 ? -14.694 -5.969 -8.494 1.00 94.06 377 GLY A O 1
ATOM 2855 N N . ALA A 1 378 ? -15.083 -7.305 -6.734 1.00 91.25 378 ALA A N 1
ATOM 2856 C CA . ALA A 1 378 ? -16.181 -6.521 -6.176 1.00 91.25 378 ALA A CA 1
ATOM 2857 C C . ALA A 1 378 ? -15.820 -5.042 -5.956 1.00 91.25 378 ALA A C 1
ATOM 2859 O O . ALA A 1 378 ? -14.734 -4.720 -5.474 1.00 91.25 378 ALA A O 1
ATOM 2860 N N . PHE A 1 379 ? -16.776 -4.149 -6.231 1.00 96.25 379 PHE A N 1
ATOM 2861 C CA . PHE A 1 379 ? -16.670 -2.695 -6.021 1.00 96.25 379 PHE A CA 1
ATOM 2862 C C . PHE A 1 379 ? -15.623 -1.979 -6.866 1.00 96.25 379 PHE A C 1
ATOM 2864 O O . PHE A 1 379 ? -15.401 -0.784 -6.665 1.00 96.25 379 PHE A O 1
ATOM 2871 N N . SER A 1 380 ? -14.991 -2.678 -7.804 1.00 98.19 380 SER A N 1
ATOM 2872 C CA . SER A 1 380 ? -14.103 -2.033 -8.756 1.00 98.19 380 SER A CA 1
ATOM 2873 C C . SER A 1 380 ? -14.902 -1.233 -9.774 1.00 98.19 380 SER A C 1
ATOM 2875 O O . SER A 1 380 ? -16.014 -1.610 -10.149 1.00 98.19 380 SER A O 1
ATOM 2877 N N . ILE A 1 381 ? -14.337 -0.109 -10.192 1.00 98.56 381 ILE A N 1
ATOM 2878 C CA . ILE A 1 381 ? -14.931 0.818 -11.143 1.00 98.56 381 ILE A CA 1
ATOM 2879 C C . ILE A 1 381 ? -14.026 0.869 -12.366 1.00 98.56 381 ILE A C 1
ATOM 2881 O O . ILE A 1 381 ? -12.840 1.175 -12.252 1.00 98.56 381 ILE A O 1
ATOM 2885 N N . VAL A 1 382 ? -14.597 0.589 -13.531 1.00 98.56 382 VAL A N 1
ATOM 2886 C CA . VAL A 1 382 ? -13.960 0.785 -14.832 1.00 98.56 382 VAL A CA 1
ATOM 2887 C C . VAL A 1 382 ? -14.752 1.861 -15.563 1.00 98.56 382 VAL A C 1
ATOM 2889 O O . VAL A 1 382 ? -15.900 1.633 -15.941 1.00 98.56 382 VAL A O 1
ATOM 2892 N N . GLY A 1 383 ? -14.165 3.048 -15.696 1.00 98.00 383 GLY A N 1
ATOM 2893 C CA . GLY A 1 383 ? -14.796 4.208 -16.319 1.00 98.00 383 GLY A CA 1
ATOM 2894 C C . GLY A 1 383 ? -14.883 4.120 -17.846 1.00 98.00 383 GLY A C 1
ATOM 2895 O O . GLY A 1 383 ? -14.368 3.192 -18.472 1.00 98.00 383 GLY A O 1
ATOM 2896 N N . ALA A 1 384 ? -15.529 5.124 -18.446 1.00 96.75 384 ALA A N 1
ATOM 2897 C CA . ALA A 1 384 ? -15.607 5.278 -19.896 1.00 96.75 384 ALA A CA 1
ATOM 2898 C C . ALA A 1 384 ? -14.210 5.375 -20.533 1.00 96.75 384 ALA A C 1
ATOM 2900 O O . ALA A 1 384 ? -13.252 5.800 -19.889 1.00 96.75 384 ALA A O 1
ATOM 2901 N N . ASP A 1 385 ? -14.103 4.989 -21.807 1.00 96.75 385 ASP A N 1
ATOM 2902 C CA . ASP A 1 385 ? -12.867 5.056 -22.606 1.00 96.75 385 ASP A CA 1
ATOM 2903 C C . ASP A 1 385 ? -11.670 4.275 -22.030 1.00 96.75 385 ASP A C 1
ATOM 2905 O O . ASP A 1 385 ? -10.508 4.532 -22.365 1.00 96.75 385 ASP A O 1
ATOM 2909 N N . VAL A 1 386 ? -11.945 3.283 -21.181 1.00 98.62 386 VAL A N 1
ATOM 2910 C CA . VAL A 1 386 ? -10.955 2.308 -20.721 1.00 98.62 386 VAL A CA 1
ATOM 2911 C C . VAL A 1 386 ? -10.938 1.096 -21.651 1.00 98.62 386 VAL A C 1
ATOM 2913 O O . VAL A 1 386 ? -11.980 0.556 -22.024 1.00 98.62 386 VAL A O 1
ATOM 2916 N N . VAL A 1 387 ? -9.742 0.634 -22.005 1.00 98.81 387 VAL A N 1
ATOM 2917 C CA . VAL A 1 387 ? -9.500 -0.623 -22.722 1.00 98.81 387 VAL A CA 1
ATOM 2918 C C . VAL A 1 387 ? -8.620 -1.514 -21.851 1.00 98.81 387 VAL A C 1
ATOM 2920 O O . VAL A 1 387 ? -7.520 -1.101 -21.488 1.00 98.81 387 VAL A O 1
ATOM 2923 N N . ILE A 1 388 ? -9.088 -2.722 -21.543 1.00 98.69 388 ILE A N 1
ATOM 2924 C CA . ILE A 1 388 ? -8.351 -3.744 -20.790 1.00 98.69 388 ILE A CA 1
ATOM 2925 C C . ILE A 1 388 ? -8.133 -4.950 -21.705 1.00 98.69 388 ILE A C 1
ATOM 2927 O O . ILE A 1 388 ? -9.106 -5.508 -22.211 1.00 98.69 388 ILE A O 1
ATOM 2931 N N . GLY A 1 389 ? -6.873 -5.329 -21.926 1.00 98.50 389 GLY A N 1
ATOM 2932 C CA . GLY A 1 389 ? -6.492 -6.497 -22.721 1.00 98.50 389 GLY A CA 1
ATOM 2933 C C . GLY A 1 389 ? -6.831 -7.831 -22.054 1.00 98.50 389 GLY A C 1
ATOM 2934 O O . GLY A 1 389 ? -7.287 -7.887 -20.911 1.00 98.50 389 GLY A O 1
ATOM 2935 N N . ASP A 1 390 ? -6.600 -8.920 -22.781 1.00 98.00 390 ASP A N 1
ATOM 2936 C CA . ASP A 1 390 ? -7.029 -10.264 -22.390 1.00 98.00 390 ASP A CA 1
ATOM 2937 C C . ASP A 1 390 ? -6.331 -10.755 -21.112 1.00 98.00 390 ASP A C 1
ATOM 2939 O O . ASP A 1 390 ? -5.199 -10.380 -20.804 1.00 98.00 390 ASP A O 1
ATOM 2943 N N . GLY A 1 391 ? -7.008 -11.610 -20.345 1.00 95.38 391 GLY A N 1
ATOM 2944 C CA . GLY A 1 391 ? -6.434 -12.300 -19.186 1.00 95.38 391 GLY A CA 1
ATOM 2945 C C . GLY A 1 391 ? -6.008 -11.399 -18.022 1.00 95.38 391 GLY A C 1
ATOM 2946 O O . GLY A 1 391 ? -5.274 -11.856 -17.148 1.00 95.38 391 GLY A O 1
ATOM 2947 N N . CYS A 1 392 ? -6.423 -10.129 -17.992 1.00 98.06 392 CYS A N 1
ATOM 2948 C CA . CYS A 1 392 ? -6.128 -9.246 -16.864 1.00 98.06 392 CYS A CA 1
ATOM 2949 C C . CYS A 1 392 ? -6.881 -9.661 -15.590 1.00 98.06 392 CYS A C 1
ATOM 2951 O O . CYS A 1 392 ? -8.027 -10.106 -15.637 1.00 98.06 392 CYS A O 1
ATOM 2953 N N . GLU A 1 393 ? -6.262 -9.447 -14.432 1.00 97.25 393 GLU A N 1
ATOM 2954 C CA . GLU A 1 393 ? -6.854 -9.669 -13.109 1.00 97.25 393 GLU A CA 1
ATOM 2955 C C . GLU A 1 393 ? -6.969 -8.339 -12.356 1.00 97.25 393 GLU A C 1
ATOM 2957 O O . GLU A 1 393 ? -5.967 -7.779 -11.908 1.00 97.25 393 GLU A O 1
ATOM 2962 N N . ILE A 1 394 ? -8.189 -7.835 -12.188 1.00 98.06 394 ILE A N 1
ATOM 2963 C CA . ILE A 1 394 ? -8.479 -6.603 -11.450 1.00 98.06 394 ILE A CA 1
ATOM 2964 C C . ILE A 1 394 ? -9.072 -6.973 -10.088 1.00 98.06 394 ILE A C 1
ATOM 2966 O O . ILE A 1 394 ? -10.164 -7.530 -9.999 1.00 98.06 394 ILE A O 1
ATOM 2970 N N . GLY A 1 395 ? -8.350 -6.675 -9.010 1.00 95.94 395 GLY A N 1
ATOM 2971 C CA . GLY A 1 395 ? -8.785 -6.908 -7.633 1.00 95.94 395 GLY A CA 1
ATOM 2972 C C . GLY A 1 395 ? -9.987 -6.044 -7.236 1.00 95.94 395 GLY A C 1
ATOM 2973 O O . GLY A 1 395 ? -10.405 -5.188 -8.013 1.00 95.94 395 GLY A O 1
ATOM 2974 N N . PRO A 1 396 ? -10.570 -6.254 -6.043 1.00 94.31 396 PRO A N 1
ATOM 2975 C CA . PRO A 1 396 ? -11.691 -5.451 -5.558 1.00 94.31 396 PRO A CA 1
ATOM 2976 C C . PRO A 1 396 ? -11.290 -4.010 -5.209 1.00 94.31 396 PRO A C 1
ATOM 2978 O O . PRO A 1 396 ? -10.142 -3.740 -4.853 1.00 94.31 396 PRO A O 1
ATOM 2981 N N . HIS A 1 397 ? -12.262 -3.097 -5.236 1.00 97.56 397 HIS A N 1
ATOM 2982 C CA . HIS A 1 397 ? -12.094 -1.663 -4.934 1.00 97.56 397 HIS A CA 1
ATOM 2983 C C . HIS A 1 397 ? -11.057 -0.929 -5.803 1.00 97.56 397 HIS A C 1
ATOM 2985 O O . HIS A 1 397 ? -10.530 0.103 -5.389 1.00 97.56 397 HIS A O 1
ATOM 2991 N N . VAL A 1 398 ? -10.738 -1.449 -6.987 1.00 98.56 398 VAL A N 1
ATOM 2992 C CA . VAL A 1 398 ? -9.846 -0.784 -7.947 1.00 98.56 398 VAL A CA 1
ATOM 2993 C C . VAL A 1 398 ? -10.631 0.254 -8.735 1.00 98.56 398 VAL A C 1
ATOM 2995 O O . VAL A 1 398 ? -11.753 -0.013 -9.155 1.00 98.56 398 VAL A O 1
ATOM 2998 N N . VAL A 1 399 ? -10.036 1.416 -8.983 1.00 98.69 399 VAL A N 1
ATOM 2999 C CA . VAL A 1 399 ? -10.595 2.422 -9.892 1.00 98.69 399 VAL A CA 1
ATOM 3000 C C . VAL A 1 399 ? -9.690 2.541 -11.110 1.00 98.69 399 VAL A C 1
ATOM 3002 O O . VAL A 1 399 ? -8.492 2.785 -10.974 1.00 98.69 399 VAL A O 1
ATOM 3005 N N . ILE A 1 400 ? -10.261 2.368 -12.300 1.00 98.69 400 ILE A N 1
ATOM 3006 C CA . ILE A 1 400 ? -9.585 2.592 -13.578 1.00 98.69 400 ILE A CA 1
ATOM 3007 C C . ILE A 1 400 ? -10.387 3.628 -14.355 1.00 98.69 400 ILE A C 1
ATOM 3009 O O . ILE A 1 400 ? -11.519 3.358 -14.753 1.00 98.69 400 ILE A O 1
ATOM 3013 N N . ASN A 1 401 ? -9.802 4.801 -14.575 1.00 97.88 401 ASN A N 1
ATOM 3014 C CA . ASN A 1 401 ? -10.425 5.899 -15.307 1.00 97.88 401 ASN A CA 1
ATOM 3015 C C . ASN A 1 401 ? -9.812 6.045 -16.699 1.00 97.88 401 ASN A C 1
ATOM 3017 O O . ASN A 1 401 ? -8.616 5.825 -16.897 1.00 97.88 401 ASN A O 1
ATOM 3021 N N . GLY A 1 402 ? -10.645 6.391 -17.678 1.00 94.12 402 GLY A N 1
ATOM 3022 C CA . GLY A 1 402 ? -10.199 6.657 -19.038 1.00 94.12 402 GLY A CA 1
ATOM 3023 C C . GLY A 1 402 ? -9.807 8.120 -19.275 1.00 94.12 402 GLY A C 1
ATOM 3024 O O . GLY A 1 402 ? -10.084 8.985 -18.440 1.00 94.12 402 GLY A O 1
ATOM 3025 N N . PRO A 1 403 ? -9.179 8.417 -20.427 1.00 97.38 403 PRO A N 1
ATOM 3026 C CA . PRO A 1 403 ? -8.739 7.472 -21.456 1.00 97.38 403 PRO A CA 1
ATOM 3027 C C . PRO A 1 403 ? -7.520 6.647 -21.011 1.00 97.38 403 PRO A C 1
ATOM 3029 O O . PRO A 1 403 ? -6.447 7.193 -20.747 1.00 97.38 403 PRO A O 1
ATOM 3032 N N . THR A 1 404 ? -7.681 5.323 -20.940 1.00 98.50 404 THR A N 1
ATOM 3033 C CA . THR A 1 404 ? -6.633 4.391 -20.492 1.00 98.50 404 THR A CA 1
ATOM 3034 C C . THR A 1 404 ? -6.645 3.146 -21.361 1.00 98.50 404 THR A C 1
ATOM 3036 O O . THR A 1 404 ? -7.691 2.537 -21.574 1.00 98.50 404 THR A O 1
ATOM 3039 N N . ARG A 1 405 ? -5.471 2.736 -21.841 1.00 98.75 405 ARG A N 1
ATOM 3040 C CA . ARG A 1 405 ? -5.263 1.487 -22.578 1.00 98.75 405 ARG A CA 1
ATOM 3041 C C . ARG A 1 405 ? -4.293 0.613 -21.802 1.00 98.75 405 ARG A C 1
ATOM 3043 O O . ARG A 1 405 ? -3.136 0.984 -21.642 1.00 98.75 405 ARG A O 1
ATOM 3050 N N . MET A 1 406 ? -4.766 -0.533 -21.339 1.00 98.69 406 MET A N 1
ATOM 3051 C CA . MET A 1 406 ? -3.983 -1.540 -20.636 1.00 98.69 406 MET A CA 1
ATOM 3052 C C . MET A 1 406 ? -3.878 -2.790 -21.506 1.00 98.69 406 MET A C 1
ATOM 3054 O O . MET A 1 406 ? -4.893 -3.274 -22.005 1.00 98.69 406 MET A O 1
ATOM 3058 N N . GLY A 1 407 ? -2.655 -3.284 -21.698 1.00 98.62 407 GLY A N 1
ATOM 3059 C CA . GLY A 1 407 ? -2.366 -4.525 -22.412 1.00 98.62 407 GLY A CA 1
ATOM 3060 C C . GLY A 1 407 ? -2.894 -5.771 -21.697 1.00 98.62 407 GLY A C 1
ATOM 3061 O O . GLY A 1 407 ? -3.732 -5.690 -20.799 1.00 98.62 407 GLY A O 1
ATOM 3062 N N . SER A 1 408 ? -2.393 -6.935 -22.089 1.00 98.25 408 SER A N 1
ATOM 3063 C CA . SER A 1 408 ? -2.870 -8.242 -21.623 1.00 98.25 408 SER A CA 1
ATOM 3064 C C . SER A 1 408 ? -2.124 -8.734 -20.381 1.00 98.25 408 SER A C 1
ATOM 3066 O O . SER A 1 408 ? -0.997 -8.316 -20.098 1.00 98.25 408 SER A O 1
ATOM 3068 N N . GLU A 1 409 ? -2.745 -9.656 -19.644 1.00 96.62 409 GLU A N 1
ATOM 3069 C CA . GLU A 1 409 ? -2.158 -10.372 -18.501 1.00 96.62 409 GLU A CA 1
ATOM 3070 C C . GLU A 1 409 ? -1.645 -9.448 -17.377 1.00 96.62 409 GLU A C 1
ATOM 3072 O O . GLU A 1 409 ? -0.751 -9.805 -16.607 1.00 96.62 409 GLU A O 1
ATOM 3077 N N . ASN A 1 410 ? -2.196 -8.236 -17.272 1.00 98.31 410 ASN A N 1
ATOM 3078 C CA . ASN A 1 410 ? -1.881 -7.321 -16.181 1.00 98.31 410 ASN A CA 1
ATOM 3079 C C . ASN A 1 410 ? -2.639 -7.717 -14.912 1.00 98.31 410 ASN A C 1
ATOM 3081 O O . ASN A 1 410 ? -3.794 -8.140 -14.964 1.00 98.31 410 ASN A O 1
ATOM 3085 N N . ARG A 1 411 ? -2.017 -7.515 -13.751 1.00 97.50 411 ARG A N 1
ATOM 3086 C CA . ARG A 1 411 ? -2.640 -7.759 -12.447 1.00 97.50 411 ARG A CA 1
ATOM 3087 C C . ARG A 1 411 ? -2.651 -6.495 -11.604 1.00 97.50 411 ARG A C 1
ATOM 3089 O O . ARG A 1 411 ? -1.593 -5.946 -11.304 1.00 97.50 411 ARG A O 1
ATOM 3096 N N . VAL A 1 412 ? -3.835 -6.071 -11.175 1.00 98.31 412 VAL A N 1
ATOM 3097 C CA . VAL A 1 412 ? -4.051 -4.867 -10.364 1.00 98.31 412 VAL A CA 1
ATOM 3098 C C . VAL A 1 412 ? -4.650 -5.268 -9.022 1.00 98.31 412 VAL A C 1
ATOM 3100 O O . VAL A 1 412 ? -5.711 -5.878 -8.967 1.00 98.31 412 VAL A O 1
ATOM 3103 N N . PHE A 1 413 ? -3.965 -4.955 -7.928 1.00 96.62 413 PHE A N 1
ATOM 3104 C CA . PHE A 1 413 ? -4.403 -5.273 -6.571 1.00 96.62 413 PHE A CA 1
ATOM 3105 C C . PHE A 1 413 ? -5.292 -4.171 -5.990 1.00 96.62 413 PHE A C 1
ATOM 3107 O O . PHE A 1 413 ? -5.450 -3.092 -6.558 1.00 96.62 413 PHE A O 1
ATOM 3114 N N . GLN A 1 414 ? -5.888 -4.479 -4.842 1.00 94.19 414 GLN A N 1
ATOM 3115 C CA . GLN A 1 414 ? -6.938 -3.701 -4.202 1.00 94.19 414 GLN A CA 1
ATOM 3116 C C . GLN A 1 414 ? -6.557 -2.232 -4.002 1.00 94.19 414 GLN A C 1
ATOM 3118 O O . GLN A 1 414 ? -5.411 -1.907 -3.685 1.00 94.19 414 GLN A O 1
ATOM 3123 N N . PHE A 1 415 ? -7.549 -1.349 -4.122 1.00 97.94 415 PHE A N 1
ATOM 3124 C CA . PHE A 1 415 ? -7.418 0.090 -3.855 1.00 97.94 415 PHE A CA 1
ATOM 3125 C C . PHE A 1 415 ? -6.429 0.847 -4.755 1.00 97.94 415 PHE A C 1
ATOM 3127 O O . PHE A 1 415 ? -6.077 1.988 -4.450 1.00 97.94 415 PHE A O 1
ATOM 3134 N N . ALA A 1 416 ? -5.977 0.248 -5.859 1.00 98.31 416 ALA A N 1
ATOM 3135 C CA . ALA A 1 416 ? -5.233 0.969 -6.881 1.00 98.31 416 ALA A CA 1
ATOM 3136 C C . ALA A 1 416 ? -6.143 1.951 -7.642 1.00 98.31 416 ALA A C 1
ATOM 3138 O O . ALA A 1 416 ? -7.331 1.689 -7.851 1.00 98.31 416 ALA A O 1
ATOM 3139 N N . SER A 1 417 ? -5.564 3.071 -8.072 1.00 98.31 417 SER A N 1
ATOM 3140 C CA . SER A 1 417 ? -6.233 4.124 -8.840 1.00 98.31 417 SER A CA 1
ATOM 3141 C C . SER A 1 417 ? -5.405 4.426 -10.091 1.00 98.31 417 SER A C 1
ATOM 3143 O O . SER A 1 417 ? -4.290 4.948 -10.024 1.00 98.31 417 SER A O 1
ATOM 3145 N N . ILE A 1 418 ? -5.914 3.994 -11.242 1.00 98.62 418 ILE A N 1
ATOM 3146 C CA . ILE A 1 418 ? -5.174 3.897 -12.503 1.00 98.62 418 ILE A CA 1
ATOM 3147 C C . ILE A 1 418 ? -5.842 4.794 -13.545 1.00 98.62 418 ILE A C 1
ATOM 3149 O O . ILE A 1 418 ? -7.042 4.686 -13.781 1.00 98.62 418 ILE A O 1
ATOM 3153 N N . GLY A 1 419 ? -5.070 5.658 -14.203 1.00 97.44 419 GLY A N 1
ATOM 3154 C CA . GLY A 1 419 ? -5.592 6.525 -15.265 1.00 97.44 419 GLY A CA 1
ATOM 3155 C C . GLY A 1 419 ? -6.282 7.788 -14.755 1.00 97.44 419 GLY A C 1
ATOM 3156 O O . GLY A 1 419 ? -7.053 8.416 -15.483 1.00 97.44 419 GLY A O 1
ATOM 3157 N N . GLU A 1 420 ? -6.003 8.196 -13.517 1.00 96.44 420 GLU A N 1
ATOM 3158 C CA . GLU A 1 420 ? -6.546 9.446 -12.989 1.00 96.44 420 GLU A CA 1
ATOM 3159 C C . GLU A 1 420 ? -6.031 10.657 -13.761 1.00 96.44 420 GLU A C 1
ATOM 3161 O O . GLU A 1 420 ? -4.943 10.653 -14.345 1.00 96.44 420 GLU A O 1
ATOM 3166 N N . GLN A 1 421 ? -6.808 11.737 -13.730 1.00 93.81 421 GLN A N 1
ATOM 3167 C CA . GLN A 1 421 ? -6.330 13.020 -14.230 1.00 93.81 421 GLN A CA 1
ATOM 3168 C C . GLN A 1 421 ? -5.053 13.475 -13.495 1.00 93.81 421 GLN A C 1
ATOM 3170 O O . GLN A 1 421 ? -4.898 13.187 -12.304 1.00 93.81 421 GLN A O 1
ATOM 3175 N N . PRO A 1 422 ? -4.131 14.189 -14.161 1.00 92.69 422 PRO A N 1
ATOM 3176 C CA . PRO A 1 422 ? -2.975 14.811 -13.516 1.00 92.69 422 PRO A CA 1
ATOM 3177 C C . PRO A 1 422 ? -3.360 15.655 -12.296 1.00 92.69 422 PRO A C 1
ATOM 3179 O O . PRO A 1 422 ? -4.363 16.363 -12.315 1.00 92.69 422 PRO A O 1
ATOM 3182 N N . GLN A 1 423 ? -2.510 15.664 -11.266 1.00 87.31 423 GLN A N 1
ATOM 3183 C CA . GLN A 1 423 ? -2.612 16.609 -10.141 1.00 87.31 423 GLN A CA 1
ATOM 3184 C C . GLN A 1 423 ? -1.994 17.983 -10.486 1.00 87.31 423 GLN A C 1
ATOM 3186 O O . GLN A 1 423 ? -1.433 18.659 -9.625 1.00 87.31 423 GLN A O 1
ATOM 3191 N N . ASP A 1 424 ? -2.064 18.388 -11.757 1.00 86.06 424 ASP A N 1
ATOM 3192 C CA . ASP A 1 424 ? -1.632 19.706 -12.222 1.00 86.06 424 ASP A CA 1
ATOM 3193 C C . ASP A 1 424 ? -2.799 20.689 -12.068 1.00 86.06 424 ASP A C 1
ATOM 3195 O O . ASP A 1 424 ? -3.885 20.466 -12.599 1.00 86.06 424 ASP A O 1
ATOM 3199 N N . LEU A 1 425 ? -2.568 21.802 -11.367 1.00 87.31 425 LEU A N 1
ATOM 3200 C CA . LEU A 1 425 ? -3.559 22.866 -11.167 1.00 87.31 425 LEU A CA 1
ATOM 3201 C C . LEU A 1 425 ? -4.066 23.484 -12.480 1.00 87.31 425 LEU A C 1
ATOM 3203 O O . LEU A 1 425 ? -5.094 24.158 -12.475 1.00 87.31 425 LEU A O 1
ATOM 3207 N N . LYS A 1 426 ? -3.330 23.308 -13.581 1.00 86.56 426 LYS A N 1
ATOM 3208 C CA . LYS A 1 426 ? -3.690 23.805 -14.912 1.00 86.56 426 LYS A CA 1
ATOM 3209 C C . LYS A 1 426 ? -4.523 22.814 -15.722 1.00 86.56 426 LYS A C 1
ATOM 3211 O O . LYS A 1 426 ? -5.052 23.226 -16.748 1.00 86.56 426 LYS A O 1
ATOM 3216 N N . TYR A 1 427 ? -4.620 21.553 -15.297 1.00 87.81 427 TYR A N 1
ATOM 3217 C CA . TYR A 1 427 ? -5.386 20.535 -16.012 1.00 87.81 427 TYR A CA 1
ATOM 3218 C C . TYR A 1 427 ? -6.881 20.870 -15.970 1.00 87.81 427 TYR A C 1
ATOM 3220 O O . TYR A 1 427 ? -7.451 21.115 -14.906 1.00 87.81 427 TYR A O 1
ATOM 3228 N N . ASN A 1 428 ? -7.520 20.869 -17.133 1.00 87.81 428 ASN A N 1
ATOM 3229 C CA . ASN A 1 428 ? -8.908 21.268 -17.336 1.00 87.81 428 ASN A CA 1
ATOM 3230 C C . ASN A 1 428 ? -9.706 20.213 -18.125 1.00 87.81 428 ASN A C 1
ATOM 3232 O O . ASN A 1 428 ? -10.580 20.543 -18.928 1.00 87.81 428 ASN A O 1
ATOM 3236 N N . GLY A 1 429 ? -9.399 18.930 -17.914 1.00 86.81 429 GLY A N 1
ATOM 3237 C CA . GLY A 1 429 ? -10.099 17.824 -18.573 1.00 86.81 429 GLY A CA 1
ATOM 3238 C C . GLY A 1 429 ? -9.634 17.572 -20.005 1.00 86.81 429 GLY A C 1
ATOM 3239 O O . GLY A 1 429 ? -10.390 17.034 -20.813 1.00 86.81 429 GLY A O 1
ATOM 3240 N N . GLU A 1 430 ? -8.410 17.971 -20.347 1.00 89.31 430 GLU A N 1
ATOM 3241 C CA . GLU A 1 430 ? -7.855 17.777 -21.681 1.00 89.31 430 GLU A CA 1
ATOM 3242 C C . GLU A 1 430 ? -7.734 16.283 -22.043 1.00 89.31 430 GLU A C 1
ATOM 3244 O O . GLU A 1 430 ? -7.553 15.441 -21.152 1.00 89.31 430 GLU A O 1
ATOM 3249 N N . PRO A 1 431 ? -7.797 15.932 -23.345 1.00 88.25 431 PRO A N 1
ATOM 3250 C CA . PRO A 1 431 ? -7.815 14.546 -23.811 1.00 88.25 431 PRO A CA 1
ATOM 3251 C C . PRO A 1 431 ? -6.418 13.910 -23.763 1.00 88.25 431 PRO A C 1
ATOM 3253 O O . PRO A 1 431 ? -5.804 13.629 -24.789 1.00 88.25 431 PRO A O 1
ATOM 3256 N N . THR A 1 432 ? -5.901 13.704 -22.558 1.00 95.62 432 THR A N 1
ATOM 3257 C CA . THR A 1 432 ? -4.651 12.988 -22.301 1.00 95.62 432 THR A CA 1
ATOM 3258 C C . THR A 1 432 ? -4.936 11.538 -21.948 1.00 95.62 432 THR A C 1
ATOM 3260 O O . THR A 1 432 ? -6.027 11.216 -21.471 1.00 95.62 432 THR A O 1
ATOM 3263 N N . GLU A 1 433 ? -3.965 10.655 -22.170 1.00 97.38 433 GLU A N 1
ATOM 3264 C CA . GLU A 1 433 ? -4.156 9.212 -21.998 1.00 97.38 433 GLU A CA 1
ATOM 3265 C C . GLU A 1 433 ? -3.116 8.557 -21.080 1.00 97.38 433 GLU A C 1
ATOM 3267 O O . GLU A 1 433 ? -2.066 9.123 -20.756 1.00 97.38 433 GLU A O 1
ATOM 3272 N N . LEU A 1 434 ? -3.425 7.340 -20.645 1.00 98.69 434 LEU A N 1
ATOM 3273 C CA . LEU A 1 434 ? -2.487 6.414 -20.020 1.00 98.69 434 LEU A CA 1
ATOM 3274 C C . LEU A 1 434 ? -2.361 5.164 -20.895 1.00 98.69 434 LEU A C 1
ATOM 3276 O O . LEU A 1 434 ? -3.367 4.561 -21.271 1.00 98.69 434 LEU A O 1
ATOM 3280 N N . ILE A 1 435 ? -1.127 4.756 -21.188 1.00 98.88 435 ILE A N 1
ATOM 3281 C CA . ILE A 1 435 ? -0.822 3.538 -21.945 1.00 98.88 435 ILE A CA 1
ATOM 3282 C C . ILE A 1 435 ? 0.009 2.601 -21.068 1.00 98.88 435 ILE A C 1
ATOM 3284 O O . ILE A 1 435 ? 1.097 2.963 -20.628 1.00 98.88 435 ILE A O 1
ATOM 3288 N N . ILE A 1 436 ? -0.487 1.392 -20.836 1.00 98.94 436 ILE A N 1
ATOM 3289 C CA . ILE A 1 436 ? 0.177 0.333 -20.073 1.00 98.94 436 ILE A CA 1
ATOM 3290 C C . ILE A 1 436 ? 0.357 -0.877 -20.992 1.00 98.94 436 ILE A C 1
ATOM 3292 O O . ILE A 1 436 ? -0.604 -1.307 -21.629 1.00 98.94 436 ILE A O 1
ATOM 3296 N N . GLY A 1 437 ? 1.573 -1.423 -21.047 1.00 98.75 437 GLY A N 1
ATOM 3297 C CA . GLY A 1 437 ? 1.891 -2.655 -21.769 1.00 98.75 437 GLY A CA 1
ATOM 3298 C C . GLY A 1 437 ? 1.336 -3.918 -21.103 1.00 98.75 437 GLY A C 1
ATOM 3299 O O . GLY A 1 437 ? 0.335 -3.886 -20.386 1.00 98.75 437 GLY A O 1
ATOM 3300 N N . ASP A 1 438 ? 1.993 -5.047 -21.339 1.00 98.44 438 ASP A N 1
ATOM 3301 C CA . ASP A 1 438 ? 1.542 -6.370 -20.909 1.00 98.44 438 ASP A CA 1
ATOM 3302 C C . ASP A 1 438 ? 2.244 -6.855 -19.633 1.00 98.44 438 ASP A C 1
ATOM 3304 O O . ASP A 1 438 ? 3.389 -6.489 -19.345 1.00 98.44 438 ASP A O 1
ATOM 3308 N N . ARG A 1 439 ? 1.599 -7.785 -18.919 1.00 96.12 439 ARG A N 1
ATOM 3309 C CA . ARG A 1 439 ? 2.196 -8.571 -17.819 1.00 96.12 439 ARG A CA 1
ATOM 3310 C C . ARG A 1 439 ? 2.773 -7.730 -16.676 1.00 96.12 439 ARG A C 1
ATOM 3312 O O . ARG A 1 439 ? 3.708 -8.154 -15.994 1.00 96.12 439 ARG A O 1
ATOM 3319 N N . ASN A 1 440 ? 2.224 -6.543 -16.437 1.00 98.19 440 ASN A N 1
ATOM 3320 C CA . ASN A 1 440 ? 2.593 -5.731 -15.286 1.00 98.19 440 ASN A CA 1
ATOM 3321 C C . ASN A 1 440 ? 1.823 -6.167 -14.039 1.00 98.19 440 ASN A C 1
ATOM 3323 O O . ASN A 1 440 ? 0.667 -6.589 -14.097 1.00 98.19 440 ASN A O 1
ATOM 3327 N N . THR A 1 441 ? 2.457 -6.020 -12.880 1.00 97.06 441 THR A N 1
ATOM 3328 C CA . THR A 1 441 ? 1.804 -6.178 -11.578 1.00 97.06 441 THR A CA 1
ATOM 3329 C C . THR A 1 441 ? 1.792 -4.847 -10.843 1.00 97.06 441 THR A C 1
ATOM 3331 O O . THR A 1 441 ? 2.850 -4.325 -10.494 1.00 97.06 441 THR A O 1
ATOM 3334 N N . PHE A 1 442 ? 0.598 -4.343 -10.550 1.00 98.31 442 PHE A N 1
ATOM 3335 C CA . PHE A 1 442 ? 0.359 -3.144 -9.754 1.00 98.31 442 PHE A CA 1
ATOM 3336 C C . PHE A 1 442 ? -0.225 -3.554 -8.410 1.00 98.31 442 PHE A C 1
ATOM 3338 O O . PHE A 1 442 ? -1.327 -4.092 -8.338 1.00 98.31 442 PHE A O 1
ATOM 3345 N N . ARG A 1 443 ? 0.546 -3.363 -7.345 1.00 96.12 443 ARG A N 1
ATOM 3346 C CA . ARG A 1 443 ? 0.171 -3.734 -5.981 1.00 96.12 443 ARG A CA 1
ATOM 3347 C C . ARG A 1 443 ? -0.796 -2.718 -5.364 1.00 96.12 443 ARG A C 1
ATOM 3349 O O . ARG A 1 443 ? -1.268 -1.785 -6.009 1.00 96.12 443 ARG A O 1
ATOM 3356 N N . GLU A 1 444 ? -1.136 -2.962 -4.111 1.00 96.75 444 GLU A N 1
ATOM 3357 C CA . GLU A 1 444 ? -2.109 -2.206 -3.342 1.00 96.75 444 GLU A CA 1
ATOM 3358 C C . GLU A 1 444 ? -1.753 -0.713 -3.314 1.00 96.75 444 GLU A C 1
ATOM 3360 O O . GLU A 1 444 ? -0.592 -0.338 -3.125 1.00 96.75 444 GLU A O 1
ATOM 3365 N N . PHE A 1 445 ? -2.756 0.151 -3.477 1.00 97.31 445 PHE A N 1
ATOM 3366 C CA . PHE A 1 445 ? -2.589 1.612 -3.437 1.00 97.31 445 PHE A CA 1
ATOM 3367 C C . PHE A 1 445 ? -1.627 2.198 -4.481 1.00 97.31 445 PHE A C 1
ATOM 3369 O O . PHE A 1 445 ? -1.164 3.330 -4.317 1.00 97.31 445 PHE A O 1
ATOM 3376 N N . VAL A 1 446 ? -1.311 1.465 -5.552 1.00 98.56 446 VAL A N 1
ATOM 3377 C CA . VAL A 1 446 ? -0.599 2.057 -6.688 1.00 98.56 446 VAL A CA 1
ATOM 3378 C C . VAL A 1 446 ? -1.470 3.133 -7.330 1.00 98.56 446 VAL A C 1
ATOM 3380 O O . VAL A 1 446 ? -2.666 2.934 -7.552 1.00 98.56 446 VAL A O 1
ATOM 3383 N N . THR A 1 447 ? -0.855 4.274 -7.635 1.00 98.69 447 THR A N 1
ATOM 3384 C CA . THR A 1 447 ? -1.518 5.400 -8.303 1.00 98.69 447 THR A CA 1
ATOM 3385 C C . THR A 1 447 ? -0.784 5.777 -9.581 1.00 98.69 447 THR A C 1
ATOM 3387 O O . THR A 1 447 ? 0.446 5.869 -9.588 1.00 98.69 447 THR A O 1
ATOM 3390 N N . ILE A 1 448 ? -1.529 5.971 -10.671 1.00 98.69 448 ILE A N 1
ATOM 3391 C CA . ILE A 1 448 ? -0.965 6.309 -11.983 1.00 98.69 448 ILE A CA 1
ATOM 3392 C C . ILE A 1 448 ? -1.826 7.375 -12.646 1.00 98.69 448 ILE A C 1
ATOM 3394 O O . ILE A 1 448 ? -3.025 7.169 -12.852 1.00 98.69 448 ILE A O 1
ATOM 3398 N N . ASN A 1 449 ? -1.206 8.489 -13.021 1.00 98.06 449 ASN A N 1
ATOM 3399 C CA . ASN A 1 449 ? -1.888 9.603 -13.669 1.00 98.06 449 ASN A CA 1
ATOM 3400 C C . ASN A 1 449 ? -1.681 9.574 -15.186 1.00 98.06 449 ASN A C 1
ATOM 3402 O O . ASN A 1 449 ? -0.630 9.156 -15.673 1.00 98.06 449 ASN A O 1
ATOM 3406 N N . ARG A 1 450 ? -2.669 10.074 -15.931 1.00 97.25 450 ARG A N 1
ATOM 3407 C CA . ARG A 1 450 ? -2.553 10.391 -17.365 1.00 97.25 450 ARG A CA 1
ATOM 3408 C C . ARG A 1 450 ? -1.553 11.531 -17.581 1.00 97.25 450 ARG A C 1
ATOM 3410 O O . ARG A 1 450 ? -1.117 12.165 -16.623 1.00 97.25 450 ARG A O 1
ATOM 3417 N N . GLY A 1 451 ? -1.171 11.785 -18.830 1.00 95.06 451 GLY A N 1
ATOM 3418 C CA . GLY A 1 451 ? -0.283 12.906 -19.163 1.00 95.06 451 GLY A CA 1
ATOM 3419 C C . GLY A 1 451 ? -0.970 14.272 -19.110 1.00 95.06 451 GLY A C 1
ATOM 3420 O O . GLY A 1 451 ? -2.157 14.384 -18.797 1.00 95.06 451 GLY A O 1
ATOM 3421 N N . THR A 1 452 ? -0.234 15.311 -19.488 1.00 94.44 452 THR A N 1
ATOM 3422 C CA . THR A 1 452 ? -0.730 16.684 -19.659 1.00 94.44 452 THR A CA 1
ATOM 3423 C C . THR A 1 452 ? -0.506 17.157 -21.093 1.00 94.44 452 THR A C 1
ATOM 3425 O O . THR A 1 452 ? 0.384 16.671 -21.794 1.00 94.44 452 THR A O 1
ATOM 3428 N N . VAL A 1 453 ? -1.284 18.147 -21.542 1.00 92.69 453 VAL A N 1
ATOM 3429 C CA . VAL A 1 453 ? -1.118 18.724 -22.891 1.00 92.69 453 VAL A CA 1
ATOM 3430 C C . VAL A 1 453 ? 0.170 19.517 -23.078 1.00 92.69 453 VAL A C 1
ATOM 3432 O O . VAL A 1 453 ? 0.626 19.723 -24.200 1.00 92.69 453 VAL A O 1
ATOM 3435 N N . THR A 1 454 ? 0.768 19.956 -21.975 1.00 89.00 454 THR A N 1
ATOM 3436 C CA . THR A 1 454 ? 2.056 20.651 -21.935 1.00 89.00 454 THR A CA 1
ATOM 3437 C C . THR A 1 454 ? 3.242 19.685 -21.910 1.00 89.00 454 THR A C 1
ATOM 3439 O O . THR A 1 454 ? 4.376 20.122 -22.107 1.00 89.00 454 THR A O 1
ATOM 3442 N N . GLY A 1 455 ? 2.995 18.397 -21.663 1.00 90.44 455 GLY A N 1
ATOM 3443 C CA . GLY A 1 455 ? 3.988 17.334 -21.652 1.00 90.44 455 GLY A CA 1
ATOM 3444 C C . GLY A 1 455 ? 3.921 16.429 -22.874 1.00 90.44 455 GLY A C 1
ATOM 3445 O O . GLY A 1 455 ? 3.914 16.879 -24.019 1.00 90.44 455 GLY A O 1
ATOM 3446 N N . TYR A 1 456 ? 3.900 15.123 -22.623 1.00 92.50 456 TYR A N 1
ATOM 3447 C CA . TYR A 1 456 ? 3.846 14.107 -23.670 1.00 92.50 456 TYR A CA 1
ATOM 3448 C C . TYR A 1 456 ? 2.415 13.779 -24.095 1.00 92.50 456 TYR A C 1
ATOM 3450 O O . TYR A 1 456 ? 2.235 12.913 -24.948 1.00 92.50 456 TYR A O 1
ATOM 3458 N N . ASN A 1 457 ? 1.399 14.433 -23.517 1.00 94.38 457 ASN A N 1
ATOM 3459 C CA . ASN A 1 457 ? -0.027 14.094 -23.645 1.00 94.38 457 ASN A CA 1
ATOM 3460 C C . ASN A 1 457 ? -0.393 12.700 -23.120 1.00 94.38 457 ASN A C 1
ATOM 3462 O O . ASN A 1 457 ? -1.563 12.315 -23.125 1.00 94.38 457 ASN A O 1
ATOM 3466 N N . LYS A 1 458 ? 0.595 11.949 -22.633 1.00 97.31 458 LYS A N 1
ATOM 3467 C CA . LYS A 1 458 ? 0.429 10.597 -22.133 1.00 97.31 458 LYS A CA 1
ATOM 3468 C C . LYS A 1 458 ? 1.433 10.273 -21.044 1.00 97.31 458 LYS A C 1
ATOM 3470 O O . LYS A 1 458 ? 2.568 10.744 -21.071 1.00 97.31 458 LYS A O 1
ATOM 3475 N N . THR A 1 459 ? 1.015 9.391 -20.154 1.00 98.62 459 THR A N 1
ATOM 3476 C CA . THR A 1 459 ? 1.920 8.587 -19.331 1.00 98.62 459 THR A CA 1
ATOM 3477 C C . THR A 1 459 ? 2.001 7.206 -19.968 1.00 98.62 459 THR A C 1
ATOM 3479 O O . THR A 1 459 ? 0.984 6.680 -20.428 1.00 98.62 459 THR A O 1
ATOM 3482 N N . GLN A 1 460 ? 3.196 6.624 -20.039 1.00 98.75 460 GLN A N 1
ATOM 3483 C CA . GLN A 1 460 ? 3.404 5.326 -20.676 1.00 98.75 460 GLN A CA 1
ATOM 3484 C C . GLN A 1 460 ? 4.214 4.395 -19.779 1.00 98.75 460 GLN A C 1
ATOM 3486 O O . GLN A 1 460 ? 5.247 4.789 -19.245 1.00 98.75 460 GLN A O 1
ATOM 3491 N N . ILE A 1 461 ? 3.757 3.152 -19.655 1.00 98.88 461 ILE A N 1
ATOM 3492 C CA . ILE A 1 461 ? 4.430 2.067 -18.941 1.00 98.88 461 ILE A CA 1
ATOM 3493 C C . ILE A 1 461 ? 4.612 0.895 -19.902 1.00 98.88 461 ILE A C 1
ATOM 3495 O O . ILE A 1 461 ? 3.669 0.513 -20.596 1.00 98.88 461 ILE A O 1
ATOM 3499 N N . GLY A 1 462 ? 5.825 0.346 -19.944 1.00 98.62 462 GLY A N 1
ATOM 3500 C CA . GLY A 1 462 ? 6.187 -0.826 -20.731 1.00 98.62 462 GLY A CA 1
ATOM 3501 C C . GLY A 1 462 ? 5.603 -2.132 -20.188 1.00 98.62 462 GLY A C 1
ATOM 3502 O O . GLY A 1 462 ? 4.488 -2.183 -19.664 1.00 98.62 462 GLY A O 1
ATOM 3503 N N . ASN A 1 463 ? 6.362 -3.208 -20.354 1.00 98.25 463 ASN A N 1
ATOM 3504 C CA . ASN A 1 463 ? 5.937 -4.578 -20.091 1.00 98.25 463 ASN A CA 1
ATOM 3505 C C . ASN A 1 463 ? 6.687 -5.200 -18.915 1.00 98.25 463 ASN A C 1
ATOM 3507 O O . ASN A 1 463 ? 7.814 -4.810 -18.598 1.00 98.25 463 ASN A O 1
ATOM 3511 N N . ASP A 1 464 ? 6.108 -6.250 -18.332 1.00 95.69 464 ASP A N 1
ATOM 3512 C CA . ASP A 1 464 ? 6.760 -7.105 -17.329 1.00 95.69 464 ASP A CA 1
ATOM 3513 C C . ASP A 1 464 ? 7.278 -6.325 -16.095 1.00 95.69 464 ASP A C 1
ATOM 3515 O O . ASP A 1 464 ? 8.260 -6.717 -15.454 1.00 95.69 464 ASP A O 1
ATOM 3519 N N . GLY A 1 465 ? 6.651 -5.190 -15.777 1.00 95.88 465 GLY A N 1
ATOM 3520 C CA . GLY A 1 465 ? 6.989 -4.338 -14.645 1.00 95.88 465 GLY A CA 1
ATOM 3521 C C . GLY A 1 465 ? 6.341 -4.797 -13.340 1.00 95.88 465 GLY A C 1
ATOM 3522 O O . GLY A 1 465 ? 5.223 -5.317 -13.309 1.00 95.88 465 GLY A O 1
ATOM 3523 N N . LEU A 1 466 ? 7.034 -4.563 -12.228 1.00 94.94 466 LEU A N 1
ATOM 3524 C CA . LEU A 1 466 ? 6.501 -4.769 -10.886 1.00 94.94 466 LEU A CA 1
ATOM 3525 C C . LEU A 1 466 ? 6.465 -3.450 -10.121 1.00 94.94 466 LEU A C 1
ATOM 3527 O O . LEU A 1 466 ? 7.508 -2.901 -9.767 1.00 94.94 466 LEU A O 1
ATOM 3531 N N . PHE A 1 467 ? 5.258 -2.997 -9.806 1.00 97.81 467 PHE A N 1
ATOM 3532 C CA . PHE A 1 467 ? 4.981 -1.781 -9.056 1.00 97.81 467 PHE A CA 1
ATOM 3533 C C . PHE A 1 467 ? 4.390 -2.178 -7.711 1.00 97.81 467 PHE A C 1
ATOM 3535 O O . PHE A 1 467 ? 3.250 -2.634 -7.636 1.00 97.81 467 PHE A O 1
ATOM 3542 N N . MET A 1 468 ? 5.197 -2.095 -6.655 1.00 93.38 468 MET A N 1
ATOM 3543 C CA . MET A 1 468 ? 4.792 -2.534 -5.326 1.00 93.38 468 MET A CA 1
ATOM 3544 C C . MET A 1 468 ? 3.925 -1.498 -4.601 1.00 93.38 468 MET A C 1
ATOM 3546 O O . MET A 1 468 ? 3.593 -0.448 -5.148 1.00 93.38 468 MET A O 1
ATOM 3550 N N . ALA A 1 469 ? 3.498 -1.831 -3.380 1.00 90.88 469 ALA A N 1
ATOM 3551 C CA . ALA A 1 469 ? 2.487 -1.055 -2.681 1.00 90.88 469 ALA A CA 1
ATOM 3552 C C . ALA A 1 469 ? 2.915 0.411 -2.524 1.00 90.88 469 ALA A C 1
ATOM 3554 O O . ALA A 1 469 ? 4.084 0.695 -2.240 1.00 90.88 469 ALA A O 1
ATOM 3555 N N . TYR A 1 470 ? 1.964 1.332 -2.683 1.00 95.31 470 TYR A N 1
ATOM 3556 C CA . TYR A 1 470 ? 2.177 2.781 -2.553 1.00 95.31 470 TYR A CA 1
ATOM 3557 C C . TYR A 1 470 ? 3.098 3.439 -3.592 1.00 95.31 470 TYR A C 1
ATOM 3559 O O . TYR A 1 470 ? 3.545 4.567 -3.385 1.00 95.31 470 TYR A O 1
ATOM 3567 N N . VAL A 1 471 ? 3.397 2.770 -4.706 1.00 98.25 471 VAL A N 1
ATOM 3568 C CA . VAL A 1 471 ? 4.098 3.413 -5.826 1.00 98.25 471 VAL A CA 1
ATOM 3569 C C . VAL A 1 471 ? 3.191 4.454 -6.486 1.00 98.25 471 VAL A C 1
ATOM 3571 O O . VAL A 1 471 ? 2.018 4.193 -6.762 1.00 98.25 471 VAL A O 1
ATOM 3574 N N . HIS A 1 472 ? 3.754 5.629 -6.762 1.00 98.44 472 HIS A N 1
ATOM 3575 C CA . HIS A 1 472 ? 3.103 6.677 -7.543 1.00 98.44 472 HIS A CA 1
ATOM 3576 C C . HIS A 1 472 ? 3.853 6.930 -8.851 1.00 98.44 472 HIS A C 1
ATOM 3578 O O . HIS A 1 472 ? 5.061 7.184 -8.837 1.00 98.44 472 HIS A O 1
ATOM 3584 N N . ILE A 1 473 ? 3.129 6.900 -9.968 1.00 98.62 473 ILE A N 1
ATOM 3585 C CA . ILE A 1 473 ? 3.614 7.318 -11.285 1.00 98.62 473 ILE A CA 1
ATOM 3586 C C . ILE A 1 473 ? 2.842 8.575 -11.693 1.00 98.62 473 ILE A C 1
ATOM 3588 O O . ILE A 1 473 ? 1.671 8.508 -12.075 1.00 98.62 473 ILE A O 1
ATOM 3592 N N . ALA A 1 474 ? 3.503 9.724 -11.588 1.00 97.62 474 ALA A N 1
ATOM 3593 C CA . ALA A 1 474 ? 2.920 11.000 -11.969 1.00 97.62 474 ALA A CA 1
ATOM 3594 C C . ALA A 1 474 ? 2.744 11.143 -13.492 1.00 97.62 474 ALA A C 1
ATOM 3596 O O . ALA A 1 474 ? 3.144 10.299 -14.296 1.00 97.62 474 ALA A O 1
ATOM 3597 N N . HIS A 1 475 ? 2.118 12.253 -13.873 1.00 97.25 475 HIS A N 1
ATOM 3598 C CA . HIS A 1 475 ? 1.811 12.594 -15.253 1.00 97.25 475 HIS A CA 1
ATOM 3599 C C . HIS A 1 475 ? 3.067 12.723 -16.129 1.00 97.25 475 HIS A C 1
ATOM 3601 O O . HIS A 1 475 ? 4.131 13.155 -15.678 1.00 97.25 475 HIS A O 1
ATOM 3607 N N . ASP A 1 476 ? 2.928 12.378 -17.409 1.00 97.69 476 ASP A N 1
ATOM 3608 C CA . ASP A 1 476 ? 3.972 12.525 -18.431 1.00 97.69 476 ASP A CA 1
ATOM 3609 C C . ASP A 1 476 ? 5.232 11.690 -18.161 1.00 97.69 476 ASP A C 1
ATOM 3611 O O . ASP A 1 476 ? 6.294 11.946 -18.726 1.00 97.69 476 ASP A O 1
ATOM 3615 N N . SER A 1 477 ? 5.136 10.677 -17.301 1.00 98.25 477 SER A N 1
ATOM 3616 C CA . SER A 1 477 ? 6.224 9.730 -17.092 1.00 98.25 477 SER A CA 1
ATOM 3617 C C . SER A 1 477 ? 6.260 8.664 -18.186 1.00 98.25 477 SER A C 1
ATOM 3619 O O . SER A 1 477 ? 5.227 8.148 -18.617 1.00 98.25 477 SER A O 1
ATOM 3621 N N . LEU A 1 478 ? 7.472 8.311 -18.611 1.00 98.75 478 LEU A N 1
ATOM 3622 C CA . LEU A 1 478 ? 7.740 7.247 -19.577 1.00 98.75 478 LEU A CA 1
ATOM 3623 C C . LEU A 1 478 ? 8.563 6.168 -18.880 1.00 98.75 478 LEU A C 1
ATOM 3625 O O . LEU A 1 478 ? 9.705 6.415 -18.504 1.00 98.75 478 LEU A O 1
ATOM 3629 N N . VAL A 1 479 ? 7.984 4.990 -18.679 1.00 98.88 479 VAL A N 1
ATOM 3630 C CA . VAL A 1 479 ? 8.593 3.882 -17.940 1.00 98.88 479 VAL A CA 1
ATOM 3631 C C . VAL A 1 479 ? 8.801 2.701 -18.881 1.00 98.88 479 VAL A C 1
ATOM 3633 O O . VAL A 1 479 ? 7.853 2.251 -19.521 1.00 98.88 479 VAL A O 1
ATOM 3636 N N . GLY A 1 480 ? 10.038 2.215 -18.962 1.00 98.56 480 GLY A N 1
ATOM 3637 C CA . GLY A 1 480 ? 10.443 1.088 -19.798 1.00 98.56 480 GLY A CA 1
ATOM 3638 C C . GLY A 1 480 ? 9.986 -0.276 -19.281 1.00 98.56 480 GLY A C 1
ATOM 3639 O O . GLY A 1 480 ? 9.144 -0.398 -18.386 1.00 98.56 480 GLY A O 1
ATOM 3640 N N . ASP A 1 481 ? 10.568 -1.320 -19.856 1.00 97.88 481 ASP A N 1
ATOM 3641 C CA . ASP A 1 481 ? 10.235 -2.711 -19.572 1.00 97.88 481 ASP A CA 1
ATOM 3642 C C . ASP A 1 481 ? 10.987 -3.267 -18.356 1.00 97.88 481 ASP A C 1
ATOM 3644 O O . ASP A 1 481 ? 12.108 -2.861 -18.034 1.00 97.88 481 ASP A O 1
ATOM 3648 N N . ARG A 1 482 ? 10.426 -4.313 -17.734 1.00 94.81 482 ARG A N 1
ATOM 3649 C CA . ARG A 1 482 ? 11.080 -5.150 -16.706 1.00 94.81 482 ARG A CA 1
ATOM 3650 C C . ARG A 1 482 ? 11.592 -4.345 -15.509 1.00 94.81 482 ARG A C 1
ATOM 3652 O O . ARG A 1 482 ? 12.582 -4.712 -14.863 1.00 94.81 482 ARG A O 1
ATOM 3659 N N . VAL A 1 483 ? 10.931 -3.228 -15.228 1.00 96.81 483 VAL A N 1
ATOM 3660 C CA . VAL A 1 483 ? 11.247 -2.350 -14.105 1.00 96.81 483 VAL A CA 1
ATOM 3661 C C . VAL A 1 483 ? 10.740 -2.934 -12.790 1.00 96.81 483 VAL A C 1
ATOM 3663 O O . VAL A 1 483 ? 9.757 -3.674 -12.748 1.00 96.81 483 VAL A O 1
ATOM 3666 N N . VAL A 1 484 ? 11.399 -2.579 -11.691 1.00 95.19 484 VAL A N 1
ATOM 3667 C CA . VAL A 1 484 ? 10.938 -2.905 -10.339 1.00 95.19 484 VAL A CA 1
ATOM 3668 C C . VAL A 1 484 ? 10.888 -1.632 -9.515 1.00 95.19 484 VAL A C 1
ATOM 3670 O O . VAL A 1 484 ? 11.917 -1.014 -9.253 1.00 95.19 484 VAL A O 1
ATOM 3673 N N . PHE A 1 485 ? 9.692 -1.273 -9.078 1.00 97.56 485 PHE A N 1
ATOM 3674 C CA . PHE A 1 485 ? 9.430 -0.185 -8.154 1.00 97.56 485 PHE A CA 1
ATOM 3675 C C . PHE A 1 485 ? 9.027 -0.806 -6.826 1.00 97.56 485 PHE A C 1
ATOM 3677 O O . PHE A 1 485 ? 7.916 -1.311 -6.676 1.00 97.56 485 PHE A O 1
ATOM 3684 N N . SER A 1 486 ? 9.949 -0.819 -5.869 1.00 91.25 486 SER A N 1
ATOM 3685 C CA . SER A 1 486 ? 9.665 -1.303 -4.520 1.00 91.25 486 SER A CA 1
ATOM 3686 C C . SER A 1 486 ? 8.741 -0.345 -3.766 1.00 91.25 486 SER A C 1
ATOM 3688 O O . SER A 1 486 ? 8.503 0.777 -4.204 1.00 91.25 486 SER A O 1
ATOM 3690 N N . ASN A 1 487 ? 8.235 -0.778 -2.610 1.00 86.62 487 ASN A N 1
ATOM 3691 C CA . ASN A 1 487 ? 7.194 -0.051 -1.883 1.00 86.62 487 ASN A CA 1
ATOM 3692 C C . ASN A 1 487 ? 7.518 1.434 -1.687 1.00 86.62 487 ASN A C 1
ATOM 3694 O O . ASN A 1 487 ? 8.619 1.783 -1.246 1.00 86.62 487 ASN A O 1
ATOM 3698 N N . GLY A 1 488 ? 6.552 2.294 -2.005 1.00 90.69 488 GLY A N 1
ATOM 3699 C CA . GLY A 1 488 ? 6.681 3.746 -1.889 1.00 90.69 488 GLY A CA 1
ATOM 3700 C C . GLY A 1 488 ? 7.723 4.385 -2.813 1.00 90.69 488 GLY A C 1
ATOM 3701 O O . GLY A 1 488 ? 8.066 5.547 -2.602 1.00 90.69 488 GLY A O 1
ATOM 3702 N N . ALA A 1 489 ? 8.281 3.655 -3.787 1.00 95.62 489 ALA A N 1
ATOM 3703 C CA . ALA A 1 489 ? 9.112 4.261 -4.820 1.00 95.62 489 ALA A CA 1
ATOM 3704 C C . ALA A 1 489 ? 8.224 5.059 -5.783 1.00 95.62 489 ALA A C 1
ATOM 3706 O O . ALA A 1 489 ? 7.297 4.502 -6.361 1.00 95.62 489 ALA A O 1
ATOM 3707 N N . SER A 1 490 ? 8.504 6.345 -5.968 1.00 97.19 490 SER A N 1
ATOM 3708 C CA . SER A 1 490 ? 7.576 7.254 -6.643 1.00 97.19 490 SER A CA 1
ATOM 3709 C C . SER A 1 490 ? 8.277 8.206 -7.600 1.00 97.19 490 SER A C 1
ATOM 3711 O O . SER A 1 490 ? 9.386 8.685 -7.333 1.00 97.19 490 SER A O 1
ATOM 3713 N N . LEU A 1 491 ? 7.601 8.493 -8.710 1.00 98.44 491 LEU A N 1
ATOM 3714 C CA . LEU A 1 491 ? 8.023 9.448 -9.727 1.00 98.44 491 LEU A CA 1
ATOM 3715 C C . LEU A 1 491 ? 7.192 10.721 -9.616 1.00 98.44 491 LEU A C 1
ATOM 3717 O O . LEU A 1 491 ? 5.967 10.657 -9.543 1.00 98.44 491 LEU A O 1
ATOM 3721 N N . ALA A 1 492 ? 7.856 11.871 -9.656 1.00 97.50 492 ALA A N 1
ATOM 3722 C CA . ALA A 1 492 ? 7.211 13.127 -10.015 1.00 97.50 492 ALA A CA 1
ATOM 3723 C C . ALA A 1 492 ? 7.017 13.222 -11.542 1.00 97.50 492 ALA A C 1
ATOM 3725 O O . ALA A 1 492 ? 7.410 12.321 -12.286 1.00 97.50 492 ALA A O 1
ATOM 3726 N N . GLY A 1 493 ? 6.377 14.296 -12.011 1.00 94.75 493 GLY A N 1
ATOM 3727 C CA . GLY A 1 493 ? 5.995 14.424 -13.419 1.00 94.75 493 GLY A CA 1
AT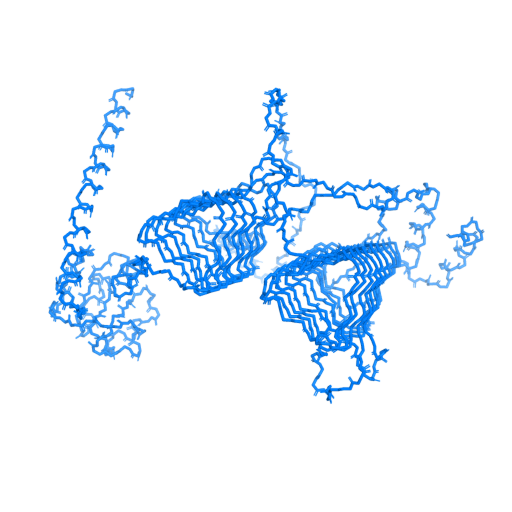OM 3728 C C . GLY A 1 493 ? 7.186 14.454 -14.384 1.00 94.75 493 GLY A C 1
ATOM 3729 O O . GLY A 1 493 ? 8.282 14.899 -14.033 1.00 94.75 493 GLY A O 1
ATOM 3730 N N . HIS A 1 494 ? 6.967 14.018 -15.625 1.00 97.44 494 HIS A N 1
ATOM 3731 C CA . HIS A 1 494 ? 7.964 14.042 -16.710 1.00 97.44 494 HIS A CA 1
ATOM 3732 C C . HIS A 1 494 ? 9.238 13.221 -16.461 1.00 97.44 494 HIS A C 1
ATOM 3734 O O . HIS A 1 494 ? 10.304 13.538 -16.993 1.00 97.44 494 HIS A O 1
ATOM 3740 N N . VAL A 1 495 ? 9.167 12.186 -15.627 1.00 98.50 495 VAL A N 1
ATOM 3741 C CA . VAL A 1 495 ? 10.315 11.299 -15.396 1.00 98.50 495 VAL A CA 1
ATOM 3742 C C . VAL A 1 495 ? 10.405 10.238 -16.488 1.00 98.50 495 VAL A C 1
ATOM 3744 O O . VAL A 1 495 ? 9.410 9.586 -16.806 1.00 98.50 495 VAL A O 1
ATOM 3747 N N . ILE A 1 496 ? 11.615 10.018 -17.002 1.00 98.75 496 ILE A N 1
ATOM 3748 C CA . ILE A 1 496 ? 11.920 8.931 -17.938 1.00 98.75 496 ILE A CA 1
ATOM 3749 C C . ILE A 1 496 ? 12.657 7.831 -17.174 1.00 98.75 496 ILE A C 1
ATOM 3751 O O . ILE A 1 496 ? 13.680 8.088 -16.544 1.00 98.75 496 ILE A O 1
ATOM 3755 N N . VAL A 1 497 ? 12.160 6.602 -17.232 1.00 98.81 497 VAL A N 1
ATOM 3756 C CA . VAL A 1 497 ? 12.781 5.419 -16.633 1.00 98.81 497 VAL A CA 1
ATOM 3757 C C . VAL A 1 497 ? 13.047 4.407 -17.732 1.00 98.81 497 VAL A C 1
ATOM 3759 O O . VAL A 1 497 ? 12.128 3.985 -18.424 1.00 98.81 497 VAL A O 1
ATOM 3762 N N . GLY A 1 498 ? 14.309 4.032 -17.880 1.00 98.56 498 GLY A N 1
ATOM 3763 C CA . GLY A 1 498 ? 14.767 3.050 -18.844 1.00 98.56 498 GLY A CA 1
ATOM 3764 C C . GLY A 1 498 ? 14.434 1.615 -18.458 1.00 98.56 498 GLY A C 1
ATOM 3765 O O . GLY A 1 498 ? 13.790 1.322 -17.444 1.00 98.56 498 GLY A O 1
ATOM 3766 N N . ASP A 1 499 ? 14.937 0.701 -19.268 1.00 97.00 499 ASP A N 1
ATOM 3767 C CA . ASP A 1 499 ? 14.663 -0.717 -19.147 1.00 97.00 499 ASP A CA 1
ATOM 3768 C C . ASP A 1 499 ? 15.410 -1.351 -17.980 1.00 97.00 499 ASP A C 1
ATOM 3770 O O . ASP A 1 499 ? 16.572 -1.065 -17.670 1.00 97.00 499 ASP A O 1
ATOM 3774 N N . ASN A 1 500 ? 14.757 -2.326 -17.362 1.00 94.50 500 ASN A N 1
ATOM 3775 C CA . ASN A 1 500 ? 15.321 -3.157 -16.320 1.00 94.50 500 ASN A CA 1
ATOM 3776 C C . ASN A 1 500 ? 15.866 -2.368 -15.102 1.00 94.50 500 ASN A C 1
ATOM 3778 O O . ASN A 1 500 ? 16.814 -2.821 -14.435 1.00 94.50 500 ASN A O 1
ATOM 3782 N N . VAL A 1 501 ? 15.301 -1.192 -14.828 1.00 96.94 501 VAL A N 1
ATOM 3783 C CA . VAL A 1 501 ? 15.631 -0.341 -13.677 1.00 96.94 501 VAL A CA 1
ATOM 3784 C C . VAL A 1 501 ? 15.036 -0.915 -12.394 1.00 96.94 501 VAL A C 1
ATOM 3786 O O . VAL A 1 501 ? 13.943 -1.477 -12.396 1.00 96.94 501 VAL A O 1
ATOM 3789 N N . ILE A 1 502 ? 15.750 -0.765 -11.278 1.00 95.94 502 ILE A N 1
ATOM 3790 C CA . ILE A 1 502 ? 15.233 -1.105 -9.948 1.00 95.94 502 ILE A CA 1
ATOM 3791 C C . ILE A 1 502 ? 15.278 0.134 -9.057 1.00 95.94 502 ILE A C 1
ATOM 3793 O O . ILE A 1 502 ? 16.359 0.604 -8.692 1.00 95.94 502 ILE A O 1
ATOM 3797 N N . LEU A 1 503 ? 14.105 0.624 -8.668 1.00 96.69 503 LEU A N 1
ATOM 3798 C CA . LEU A 1 503 ? 13.953 1.647 -7.645 1.00 96.69 503 LEU A CA 1
ATOM 3799 C C . LEU A 1 503 ? 13.633 0.977 -6.306 1.00 96.69 503 LEU A C 1
ATOM 3801 O O . LEU A 1 503 ? 12.542 0.441 -6.114 1.00 96.69 503 LEU A O 1
ATOM 3805 N N . SER A 1 504 ? 14.590 0.977 -5.376 1.00 90.56 504 SER A N 1
ATOM 3806 C CA . SER A 1 504 ? 14.382 0.380 -4.048 1.00 90.56 504 SER A CA 1
ATOM 3807 C C . SER A 1 504 ? 13.377 1.178 -3.213 1.00 90.56 504 SER A C 1
ATOM 3809 O O . SER A 1 504 ? 13.044 2.318 -3.539 1.00 90.56 504 SER A O 1
ATOM 3811 N N . GLY A 1 505 ? 12.913 0.580 -2.109 1.00 86.44 505 GLY A N 1
ATOM 3812 C CA . GLY A 1 505 ? 11.810 1.120 -1.312 1.00 86.44 505 GLY A CA 1
ATOM 3813 C C . GLY A 1 505 ? 12.038 2.571 -0.899 1.00 86.44 505 GLY A C 1
ATOM 3814 O O . GLY A 1 505 ? 13.150 2.940 -0.506 1.00 86.44 505 GLY A O 1
ATOM 3815 N N . PHE A 1 506 ? 10.985 3.379 -1.004 1.00 89.31 506 PHE A N 1
ATOM 3816 C CA . PHE A 1 506 ? 10.986 4.813 -0.707 1.00 89.31 506 PHE A CA 1
ATOM 3817 C C . PHE A 1 506 ? 11.976 5.639 -1.543 1.00 89.31 506 PHE A C 1
ATOM 3819 O O . PHE A 1 506 ? 12.467 6.673 -1.092 1.00 89.31 506 PHE A O 1
ATOM 3826 N N . THR A 1 507 ? 12.306 5.189 -2.757 1.00 94.44 507 THR A N 1
ATOM 3827 C CA . THR A 1 507 ? 13.029 6.035 -3.714 1.00 94.44 507 THR A CA 1
ATOM 3828 C C . THR A 1 507 ? 12.104 7.119 -4.253 1.00 94.44 507 THR A C 1
ATOM 3830 O O . THR A 1 507 ? 11.050 6.807 -4.793 1.00 94.44 507 THR A O 1
ATOM 3833 N N . LEU A 1 508 ? 12.512 8.381 -4.178 1.00 97.31 508 LEU A N 1
ATOM 3834 C CA . LEU A 1 508 ? 11.770 9.510 -4.734 1.00 97.31 508 LEU A CA 1
ATOM 3835 C C . LEU A 1 508 ? 12.544 10.096 -5.913 1.00 97.31 508 LEU A C 1
ATOM 3837 O O . LEU A 1 508 ? 13.711 10.466 -5.760 1.00 97.31 508 LEU A O 1
ATOM 3841 N N . VAL A 1 509 ? 11.907 10.183 -7.079 1.00 98.31 509 VAL A N 1
ATOM 3842 C CA . VAL A 1 509 ? 12.506 10.746 -8.296 1.00 98.31 509 VAL A CA 1
ATOM 3843 C C . VAL A 1 509 ? 11.864 12.090 -8.603 1.00 98.31 509 VAL A C 1
ATOM 3845 O O . VAL A 1 509 ? 10.656 12.185 -8.808 1.00 98.31 509 VAL A O 1
ATOM 3848 N N . HIS A 1 510 ? 12.682 13.138 -8.609 1.00 98.00 510 HIS A N 1
ATOM 3849 C CA . HIS A 1 510 ? 12.254 14.495 -8.915 1.00 98.00 510 HIS A CA 1
ATOM 3850 C C . HIS A 1 510 ? 11.804 14.626 -10.375 1.00 98.00 510 HIS A C 1
ATOM 3852 O O . HIS A 1 510 ? 12.255 13.884 -11.243 1.00 98.00 510 HIS A O 1
ATOM 3858 N N . GLN A 1 511 ? 10.943 15.604 -10.650 1.00 96.00 511 GLN A N 1
ATOM 3859 C CA . GLN A 1 511 ? 10.429 15.867 -11.993 1.00 96.00 511 GLN A CA 1
ATOM 3860 C C . GLN A 1 511 ? 11.558 16.160 -12.989 1.00 96.00 511 GLN A C 1
ATOM 3862 O O . GLN A 1 511 ? 12.582 16.742 -12.606 1.00 96.00 511 GLN A O 1
ATOM 3867 N N . PHE A 1 512 ? 11.340 15.793 -14.255 1.00 97.12 512 PHE A N 1
ATOM 3868 C CA . PHE A 1 512 ? 12.286 15.958 -15.373 1.00 97.12 512 PHE A CA 1
ATOM 3869 C C . PHE A 1 512 ? 13.617 15.203 -15.234 1.00 97.12 512 PHE A C 1
ATOM 3871 O O . PHE A 1 512 ? 14.589 15.535 -15.910 1.00 97.12 512 PHE A O 1
ATOM 3878 N N . VAL A 1 513 ? 13.682 14.201 -14.358 1.00 98.19 513 VAL A N 1
ATOM 3879 C CA . VAL A 1 513 ? 14.856 13.332 -14.215 1.00 98.19 513 VAL A CA 1
ATOM 3880 C C . VAL A 1 513 ? 14.745 12.136 -15.158 1.00 98.19 513 VAL A C 1
ATOM 3882 O O . VAL A 1 513 ? 13.671 11.561 -15.326 1.00 98.19 513 VAL A O 1
ATOM 3885 N N . SER A 1 514 ? 15.874 11.725 -15.728 1.00 98.50 514 SER A N 1
ATOM 3886 C CA . SER A 1 514 ? 16.014 10.474 -16.477 1.00 98.50 514 SER A CA 1
ATOM 3887 C C . SER A 1 514 ? 16.791 9.426 -15.677 1.00 98.50 514 SER A C 1
ATOM 3889 O O . SER A 1 514 ? 17.861 9.705 -15.132 1.00 98.50 514 SER A O 1
ATOM 3891 N N . VAL A 1 515 ? 16.285 8.197 -15.624 1.00 98.56 515 VAL A N 1
ATOM 3892 C CA . VAL A 1 515 ? 16.929 7.039 -14.997 1.00 98.56 515 VAL A CA 1
ATOM 3893 C C . VAL A 1 515 ? 17.254 6.026 -16.085 1.00 98.56 515 VAL A C 1
ATOM 3895 O O . VAL A 1 515 ? 16.356 5.395 -16.624 1.00 98.56 515 VAL A O 1
ATOM 3898 N N . GLY A 1 516 ? 18.531 5.892 -16.430 1.00 97.75 516 GLY A N 1
ATOM 3899 C CA . GLY A 1 516 ? 18.980 5.063 -17.544 1.00 97.75 516 GLY A CA 1
ATOM 3900 C C . GLY A 1 516 ? 18.873 3.560 -17.288 1.00 97.75 516 GLY A C 1
ATOM 3901 O O . GLY A 1 516 ? 18.787 3.109 -16.144 1.00 97.75 516 GLY A O 1
ATOM 3902 N N . ASP A 1 517 ? 18.935 2.780 -18.365 1.00 96.69 517 ASP A N 1
ATOM 3903 C CA . ASP A 1 517 ? 18.732 1.331 -18.332 1.00 96.69 517 ASP A CA 1
ATOM 3904 C C . ASP A 1 517 ? 19.635 0.629 -17.314 1.00 96.69 517 ASP A C 1
ATOM 3906 O O . ASP A 1 517 ? 20.785 1.011 -17.092 1.00 96.69 517 ASP A O 1
ATOM 3910 N N . HIS A 1 518 ? 19.134 -0.435 -16.690 1.00 95.31 518 HIS A N 1
ATOM 3911 C CA . HIS A 1 518 ? 19.847 -1.232 -15.684 1.00 95.31 518 HIS A CA 1
ATOM 3912 C C . HIS A 1 518 ? 20.307 -0.455 -14.434 1.00 95.31 518 HIS A C 1
ATOM 3914 O O . HIS A 1 518 ? 21.048 -1.013 -13.609 1.00 95.31 518 HIS A O 1
ATOM 3920 N N . ALA A 1 519 ? 19.888 0.800 -14.261 1.00 96.69 519 ALA A N 1
ATOM 3921 C CA . ALA A 1 519 ? 20.178 1.566 -13.062 1.00 96.69 519 ALA A CA 1
ATOM 3922 C C . ALA A 1 519 ? 19.502 0.967 -11.819 1.00 96.69 519 ALA A C 1
ATOM 3924 O O . ALA A 1 519 ? 18.517 0.224 -11.887 1.00 96.69 519 ALA A O 1
ATOM 3925 N N . PHE A 1 520 ? 20.071 1.281 -10.660 1.00 96.56 520 PHE A N 1
ATOM 3926 C CA . PHE A 1 520 ? 19.615 0.777 -9.371 1.00 96.56 520 PHE A CA 1
ATOM 3927 C C . PHE A 1 520 ? 19.700 1.874 -8.310 1.00 96.56 520 PHE A C 1
ATOM 3929 O O . PHE A 1 520 ? 20.748 2.506 -8.154 1.00 96.56 520 PHE A O 1
ATOM 3936 N N . THR A 1 521 ? 18.649 2.066 -7.521 1.00 95.50 521 THR A N 1
ATOM 3937 C CA . THR A 1 521 ? 18.702 2.944 -6.343 1.00 95.50 521 THR A CA 1
ATOM 3938 C C . THR A 1 521 ? 18.717 2.146 -5.050 1.00 95.50 521 THR A C 1
ATOM 3940 O O . THR A 1 521 ? 18.109 1.083 -4.955 1.00 95.50 521 THR A O 1
ATOM 3943 N N . GLY A 1 522 ? 19.414 2.652 -4.032 1.00 88.31 522 GLY A N 1
ATOM 3944 C CA . GLY A 1 522 ? 19.296 2.162 -2.658 1.00 88.31 522 GLY A CA 1
ATOM 3945 C C . GLY A 1 522 ? 17.981 2.595 -1.997 1.00 88.31 522 GLY A C 1
ATOM 3946 O O . GLY A 1 522 ? 17.268 3.457 -2.506 1.00 88.31 522 GLY A O 1
ATOM 3947 N N . MET A 1 523 ? 17.654 2.007 -0.846 1.00 87.50 523 MET A N 1
ATOM 3948 C CA . MET A 1 523 ? 16.469 2.388 -0.065 1.00 87.50 523 MET A CA 1
ATOM 3949 C C . MET A 1 523 ? 16.516 3.869 0.347 1.00 87.50 523 MET A C 1
ATOM 3951 O O . MET A 1 523 ? 17.576 4.359 0.738 1.00 87.50 523 MET A O 1
ATOM 3955 N N . GLY A 1 524 ? 15.377 4.565 0.283 1.00 86.94 524 GLY A N 1
ATOM 3956 C CA . GLY A 1 524 ? 15.249 5.966 0.707 1.00 86.94 524 GLY A CA 1
ATOM 3957 C C . GLY A 1 524 ? 16.015 6.967 -0.165 1.00 86.94 524 GLY A C 1
ATOM 3958 O O . GLY A 1 524 ? 16.365 8.050 0.301 1.00 86.94 524 GLY A O 1
ATOM 3959 N N . THR A 1 525 ? 16.350 6.598 -1.404 1.00 91.94 525 THR A N 1
ATOM 3960 C CA . THR A 1 525 ? 17.131 7.458 -2.304 1.00 91.94 525 THR A CA 1
ATOM 3961 C C . THR A 1 525 ? 16.284 8.619 -2.821 1.00 91.94 525 THR A C 1
ATOM 3963 O O . THR A 1 525 ? 15.224 8.387 -3.389 1.00 91.94 525 THR A O 1
ATOM 3966 N N . ALA A 1 526 ? 16.773 9.856 -2.722 1.00 96.12 526 ALA A N 1
ATOM 3967 C CA . ALA A 1 526 ? 16.145 11.018 -3.358 1.00 96.12 526 ALA A CA 1
ATOM 3968 C C . ALA A 1 526 ? 16.942 11.442 -4.604 1.00 96.12 526 ALA A C 1
ATOM 3970 O O . ALA A 1 526 ? 17.993 12.084 -4.497 1.00 96.12 526 ALA A O 1
ATOM 3971 N N . LEU A 1 527 ? 16.461 11.059 -5.789 1.00 96.81 527 LEU A N 1
ATOM 3972 C CA . LEU A 1 527 ? 17.060 11.389 -7.084 1.00 96.81 527 LEU A CA 1
ATOM 3973 C C . LEU A 1 527 ? 16.585 12.764 -7.561 1.00 96.81 527 LEU A C 1
ATOM 3975 O O . LEU A 1 527 ? 15.438 12.932 -7.955 1.00 96.81 527 LEU A O 1
ATOM 3979 N N . ASN A 1 528 ? 17.489 13.741 -7.570 1.00 95.81 528 ASN A N 1
ATOM 3980 C CA . ASN A 1 528 ? 17.239 15.103 -8.056 1.00 95.81 528 ASN A CA 1
ATOM 3981 C C . ASN A 1 528 ? 17.980 15.440 -9.362 1.00 95.81 528 ASN A C 1
ATOM 3983 O O . ASN A 1 528 ? 18.001 16.597 -9.778 1.00 95.81 528 ASN A O 1
ATOM 3987 N N . ARG A 1 529 ? 18.658 14.458 -9.959 1.00 95.19 529 ARG A N 1
ATOM 3988 C CA . ARG A 1 529 ? 19.425 14.571 -11.205 1.00 95.19 529 ARG A CA 1
ATOM 3989 C C . ARG A 1 529 ? 19.387 13.243 -11.941 1.00 95.19 529 ARG A C 1
ATOM 3991 O O . ARG A 1 529 ? 19.178 12.207 -11.309 1.00 95.19 529 ARG A O 1
ATOM 3998 N N . ASP A 1 530 ? 19.670 13.299 -13.237 1.00 97.25 530 ASP A N 1
ATOM 3999 C CA . ASP A 1 530 ? 19.746 12.117 -14.088 1.00 97.25 530 ASP A CA 1
ATOM 4000 C C . ASP A 1 530 ? 20.685 11.056 -13.512 1.00 97.25 530 ASP A C 1
ATOM 4002 O O . ASP A 1 530 ? 21.810 11.347 -13.082 1.00 97.25 530 ASP A O 1
ATOM 4006 N N . LEU A 1 531 ? 20.210 9.814 -13.523 1.00 96.75 531 LEU A N 1
ATOM 4007 C CA . LEU A 1 531 ? 20.970 8.634 -13.149 1.00 96.75 531 LEU A CA 1
ATOM 4008 C C . LEU A 1 531 ? 21.385 7.904 -14.432 1.00 96.75 531 LEU A C 1
ATOM 4010 O O . LEU A 1 531 ? 20.521 7.353 -15.108 1.00 96.75 531 LEU A O 1
ATOM 4014 N N . PRO A 1 532 ? 22.682 7.875 -14.786 1.00 95.69 532 PRO A N 1
ATOM 4015 C CA . PRO A 1 532 ? 23.129 7.215 -16.007 1.00 95.69 532 PRO A CA 1
ATOM 4016 C C . PRO A 1 532 ? 22.825 5.709 -16.020 1.00 95.69 532 PRO A C 1
ATOM 4018 O O . PRO A 1 532 ? 22.724 5.097 -14.949 1.00 95.69 532 PRO A O 1
ATOM 4021 N N . PRO A 1 533 ? 22.780 5.082 -17.209 1.00 95.25 533 PRO A N 1
ATOM 4022 C CA . PRO A 1 533 ? 22.636 3.637 -17.329 1.00 95.25 533 PRO A CA 1
ATOM 4023 C C . PRO A 1 533 ? 23.654 2.860 -16.487 1.00 95.25 533 PRO A C 1
ATOM 4025 O O . PRO A 1 533 ? 24.758 3.335 -16.186 1.00 95.25 533 PRO A O 1
ATOM 4028 N N . PHE A 1 534 ? 23.265 1.653 -16.082 1.00 95.19 534 PHE A N 1
ATOM 4029 C CA . PHE A 1 534 ? 24.047 0.679 -15.312 1.00 95.19 534 PHE A CA 1
ATOM 4030 C C . PHE A 1 534 ? 24.491 1.154 -13.918 1.00 95.19 534 PHE A C 1
ATOM 4032 O O . PHE A 1 534 ? 25.172 0.418 -13.193 1.00 95.19 534 PHE A O 1
ATOM 4039 N N . THR A 1 535 ? 24.132 2.378 -13.529 1.00 95.25 535 THR A N 1
ATOM 4040 C CA . THR A 1 535 ? 24.667 3.064 -12.354 1.00 95.25 535 THR A CA 1
ATOM 4041 C C . THR A 1 535 ? 23.835 2.778 -11.111 1.00 95.25 535 THR A C 1
ATOM 4043 O O . THR A 1 535 ? 22.610 2.697 -11.144 1.00 95.25 535 THR A O 1
ATOM 4046 N N . MET A 1 536 ? 24.524 2.646 -9.982 1.00 96.62 536 MET A N 1
ATOM 4047 C CA . MET A 1 536 ? 23.930 2.596 -8.655 1.00 96.62 536 MET A CA 1
ATOM 4048 C C . MET A 1 536 ? 23.967 3.978 -8.006 1.00 96.62 536 MET A C 1
ATOM 4050 O O . MET A 1 536 ? 25.032 4.607 -7.971 1.00 96.62 536 MET A O 1
ATOM 4054 N N . ALA A 1 537 ? 22.853 4.410 -7.419 1.00 94.75 537 ALA A N 1
ATOM 4055 C CA . ALA A 1 537 ? 22.768 5.635 -6.624 1.00 94.75 537 ALA A CA 1
ATOM 4056 C C . ALA A 1 537 ? 22.171 5.388 -5.232 1.00 94.75 537 ALA A C 1
ATOM 4058 O O . ALA A 1 537 ? 21.344 4.497 -5.049 1.00 94.75 537 ALA A O 1
ATOM 4059 N N . ALA A 1 538 ? 22.601 6.177 -4.247 1.00 93.19 538 ALA A N 1
ATOM 4060 C CA . ALA A 1 538 ? 22.055 6.155 -2.890 1.00 93.19 538 ALA A CA 1
ATOM 4061 C C . ALA A 1 538 ? 22.186 7.529 -2.210 1.00 93.19 538 ALA A C 1
ATOM 4063 O O . ALA A 1 538 ? 23.070 8.311 -2.570 1.00 93.19 538 ALA A O 1
ATOM 4064 N N . GLY A 1 539 ? 21.337 7.788 -1.208 1.00 86.88 539 GLY A N 1
ATOM 4065 C CA . GLY A 1 539 ? 21.368 8.989 -0.360 1.00 86.88 539 GLY A CA 1
ATOM 4066 C C . GLY A 1 539 ? 20.159 9.914 -0.536 1.00 86.88 539 GLY A C 1
ATOM 4067 O O . GLY A 1 539 ? 19.445 9.825 -1.536 1.00 86.88 539 GLY A O 1
ATOM 4068 N N . ASN A 1 540 ? 19.940 10.805 0.438 1.00 89.94 540 ASN A N 1
ATOM 4069 C CA . ASN A 1 540 ? 18.929 11.860 0.367 1.00 89.94 540 ASN A CA 1
ATOM 4070 C C . ASN A 1 540 ? 19.610 13.194 0.024 1.00 89.94 540 ASN A C 1
ATOM 4072 O O . ASN A 1 540 ? 20.442 13.701 0.776 1.00 89.94 540 ASN A O 1
ATOM 4076 N N . TYR A 1 541 ? 19.271 13.667 -1.172 1.00 89.88 541 TYR A N 1
ATOM 4077 C CA . TYR A 1 541 ? 20.168 13.943 -2.299 1.00 89.88 541 TYR A CA 1
ATOM 4078 C C . TYR A 1 541 ? 21.122 12.793 -2.653 1.00 89.88 541 TYR A C 1
ATOM 4080 O O . TYR A 1 541 ? 22.140 12.544 -2.003 1.00 89.88 541 TYR A O 1
ATOM 4088 N N . ALA A 1 542 ? 20.774 12.089 -3.726 1.00 92.94 542 ALA A N 1
ATOM 4089 C CA . ALA A 1 542 ? 21.472 10.904 -4.187 1.00 92.94 542 ALA A CA 1
ATOM 4090 C C . ALA A 1 542 ? 22.831 11.215 -4.830 1.00 92.94 542 ALA A C 1
ATOM 4092 O O . ALA A 1 542 ? 23.011 12.197 -5.550 1.00 92.94 542 ALA A O 1
ATOM 4093 N N . SER A 1 543 ? 23.784 10.307 -4.633 1.00 93.62 543 SER A N 1
ATOM 4094 C CA . SER A 1 543 ? 25.060 10.292 -5.349 1.00 93.62 543 SER A CA 1
ATOM 4095 C C . SER A 1 543 ? 25.286 8.949 -6.028 1.00 93.62 543 SER A C 1
ATOM 4097 O O . SER A 1 543 ? 24.952 7.898 -5.484 1.00 93.62 543 SER A O 1
ATOM 4099 N N . ALA A 1 544 ? 25.920 8.973 -7.201 1.00 94.19 544 ALA A N 1
ATOM 4100 C CA . ALA A 1 544 ? 26.342 7.760 -7.888 1.00 94.19 544 ALA A CA 1
ATOM 4101 C C . ALA A 1 544 ? 27.491 7.071 -7.122 1.00 94.19 544 ALA A C 1
ATOM 4103 O O . ALA A 1 544 ? 28.556 7.665 -6.893 1.00 94.19 544 ALA A O 1
ATOM 4104 N N . ILE A 1 545 ? 27.291 5.811 -6.733 1.00 93.69 545 ILE A N 1
ATOM 4105 C CA . ILE A 1 545 ? 28.219 5.047 -5.879 1.00 93.69 545 ILE A CA 1
ATOM 4106 C C . ILE A 1 545 ? 29.007 3.973 -6.638 1.00 93.69 545 ILE A C 1
ATOM 4108 O O . ILE A 1 545 ? 30.084 3.576 -6.195 1.00 93.69 545 ILE A O 1
ATOM 4112 N N . GLY A 1 546 ? 28.528 3.533 -7.799 1.00 94.50 546 GLY A N 1
ATOM 4113 C CA . GLY A 1 546 ? 29.170 2.488 -8.595 1.00 94.50 546 GLY A CA 1
ATOM 4114 C C . GLY A 1 546 ? 28.286 2.023 -9.743 1.00 94.50 546 GLY A C 1
ATOM 4115 O O . GLY A 1 546 ? 27.292 2.669 -10.046 1.00 94.50 546 GLY A O 1
ATOM 4116 N N . ILE A 1 547 ? 28.630 0.883 -10.345 1.00 94.88 547 ILE A N 1
ATOM 4117 C CA . ILE A 1 547 ? 27.760 0.181 -11.300 1.00 94.88 547 ILE A CA 1
ATOM 4118 C C . ILE A 1 547 ? 27.113 -1.045 -10.647 1.00 94.88 547 ILE A C 1
ATOM 4120 O O . ILE A 1 547 ? 27.700 -1.647 -9.741 1.00 94.88 547 ILE A O 1
ATOM 4124 N N . ASN A 1 548 ? 25.946 -1.458 -11.141 1.00 88.56 548 ASN A N 1
ATOM 4125 C CA . ASN A 1 548 ? 25.182 -2.599 -10.631 1.00 88.56 548 ASN A CA 1
ATOM 4126 C C . ASN A 1 548 ? 25.765 -3.952 -11.087 1.00 88.56 548 ASN A C 1
ATOM 4128 O O . ASN A 1 548 ? 25.129 -4.714 -11.812 1.00 88.56 548 ASN A O 1
ATOM 4132 N N . LYS A 1 549 ? 26.996 -4.272 -10.669 1.00 91.25 549 LYS A N 1
ATOM 4133 C CA . LYS A 1 549 ? 27.729 -5.468 -11.137 1.00 91.25 549 LYS A CA 1
ATOM 4134 C C . LYS A 1 549 ? 26.947 -6.765 -10.956 1.00 91.25 549 LYS A C 1
ATOM 4136 O O . LYS A 1 549 ? 26.949 -7.603 -11.847 1.00 91.25 549 LYS A O 1
ATOM 4141 N N . GLU A 1 550 ? 26.293 -6.938 -9.810 1.00 87.88 550 GLU A N 1
ATOM 4142 C CA . GLU A 1 550 ? 25.535 -8.158 -9.524 1.00 87.88 550 GLU A CA 1
ATOM 4143 C C . GLU A 1 550 ? 24.265 -8.254 -10.373 1.00 87.88 550 GLU A C 1
ATOM 4145 O O . GLU A 1 550 ? 23.953 -9.336 -10.866 1.00 87.88 550 GLU A O 1
ATOM 4150 N N . GLY A 1 551 ? 23.562 -7.140 -10.605 1.00 86.31 551 GLY A N 1
ATOM 4151 C CA . GLY A 1 551 ? 22.433 -7.102 -11.537 1.00 86.31 551 GLY A CA 1
ATOM 4152 C C . GLY A 1 551 ? 22.850 -7.440 -12.969 1.00 86.31 551 GLY A C 1
ATOM 4153 O O . GLY A 1 551 ? 22.186 -8.240 -13.623 1.00 86.31 551 GLY A O 1
ATOM 4154 N N . LEU A 1 552 ? 23.987 -6.907 -13.425 1.00 91.31 552 LEU A N 1
ATOM 4155 C CA . LEU A 1 552 ? 24.541 -7.196 -14.754 1.00 91.31 552 LEU A CA 1
ATOM 4156 C C . LEU A 1 552 ? 24.927 -8.670 -14.912 1.00 91.31 552 LEU A C 1
ATOM 4158 O O . LEU A 1 552 ? 24.521 -9.304 -15.883 1.00 91.31 552 LEU A O 1
ATOM 4162 N N . LYS A 1 553 ? 25.621 -9.259 -13.928 1.00 90.25 553 LYS A N 1
ATOM 4163 C CA . LYS A 1 553 ? 25.959 -10.695 -13.943 1.00 90.25 553 LYS A CA 1
ATOM 4164 C C . LYS A 1 553 ? 24.718 -11.582 -14.030 1.00 90.25 553 LYS A C 1
ATOM 4166 O O . LYS A 1 553 ? 24.696 -12.519 -14.820 1.00 90.25 553 LYS A O 1
ATOM 4171 N N . ARG A 1 554 ? 23.669 -11.290 -13.247 1.00 84.75 554 ARG A N 1
ATOM 4172 C CA . ARG A 1 554 ? 22.408 -12.063 -13.278 1.00 84.75 554 ARG A CA 1
ATOM 4173 C C . ARG A 1 554 ? 21.708 -12.002 -14.637 1.00 84.75 554 ARG A C 1
ATOM 4175 O O . ARG A 1 554 ? 20.967 -12.919 -14.975 1.00 84.75 554 ARG A O 1
ATOM 4182 N N . ARG A 1 555 ? 21.956 -10.943 -15.408 1.00 86.25 555 ARG A N 1
ATOM 4183 C CA . ARG A 1 555 ? 21.428 -10.739 -16.763 1.00 86.25 555 ARG A CA 1
ATOM 4184 C C . ARG A 1 555 ? 22.362 -11.252 -17.864 1.00 86.25 555 ARG A C 1
ATOM 4186 O O . ARG A 1 555 ? 22.059 -11.066 -19.031 1.00 86.25 555 ARG A O 1
ATOM 4193 N N . GLY A 1 556 ? 23.462 -11.917 -17.507 1.00 89.25 556 GLY A N 1
ATOM 4194 C CA . GLY A 1 556 ? 24.338 -12.588 -18.468 1.00 89.25 556 GLY A CA 1
ATOM 4195 C C . GLY A 1 556 ? 25.391 -11.700 -19.131 1.00 89.25 556 GLY A C 1
ATOM 4196 O O . GLY A 1 556 ? 26.022 -12.150 -20.081 1.00 89.25 556 GLY A O 1
ATOM 4197 N N . PHE A 1 557 ? 25.623 -10.480 -18.636 1.00 91.50 557 PHE A N 1
ATOM 4198 C CA . PHE A 1 557 ? 26.708 -9.631 -19.141 1.00 91.50 557 PHE A CA 1
ATOM 4199 C C . PHE A 1 557 ? 28.068 -10.285 -18.877 1.00 91.50 557 PHE A C 1
ATOM 4201 O O . PHE A 1 557 ? 28.308 -10.806 -17.779 1.00 91.50 557 PHE A O 1
ATOM 4208 N N . SER A 1 558 ? 28.967 -10.225 -19.863 1.00 93.12 558 SER A N 1
ATOM 4209 C CA . SER A 1 558 ? 30.290 -10.833 -19.742 1.00 93.12 558 SER A CA 1
ATOM 4210 C C . SER A 1 558 ? 31.148 -10.101 -18.693 1.00 93.12 558 SER A C 1
ATOM 4212 O O . SER A 1 558 ? 30.965 -8.897 -18.451 1.00 93.12 558 SER A O 1
ATOM 4214 N N . PRO A 1 559 ? 32.099 -10.793 -18.038 1.00 94.56 559 PRO A N 1
ATOM 4215 C CA . PRO A 1 559 ? 33.053 -10.149 -17.136 1.00 94.56 559 PRO A CA 1
ATOM 4216 C C . PRO A 1 559 ? 33.805 -8.976 -17.785 1.00 94.56 559 PRO A C 1
ATOM 4218 O O . PRO A 1 559 ? 34.067 -7.974 -17.112 1.00 94.56 559 PRO A O 1
ATOM 4221 N N . GLU A 1 560 ? 34.106 -9.080 -19.079 1.00 93.81 560 GLU A N 1
ATOM 4222 C CA . GLU A 1 560 ? 34.801 -8.077 -19.887 1.00 93.81 560 GLU A CA 1
ATOM 4223 C C . GLU A 1 560 ? 33.928 -6.830 -20.083 1.00 93.81 560 GLU A C 1
ATOM 4225 O O . GLU A 1 560 ? 34.370 -5.726 -19.752 1.00 93.81 560 GLU A O 1
ATOM 4230 N N . THR A 1 561 ? 32.658 -6.995 -20.476 1.00 93.06 561 THR A N 1
ATOM 4231 C CA . THR A 1 561 ? 31.697 -5.883 -20.590 1.00 93.06 561 THR A CA 1
ATOM 4232 C C . THR A 1 561 ? 31.514 -5.172 -19.249 1.00 93.06 561 THR A C 1
ATOM 4234 O O . THR A 1 561 ? 31.565 -3.944 -19.161 1.00 93.06 561 THR A O 1
ATOM 4237 N N . ILE A 1 562 ? 31.372 -5.923 -18.151 1.00 94.69 562 ILE A N 1
ATOM 4238 C CA . ILE A 1 562 ? 31.238 -5.340 -16.805 1.00 94.69 562 ILE A CA 1
ATOM 4239 C C . ILE A 1 562 ? 32.499 -4.549 -16.420 1.00 94.69 562 ILE A C 1
ATOM 4241 O O . ILE A 1 562 ? 32.404 -3.498 -15.772 1.00 94.69 562 ILE A O 1
ATOM 4245 N N . ALA A 1 563 ? 33.687 -5.028 -16.796 1.00 94.56 563 ALA A N 1
ATOM 4246 C CA . ALA A 1 563 ? 34.938 -4.316 -16.563 1.00 94.56 563 ALA A CA 1
ATOM 4247 C C . ALA A 1 563 ? 35.014 -3.014 -17.381 1.00 94.56 563 ALA A C 1
ATOM 4249 O O . ALA A 1 563 ? 35.394 -1.977 -16.818 1.00 94.56 563 ALA A O 1
ATOM 4250 N N . ALA A 1 564 ? 34.597 -3.043 -18.650 1.00 93.69 564 ALA A N 1
ATOM 4251 C CA . ALA A 1 564 ? 34.519 -1.875 -19.526 1.00 93.69 564 ALA A CA 1
ATOM 4252 C C . ALA A 1 564 ? 33.540 -0.820 -18.981 1.00 93.69 564 ALA A C 1
ATOM 4254 O O . ALA A 1 564 ? 33.933 0.332 -18.773 1.00 93.69 564 ALA A O 1
ATOM 4255 N N . LEU A 1 565 ? 32.321 -1.218 -18.601 1.00 94.44 565 LEU A N 1
ATOM 4256 C CA . LEU A 1 565 ? 31.326 -0.337 -17.970 1.00 94.44 565 LEU A CA 1
ATOM 4257 C C . LEU A 1 565 ? 31.845 0.283 -16.666 1.00 94.44 565 LEU A C 1
ATOM 4259 O O . LEU A 1 565 ? 31.684 1.477 -16.410 1.00 94.44 565 LEU A O 1
ATOM 4263 N N . ASN A 1 566 ? 32.535 -0.501 -15.835 1.00 94.75 566 ASN A N 1
ATOM 4264 C CA . ASN A 1 566 ? 33.120 0.006 -14.594 1.00 94.75 566 ASN A CA 1
ATOM 4265 C C . ASN A 1 566 ? 34.248 1.020 -14.861 1.00 94.75 566 ASN A C 1
ATOM 4267 O O . ASN A 1 566 ? 34.434 1.956 -14.076 1.00 94.75 566 ASN A O 1
ATOM 4271 N N . LYS A 1 567 ? 35.008 0.849 -15.950 1.00 94.25 567 LYS A N 1
ATOM 4272 C CA . LYS A 1 567 ? 36.005 1.827 -16.408 1.00 94.25 5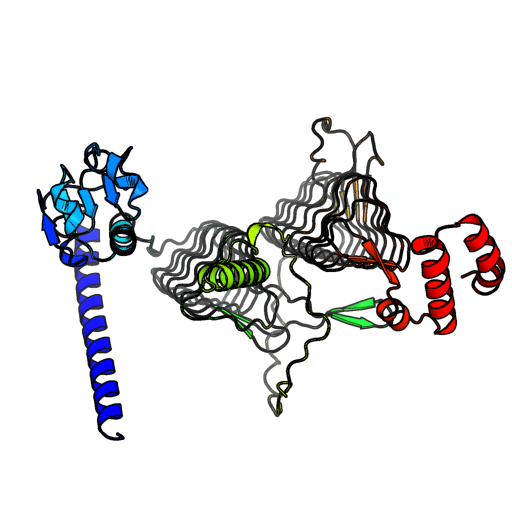67 LYS A CA 1
ATOM 4273 C C . LYS A 1 567 ? 35.321 3.101 -16.911 1.00 94.25 567 LYS A C 1
ATOM 4275 O O . LYS A 1 567 ? 35.729 4.184 -16.488 1.00 94.25 567 LYS A O 1
ATOM 4280 N N . ALA A 1 568 ? 34.255 2.982 -17.703 1.00 93.38 568 ALA A N 1
ATOM 4281 C CA . ALA A 1 568 ? 33.453 4.113 -18.171 1.00 93.38 568 ALA A CA 1
ATOM 4282 C C . ALA A 1 568 ? 32.880 4.931 -17.008 1.00 93.38 568 ALA A C 1
ATOM 4284 O O . ALA A 1 568 ? 33.094 6.141 -16.945 1.00 93.38 568 ALA A O 1
ATOM 4285 N N . PHE A 1 569 ? 32.281 4.273 -16.013 1.00 93.81 569 PHE A N 1
ATOM 4286 C CA . PHE A 1 569 ? 31.782 4.923 -14.799 1.00 93.81 569 PHE A CA 1
ATOM 4287 C C . PHE A 1 569 ? 32.863 5.748 -14.081 1.00 93.81 569 PHE A C 1
ATOM 4289 O O . PHE A 1 569 ? 32.650 6.910 -13.728 1.00 93.81 569 PHE A O 1
ATOM 4296 N N . ARG A 1 570 ? 34.053 5.168 -13.872 1.00 93.94 570 ARG A N 1
ATOM 4297 C CA . ARG A 1 570 ? 35.156 5.867 -13.190 1.00 93.94 570 ARG A CA 1
ATOM 4298 C C . ARG A 1 570 ? 35.628 7.096 -13.961 1.00 93.94 570 ARG A C 1
ATOM 4300 O O . ARG A 1 570 ? 35.968 8.091 -13.331 1.00 93.94 570 ARG A O 1
ATOM 4307 N N . LEU A 1 571 ? 35.660 7.023 -15.290 1.00 93.50 571 LEU A N 1
ATOM 4308 C CA . LEU A 1 571 ? 36.145 8.107 -16.141 1.00 93.50 571 LEU A CA 1
ATOM 4309 C C . LEU A 1 571 ? 35.099 9.213 -16.336 1.00 93.50 571 LEU A C 1
ATOM 4311 O O . LEU A 1 571 ? 35.441 10.383 -16.198 1.00 93.50 571 LEU A O 1
ATOM 4315 N N . LEU A 1 572 ? 33.839 8.862 -16.605 1.00 91.62 572 LEU A N 1
ATOM 4316 C CA . LEU A 1 572 ? 32.782 9.826 -16.935 1.00 91.62 572 LEU A CA 1
ATOM 4317 C C . LEU A 1 572 ? 32.082 10.407 -15.703 1.00 91.62 572 LEU A C 1
ATOM 4319 O O . LEU A 1 572 ? 31.755 11.592 -15.689 1.00 91.62 572 LEU A O 1
ATOM 4323 N N . ILE A 1 573 ? 31.849 9.587 -14.674 1.00 89.38 573 ILE A N 1
ATOM 4324 C CA . ILE A 1 573 ? 31.032 9.976 -13.512 1.00 89.38 573 ILE A CA 1
ATOM 4325 C C . ILE A 1 573 ? 31.900 10.422 -12.337 1.00 89.38 573 ILE A C 1
ATOM 4327 O O . ILE A 1 573 ? 31.582 11.402 -11.666 1.00 89.38 573 ILE A O 1
ATOM 4331 N N . LYS A 1 574 ? 33.005 9.714 -12.069 1.00 87.38 574 LYS A N 1
ATOM 4332 C CA . LYS A 1 574 ? 33.953 10.079 -10.996 1.00 87.38 574 LYS A CA 1
ATOM 4333 C C . LYS A 1 574 ? 35.119 10.944 -11.482 1.00 87.38 574 LYS A C 1
ATOM 4335 O O . LYS A 1 574 ? 35.801 11.548 -10.654 1.00 87.38 574 LYS A O 1
ATOM 4340 N N . GLY A 1 575 ? 35.365 10.993 -12.789 1.00 87.94 575 GLY A N 1
ATOM 4341 C CA . GLY A 1 575 ? 36.406 11.821 -13.388 1.00 87.94 575 GLY A CA 1
ATOM 4342 C C . GLY A 1 575 ? 36.004 13.293 -13.488 1.00 87.94 575 GLY A C 1
ATOM 4343 O O . GLY A 1 575 ? 34.837 13.651 -13.358 1.00 87.94 575 GLY A O 1
ATOM 4344 N N . ARG A 1 576 ? 36.999 14.160 -13.706 1.00 88.62 576 ARG A N 1
ATOM 4345 C CA . ARG A 1 576 ? 36.802 15.616 -13.840 1.00 88.62 576 ARG A CA 1
ATOM 4346 C C . ARG A 1 576 ? 36.863 16.115 -15.286 1.00 88.62 576 ARG A C 1
ATOM 4348 O O . ARG A 1 576 ? 36.319 17.174 -15.568 1.00 88.62 576 ARG A O 1
ATOM 4355 N N . ASP A 1 577 ? 37.500 15.362 -16.183 1.00 91.81 577 ASP A N 1
ATOM 4356 C CA . ASP A 1 577 ? 37.664 15.722 -17.594 1.00 91.81 577 ASP A CA 1
ATOM 4357 C C . ASP A 1 577 ? 36.895 14.744 -18.485 1.00 91.81 577 ASP A C 1
ATOM 4359 O O . ASP A 1 577 ? 37.329 13.616 -18.734 1.00 91.81 577 ASP A O 1
ATOM 4363 N N . ARG A 1 578 ? 35.726 15.191 -18.949 1.00 89.62 578 ARG A N 1
ATOM 4364 C CA . ARG A 1 578 ? 34.832 14.385 -19.784 1.00 89.62 578 ARG A CA 1
ATOM 4365 C C . ARG A 1 578 ? 35.385 14.170 -21.190 1.00 89.62 578 ARG A C 1
ATOM 4367 O O . ARG A 1 578 ? 35.152 13.109 -21.755 1.00 89.62 578 ARG A O 1
ATOM 4374 N N . LYS A 1 579 ? 36.131 15.128 -21.745 1.00 91.44 579 LYS A N 1
ATOM 4375 C CA . LYS A 1 579 ? 36.670 15.011 -23.105 1.00 91.44 579 LYS A CA 1
ATOM 4376 C C . LYS A 1 579 ? 37.766 13.949 -23.143 1.00 91.44 579 LYS A C 1
ATOM 4378 O O . LYS A 1 579 ? 37.663 12.993 -23.901 1.00 91.44 579 LYS A O 1
ATOM 4383 N N . ALA A 1 580 ? 38.727 14.039 -22.224 1.00 91.75 580 ALA A N 1
ATOM 4384 C CA . ALA A 1 580 ? 39.773 13.026 -22.100 1.00 91.75 580 ALA A CA 1
ATOM 4385 C C . ALA A 1 580 ? 39.219 11.644 -21.704 1.00 91.75 580 ALA A C 1
ATOM 4387 O O . ALA A 1 580 ? 39.808 10.615 -22.039 1.00 91.75 580 ALA A O 1
ATOM 4388 N N . ALA A 1 581 ? 38.104 11.596 -20.965 1.00 91.94 581 ALA A N 1
ATOM 4389 C CA . ALA A 1 581 ? 37.404 10.349 -20.676 1.00 91.94 581 ALA A CA 1
ATOM 4390 C C . ALA A 1 581 ? 36.841 9.700 -21.949 1.00 91.94 581 ALA A C 1
ATOM 4392 O O . ALA A 1 581 ? 37.047 8.502 -22.131 1.00 91.94 581 ALA A O 1
ATOM 4393 N N . LEU A 1 582 ? 36.189 10.473 -22.825 1.00 91.75 582 LEU A N 1
ATOM 4394 C CA . LEU A 1 582 ? 35.654 9.978 -24.097 1.00 91.75 582 LEU A CA 1
ATOM 4395 C C . LEU A 1 582 ? 36.765 9.449 -25.012 1.00 91.75 582 LEU A C 1
ATOM 4397 O O . LEU A 1 582 ? 36.652 8.327 -25.495 1.00 91.75 582 LEU A O 1
ATOM 4401 N N . ASP A 1 583 ? 37.886 10.164 -25.142 1.00 92.31 583 ASP A N 1
ATOM 4402 C CA . ASP A 1 583 ? 39.031 9.703 -25.948 1.00 92.31 583 ASP A CA 1
ATOM 4403 C C . ASP A 1 583 ? 39.579 8.349 -25.450 1.00 92.31 583 ASP A C 1
ATOM 4405 O O . ASP A 1 583 ? 39.917 7.462 -26.233 1.00 92.31 583 ASP A O 1
ATOM 4409 N N . LYS A 1 584 ? 39.624 8.148 -24.124 1.00 91.69 584 LYS A N 1
ATOM 4410 C CA . LYS A 1 584 ? 40.066 6.885 -23.498 1.00 91.69 584 LYS A CA 1
ATOM 4411 C C . LYS A 1 584 ? 39.054 5.747 -23.618 1.00 91.69 584 LYS A C 1
ATOM 4413 O O . LYS A 1 584 ? 39.429 4.590 -23.395 1.00 91.69 584 LYS A O 1
ATOM 4418 N N . LEU A 1 585 ? 37.789 6.069 -23.866 1.00 92.50 585 LEU A N 1
ATOM 4419 C CA . LEU A 1 585 ? 36.706 5.104 -24.022 1.00 92.50 585 LEU A CA 1
ATOM 4420 C C . LEU A 1 585 ? 36.442 4.761 -25.486 1.00 92.50 585 LEU A C 1
ATOM 4422 O O . LEU A 1 585 ? 35.933 3.675 -25.727 1.00 92.50 585 LEU A O 1
ATOM 4426 N N . ALA A 1 586 ? 36.860 5.595 -26.443 1.00 90.88 586 ALA A N 1
ATOM 4427 C CA . ALA A 1 586 ? 36.649 5.359 -27.870 1.00 90.88 586 ALA A CA 1
ATOM 4428 C C . ALA A 1 586 ? 37.052 3.943 -28.345 1.00 90.88 586 ALA A C 1
ATOM 4430 O O . ALA A 1 586 ? 36.253 3.328 -29.046 1.00 90.88 586 ALA A O 1
ATOM 4431 N N . PRO A 1 587 ? 38.191 3.347 -27.923 1.00 89.88 587 PRO A N 1
ATOM 4432 C CA . PRO A 1 587 ? 38.512 1.970 -28.310 1.00 89.88 587 PRO A CA 1
ATOM 4433 C C . PRO A 1 587 ? 37.542 0.932 -27.729 1.00 89.88 587 PRO A C 1
ATOM 4435 O O . PRO A 1 587 ? 37.198 -0.028 -28.405 1.00 89.88 587 PRO A O 1
ATOM 4438 N N . LEU A 1 588 ? 37.078 1.142 -26.490 1.00 86.94 588 LEU A N 1
ATOM 4439 C CA . LEU A 1 588 ? 36.115 0.246 -25.841 1.00 86.94 588 LEU A CA 1
ATOM 4440 C C . LEU A 1 588 ? 34.730 0.348 -26.480 1.00 86.94 588 LEU A C 1
ATOM 4442 O O . LEU A 1 588 ? 34.014 -0.638 -26.491 1.00 86.94 588 LEU A O 1
ATOM 4446 N N . MET A 1 589 ? 34.355 1.518 -27.002 1.00 85.94 589 MET A N 1
ATOM 4447 C CA . MET A 1 589 ? 33.084 1.686 -27.714 1.00 85.94 589 MET A CA 1
ATOM 4448 C C . MET A 1 589 ? 33.052 0.879 -29.016 1.00 85.94 589 MET A C 1
ATOM 4450 O O . MET A 1 589 ? 31.999 0.398 -29.390 1.00 85.94 589 MET A O 1
ATOM 4454 N N . VAL A 1 590 ? 34.199 0.695 -29.682 1.00 86.31 590 VAL A N 1
ATOM 4455 C CA . VAL A 1 590 ? 34.302 -0.163 -30.878 1.00 86.31 590 VAL A CA 1
ATOM 4456 C C . VAL A 1 590 ? 34.329 -1.648 -30.504 1.00 86.31 590 VAL A C 1
ATOM 4458 O O . VAL A 1 590 ? 33.797 -2.481 -31.226 1.00 86.31 590 VAL A O 1
ATOM 4461 N N . GLU A 1 591 ? 34.981 -1.992 -29.392 1.00 86.44 591 GLU A N 1
ATOM 4462 C CA . GLU A 1 591 ? 35.081 -3.375 -28.904 1.00 86.44 591 GLU A CA 1
ATOM 4463 C C . GLU A 1 591 ? 33.748 -3.905 -28.343 1.00 86.44 591 GLU A C 1
ATOM 4465 O O . GLU A 1 591 ? 33.467 -5.096 -28.453 1.00 86.44 591 GLU A O 1
ATOM 4470 N N . PHE A 1 592 ? 32.932 -3.023 -27.759 1.00 82.56 592 PHE A N 1
ATOM 4471 C CA . PHE A 1 592 ? 31.644 -3.324 -27.134 1.00 82.56 592 PHE A CA 1
ATOM 4472 C C . PHE A 1 592 ? 30.546 -2.424 -27.733 1.00 82.56 592 PHE A C 1
ATOM 4474 O O . PHE A 1 592 ? 30.041 -1.540 -27.045 1.00 82.56 592 PHE A O 1
ATOM 4481 N N . ASP A 1 593 ? 30.242 -2.618 -29.022 1.00 67.06 593 ASP A N 1
ATOM 4482 C CA . ASP A 1 593 ? 29.246 -1.826 -29.781 1.00 67.06 593 ASP A CA 1
ATOM 4483 C C . ASP A 1 593 ? 27.781 -2.169 -29.412 1.00 67.06 593 ASP A C 1
ATOM 4485 O O . ASP A 1 593 ? 26.870 -1.402 -29.715 1.00 67.06 593 ASP A O 1
ATOM 4489 N N . ASP A 1 594 ? 27.573 -3.305 -28.729 1.00 50.72 594 ASP A N 1
ATOM 4490 C CA . ASP A 1 594 ? 26.268 -3.817 -28.268 1.00 50.72 594 ASP A CA 1
ATOM 4491 C C . ASP A 1 594 ? 25.808 -3.264 -26.904 1.00 50.72 594 ASP A C 1
ATOM 4493 O O . ASP A 1 594 ? 26.632 -3.187 -25.953 1.00 50.72 594 ASP A O 1
#

Foldseek 3Di:
DVVVVVVVVVVVVVVVVVVVVVVVVVVVVVVVVCVPPVDQAFQLVVLVVLVWDKDADRRQGAQEADDQQPAALRHEEEDDDPVCLVSQQVGNHVEYEYDPVSVVSHPHMYGHDPHRVVSVVVVVCVSPPQQFAQQAEDPQEAAEEQEAADSREADEHNEYHEYNEYHEHREYDAHCEYAYEQEYAEHVEYDHYQEYEDYNEYAEYAEYEEHQEYAAAAFPDWDFDLLATDHQDQPAYEHEYYLEYHEHNEYAYAASPYGAYHYYNAYHYHPHYHGHPHPDDDPPDHDDPVVVVVVVVVVVVVVVVVVPDPDDPVVVPDDDDDDDDPDDDDPDDDDDDDDDDDDDDDDDPPPDPPDPQEHPQEAEDPQEAEEALHRAEHCEYHEHCHYAEYNEYHYHQEYAYDVEYAYYQEYAYHQEYHAAAAPDPPDDPDRAYEYHYENEYHEHHEYEYTADPVAPSGAYAEYSEYHYAQEYHGHNEYYYYSEYHEACAYEDYNEYEEANEYEYHLEYAYHNEYEYACEYEDHNADHPHHHYHQWYWYDPPIATDFGPLVSCVSNPNDPVNNVLVRLLCCPCRVNDDNVVSCVVSVVVCVVPVD

InterPro domains:
  IPR001451 Hexapeptide repeat [PF00132] (158-192)
  IPR001451 Hexapeptide repeat [PF00132] (368-402)
  IPR005632 Chaperone protein Skp [PF03938] (3-49)
  IPR007691 UDP-3-O-[3-hydroxymyristoyl] glucosamine N-acyltransferase LpxD [TIGR01853] (50-279)
  IPR007691 UDP-3-O-[3-hydroxymyristoyl] glucosamine N-acyltransferase LpxD [cd03352] (140-279)
  IPR010137 Acyl-[acyl-carrier-protein]--UDP-N-acetylglucosamine O-acyltransferase [PTHR43480] (351-586)
  IPR010137 Acyl-[acyl-carrier-protein]--UDP-N-acetylglucosamine O-acyltransferase [TIGR01852] (358-582)
  IPR010137 Acyl-[acyl-carrier-protein]--UDP-N-acetylglucosamine O-acyltransferase [cd03351] (358-592)
  IPR011004 Trimeric LpxA-like superfamily [SSF51161] (69-278)
  IPR011004 Trimeric LpxA-like superfamily [SSF51161] (355-578)
  IPR013114 Beta-hydroxydecanoyl thiol ester dehydrase, FabA/FabZ [PF07977] (278-333)
  IPR018357 Hexapeptide transferase, conserved site [PS00101] (358-386)
  IPR020573 UDP-3-O-[3-hydroxymyristoyl] glucosamine N-acyltransferase, non-repeat region [PF04613] (59-126)
  IPR024930 Skp domain superfamily [SSF111384] (2-47)
  IPR029069 HotDog domain superfamily [SSF54637] (279-336)
  IPR029098 UDP N-acetylglucosamine O-acyltransferase, C-terminal [PF13720] (530-586)
  IPR037157 UDP-N-acetylglucosamine O-acyltransferase, C-terminal domain superfamily [G3DSA:1.20.1180.10] (547-589)